Protein AF-A0AAE0FFE7-F1 (afdb_monomer_lite)

Secondary structure (DSSP, 8-state):
--HHHHHHHHHHHTTHHHHTTT-S-EEEEEET--IIIIIHHHHH-STTHHHHHH-TTS-EEEEEEETTS-TTTTT-EEEEETTEEEEEEES-HHHHHHH-HHHHT--TT--EEEEEES--TTSS-HHHHHHHHHHHHHHHHTT--EEEEES-IIIIIHHHHHHIIIII-EEEEEEEEE-TT-EEEE---TT--SS-EEEES-EEEEEEEETTHHHHHHTT-PPPPHHHHHHHHHHHHHHHTTT--HHHHHTTTT-----------------------------------------------PPPPHHHHHHHHHHHHHHHHHHHHHHHHHHHHHHHTT---------------------PPPPP--------------------------PPPBPPEEEEEE-TTSSEEEEEEE-TT--SSTTEEEEE-SSEEEEEETTTEEEEEE-SS-B-GGG-EEEEETTTTEEEEEEEBP-

pLDDT: mean 76.55, std 24.59, range [27.8, 98.5]

InterPro domains:
  IPR041442 PIH1D1/2/3, CS-like domain [PF18201] (407-472)
  IPR046824 Mitochondrial splicing suppressor 51-like, C-terminal domain [PF20179] (4-183)

Structure (mmCIF, N/CA/C/O backbone):
data_AF-A0AAE0FFE7-F1
#
_entry.id   AF-A0AAE0FFE7-F1
#
loop_
_atom_site.group_PDB
_atom_site.id
_atom_site.type_symbol
_atom_site.label_atom_id
_atom_site.label_alt_id
_atom_site.label_comp_id
_atom_site.label_asym_id
_atom_site.label_entity_id
_atom_site.label_seq_id
_atom_site.pdbx_PDB_ins_code
_atom_site.Cartn_x
_atom_site.Cartn_y
_atom_site.Cartn_z
_atom_site.occupancy
_atom_site.B_iso_or_equiv
_atom_site.auth_seq_id
_atom_site.auth_comp_id
_atom_site.auth_asym_id
_atom_site.auth_atom_id
_atom_site.pdbx_PDB_model_num
ATOM 1 N N . MET A 1 1 ? -15.584 6.701 -4.886 1.00 81.75 1 MET A N 1
ATOM 2 C CA . MET A 1 1 ? -14.835 5.742 -4.040 1.00 81.75 1 MET A CA 1
ATOM 3 C C . MET A 1 1 ? -15.795 5.118 -3.033 1.00 81.75 1 MET A C 1
ATOM 5 O O . MET A 1 1 ? -16.871 5.671 -2.853 1.00 81.75 1 MET A O 1
ATOM 9 N N . SER A 1 2 ? -15.432 3.988 -2.417 1.00 92.00 2 SER A N 1
ATOM 10 C CA . SER A 1 2 ? -16.296 3.206 -1.501 1.00 92.00 2 SER A CA 1
ATOM 11 C C . SER A 1 2 ? -15.541 2.551 -0.324 1.00 92.00 2 SER A C 1
ATOM 13 O O . SER A 1 2 ? -15.857 1.445 0.125 1.00 92.00 2 SER A O 1
ATOM 15 N N . PHE A 1 3 ? -14.481 3.200 0.151 1.00 95.81 3 PHE A N 1
ATOM 16 C CA . PHE A 1 3 ? -13.563 2.666 1.161 1.00 95.81 3 PHE A CA 1
ATOM 17 C C . PHE A 1 3 ? -14.227 2.317 2.501 1.00 95.81 3 PHE A C 1
ATOM 19 O O . PHE A 1 3 ? -13.992 1.202 2.959 1.00 95.81 3 PHE A O 1
ATOM 26 N N . PRO A 1 4 ? -15.087 3.166 3.106 1.00 97.19 4 PRO A N 1
ATOM 27 C CA . PRO A 1 4 ? -15.724 2.853 4.386 1.00 97.19 4 PRO A CA 1
ATOM 28 C C . PRO A 1 4 ? -16.625 1.616 4.302 1.00 97.19 4 PRO A C 1
ATOM 30 O O . PRO A 1 4 ? -16.545 0.731 5.150 1.00 97.19 4 PRO A O 1
ATOM 33 N N . LEU A 1 5 ? -17.415 1.504 3.228 1.00 97.38 5 LEU A N 1
ATOM 34 C CA . LEU A 1 5 ? -18.257 0.335 2.948 1.00 97.38 5 LEU A CA 1
ATOM 35 C C . LEU A 1 5 ? -17.421 -0.933 2.741 1.00 97.38 5 LEU A C 1
ATOM 37 O O . LEU A 1 5 ? -17.742 -1.993 3.273 1.00 97.38 5 LEU A O 1
ATOM 41 N N . THR A 1 6 ? -16.315 -0.818 2.002 1.00 97.56 6 THR A N 1
ATOM 42 C CA . THR A 1 6 ? -15.386 -1.933 1.772 1.00 97.56 6 THR A CA 1
ATOM 43 C C . THR A 1 6 ? -14.712 -2.373 3.078 1.00 97.56 6 THR A C 1
ATOM 45 O O . THR A 1 6 ? -14.604 -3.569 3.336 1.00 97.56 6 THR A O 1
ATOM 48 N N . LEU A 1 7 ? -14.315 -1.427 3.935 1.00 98.12 7 LEU A N 1
ATOM 49 C CA . LEU A 1 7 ? -13.769 -1.705 5.263 1.00 98.12 7 LEU A CA 1
ATOM 50 C C . LEU A 1 7 ? -14.790 -2.446 6.135 1.00 98.12 7 LEU A C 1
ATOM 52 O O . LEU A 1 7 ? -14.476 -3.494 6.698 1.00 98.12 7 LEU A O 1
ATOM 56 N N . ALA A 1 8 ? -16.027 -1.948 6.203 1.00 98.00 8 ALA A N 1
ATOM 57 C CA . ALA A 1 8 ? -17.097 -2.602 6.949 1.00 98.00 8 ALA A CA 1
ATOM 58 C C . ALA A 1 8 ? -17.354 -4.026 6.429 1.00 98.00 8 ALA A C 1
ATOM 60 O O . ALA A 1 8 ? -17.423 -4.968 7.219 1.00 98.00 8 ALA A O 1
ATOM 61 N N . LEU A 1 9 ? -17.411 -4.212 5.105 1.00 97.81 9 LEU A N 1
ATOM 62 C CA . LEU A 1 9 ? -17.571 -5.526 4.480 1.00 97.81 9 LEU A CA 1
ATOM 63 C C . LEU A 1 9 ? -16.479 -6.509 4.909 1.00 97.81 9 LEU A C 1
ATOM 65 O O . LEU A 1 9 ? -16.796 -7.643 5.265 1.00 97.81 9 LEU A O 1
ATOM 69 N N . VAL A 1 10 ? -15.213 -6.084 4.904 1.00 98.06 10 VAL A N 1
ATOM 70 C CA . VAL A 1 10 ? -14.088 -6.900 5.385 1.00 98.06 10 VAL A CA 1
ATOM 71 C C . VAL A 1 10 ? -14.302 -7.297 6.845 1.00 98.06 10 VAL A C 1
ATOM 73 O O . VAL A 1 10 ? -14.195 -8.475 7.184 1.00 98.06 10 VAL A O 1
ATOM 76 N N . PHE A 1 11 ? -14.675 -6.346 7.703 1.00 98.06 11 PHE A N 1
ATOM 77 C CA . PHE A 1 11 ? -14.940 -6.608 9.119 1.00 98.06 11 PHE A CA 1
ATOM 78 C C . PHE A 1 11 ? -16.061 -7.635 9.331 1.00 98.06 11 PHE A C 1
ATOM 80 O O . PHE A 1 11 ? -15.943 -8.498 10.205 1.00 98.06 11 PHE A O 1
ATOM 87 N N . TYR A 1 12 ? -17.122 -7.591 8.522 1.00 97.31 12 TYR A N 1
ATOM 88 C CA . TYR A 1 12 ? -18.196 -8.585 8.563 1.00 97.31 12 TYR A CA 1
ATOM 89 C C . TYR A 1 12 ? -17.755 -9.948 8.017 1.00 97.31 12 TYR A C 1
ATOM 91 O O . TYR A 1 12 ? -17.954 -10.964 8.686 1.00 97.31 12 TYR A O 1
ATOM 99 N N . LYS A 1 13 ? -17.114 -9.992 6.841 1.00 97.19 13 LYS A N 1
ATOM 100 C CA . LYS A 1 13 ? -16.665 -11.240 6.195 1.00 97.19 13 LYS A CA 1
ATOM 101 C C . LYS A 1 13 ? -15.656 -12.001 7.051 1.00 97.19 13 LYS A C 1
ATOM 103 O O . LYS A 1 13 ? -15.745 -13.221 7.155 1.00 97.19 13 LYS A O 1
ATOM 108 N N . LEU A 1 14 ? -14.760 -11.282 7.722 1.00 96.62 14 LEU A N 1
ATOM 109 C CA . LEU A 1 14 ? -13.773 -11.852 8.641 1.00 96.62 14 LEU A CA 1
ATOM 110 C C . LEU A 1 14 ? -14.308 -12.038 10.073 1.00 96.62 14 LEU A C 1
ATOM 112 O O . LEU A 1 14 ? -13.563 -12.438 10.965 1.00 96.62 14 LEU A O 1
ATOM 116 N N . ARG A 1 15 ? -15.597 -11.748 10.315 1.00 96.50 15 ARG A N 1
ATOM 117 C CA . ARG A 1 15 ? -16.263 -11.822 11.630 1.00 96.50 15 ARG A CA 1
ATOM 118 C C . ARG A 1 15 ? -15.573 -10.997 12.728 1.00 96.50 15 ARG A C 1
ATOM 120 O O . ARG A 1 15 ? -15.787 -11.244 13.914 1.00 96.50 15 ARG A O 1
ATOM 127 N N . LEU A 1 16 ? -14.796 -9.982 12.354 1.00 94.12 16 LEU A N 1
ATOM 128 C CA . LEU A 1 16 ? -14.051 -9.124 13.279 1.00 94.12 16 LEU A CA 1
ATOM 129 C C . LEU A 1 16 ? -14.983 -8.312 14.174 1.00 94.12 16 LEU A C 1
ATOM 131 O O . LEU A 1 16 ? -14.689 -8.130 15.347 1.00 94.12 16 LEU A O 1
ATOM 135 N N . VAL A 1 17 ? -16.152 -7.914 13.663 1.00 93.81 17 VAL A N 1
ATOM 136 C CA . VAL A 1 17 ? -17.204 -7.253 14.455 1.00 93.81 17 VAL A CA 1
ATOM 137 C C . VAL A 1 17 ? -17.555 -8.040 15.713 1.00 93.81 17 VAL A C 1
ATOM 139 O O . VAL A 1 17 ? -17.739 -7.478 16.788 1.00 93.81 17 VAL A O 1
ATOM 142 N N . VAL A 1 18 ? -17.685 -9.352 15.555 1.00 92.31 18 VAL A N 1
ATOM 143 C CA . VAL A 1 18 ? -18.117 -10.248 16.617 1.00 92.31 18 VAL A CA 1
ATOM 144 C C . VAL A 1 18 ? -16.950 -10.569 17.544 1.00 92.31 18 VAL A C 1
ATOM 146 O O . VAL A 1 18 ? -17.123 -10.579 18.758 1.00 92.31 18 VAL A O 1
ATOM 149 N N . THR A 1 19 ? -15.776 -10.828 16.971 1.00 92.12 19 THR A N 1
ATOM 150 C CA . THR A 1 19 ? -14.570 -11.209 17.714 1.00 92.12 19 THR A CA 1
ATOM 151 C C . THR A 1 19 ? -14.000 -10.058 18.540 1.00 92.12 19 THR A C 1
ATOM 153 O O . THR A 1 19 ? -13.484 -10.290 19.625 1.00 92.12 19 THR A O 1
ATOM 156 N N . LEU A 1 20 ? -14.103 -8.824 18.043 1.00 92.62 20 LEU A N 1
ATOM 157 C CA . LEU A 1 20 ? -13.504 -7.633 18.653 1.00 92.62 20 LEU A CA 1
ATOM 158 C C . LEU A 1 20 ? -14.536 -6.764 19.388 1.00 92.62 20 LEU A C 1
ATOM 160 O O . LEU A 1 20 ? -14.265 -5.623 19.752 1.00 92.62 20 LEU A O 1
ATOM 164 N N . ARG A 1 21 ? -15.749 -7.276 19.616 1.00 90.81 21 ARG A N 1
ATOM 165 C CA . ARG A 1 21 ? -16.765 -6.533 20.364 1.00 90.81 21 ARG A CA 1
ATOM 166 C C . ARG A 1 21 ? -16.309 -6.323 21.808 1.00 90.81 21 ARG A C 1
ATOM 168 O O . ARG A 1 21 ? -15.900 -7.269 22.473 1.00 90.81 21 ARG A O 1
ATOM 175 N N . GLY A 1 22 ? -16.434 -5.093 22.304 1.00 88.81 22 GLY A N 1
ATOM 176 C CA . GLY A 1 22 ? -16.071 -4.740 23.681 1.00 88.81 22 GLY A CA 1
ATOM 177 C C . GLY A 1 22 ? -14.580 -4.475 23.901 1.00 88.81 22 GLY A C 1
ATOM 178 O O . GLY A 1 22 ? -14.192 -4.144 25.018 1.00 88.81 22 GLY A O 1
ATOM 179 N N . THR A 1 23 ? -13.740 -4.570 22.864 1.00 88.25 23 THR A N 1
ATOM 180 C CA . THR A 1 23 ? -12.355 -4.090 22.954 1.00 88.25 23 THR A CA 1
ATOM 181 C C . THR A 1 23 ? -12.340 -2.567 23.051 1.00 88.25 23 THR A C 1
ATOM 183 O O . THR A 1 23 ? -13.104 -1.902 22.350 1.00 88.25 23 THR A O 1
ATOM 186 N N . SER A 1 24 ? -11.458 -2.014 23.886 1.00 86.56 24 SER A N 1
ATOM 187 C CA . SER A 1 24 ? -11.371 -0.570 24.151 1.00 86.56 24 SER A CA 1
ATOM 188 C C . SER A 1 24 ? -11.121 0.258 22.887 1.00 86.56 24 SER A C 1
ATOM 190 O O . SER A 1 24 ? -11.714 1.324 22.719 1.00 86.56 24 SER A O 1
ATOM 192 N N . GLN A 1 25 ? -10.268 -0.236 21.987 1.00 92.94 25 GLN A N 1
ATOM 193 C CA . GLN A 1 25 ? -9.991 0.369 20.689 1.00 92.94 25 GLN A CA 1
ATOM 194 C C . GLN A 1 25 ? -9.337 -0.653 19.751 1.00 92.94 25 GLN A C 1
ATOM 196 O O . GLN A 1 25 ? -8.495 -1.437 20.181 1.00 92.94 25 GLN A O 1
ATOM 201 N N . ILE A 1 26 ? -9.696 -0.618 18.471 1.00 95.44 26 ILE A N 1
ATOM 202 C CA . ILE A 1 26 ? -9.104 -1.410 17.391 1.00 95.44 26 ILE A CA 1
ATOM 203 C C . ILE A 1 26 ? -8.290 -0.467 16.516 1.00 95.44 26 ILE A C 1
ATOM 205 O O . ILE A 1 26 ? -8.794 0.569 16.072 1.00 95.44 26 ILE A O 1
ATOM 209 N N . LEU A 1 27 ? -7.046 -0.839 16.243 1.00 95.81 27 LEU A N 1
ATOM 210 C CA . LEU A 1 27 ? -6.183 -0.108 15.333 1.00 95.81 27 LEU A CA 1
ATOM 211 C C . LEU A 1 27 ? -6.373 -0.621 13.907 1.00 95.81 27 LEU A C 1
ATOM 213 O O . LEU A 1 27 ? -6.167 -1.804 13.636 1.00 95.81 27 LEU A O 1
ATOM 217 N N . VAL A 1 28 ? -6.733 0.268 12.988 1.00 97.81 28 VAL A N 1
ATOM 218 C CA . VAL A 1 28 ? -6.843 -0.051 11.563 1.00 97.81 28 VAL A CA 1
ATOM 219 C C . VAL A 1 28 ? -5.745 0.684 10.809 1.00 97.81 28 VAL A C 1
ATOM 221 O O . VAL A 1 28 ? -5.782 1.904 10.678 1.00 97.81 28 VAL A O 1
ATOM 224 N N . LEU A 1 29 ? -4.768 -0.062 10.309 1.00 97.81 29 LEU A N 1
ATOM 225 C CA . LEU A 1 29 ? -3.637 0.457 9.550 1.00 97.81 29 LEU A CA 1
ATOM 226 C C . LEU A 1 29 ? -4.017 0.519 8.069 1.00 97.81 29 LEU A C 1
ATOM 228 O O . LEU A 1 29 ? -4.039 -0.503 7.384 1.00 97.81 29 LEU A O 1
ATOM 232 N N . ILE A 1 30 ? -4.344 1.714 7.583 1.00 98.38 30 ILE A N 1
ATOM 233 C CA . ILE A 1 30 ? -4.666 1.981 6.181 1.00 98.38 30 ILE A CA 1
ATOM 234 C C . ILE A 1 30 ? -3.355 2.236 5.436 1.00 98.38 30 ILE A C 1
ATOM 236 O O . ILE A 1 30 ? -2.847 3.357 5.421 1.00 98.38 30 ILE A O 1
ATOM 240 N N . VAL A 1 31 ? -2.786 1.181 4.858 1.00 98.25 31 VAL A N 1
ATOM 241 C CA . VAL A 1 31 ? -1.468 1.205 4.209 1.00 98.25 31 VAL A CA 1
ATOM 242 C C . VAL A 1 31 ? -1.568 1.592 2.737 1.00 98.25 31 VAL A C 1
ATOM 244 O O . VAL A 1 31 ? -2.522 1.234 2.045 1.00 98.25 31 VAL A O 1
ATOM 247 N N . GLY A 1 32 ? -0.555 2.305 2.243 1.00 96.75 32 GLY A N 1
ATOM 248 C CA . GLY A 1 32 ? -0.531 2.815 0.872 1.00 96.75 32 GLY A CA 1
ATOM 249 C C . GLY A 1 32 ? -1.429 4.032 0.655 1.00 96.75 32 GLY A C 1
ATOM 250 O O . GLY A 1 32 ? -1.816 4.300 -0.476 1.00 96.75 32 GLY A O 1
ATOM 251 N N . ALA A 1 33 ? -1.778 4.757 1.720 1.00 97.44 33 ALA A N 1
ATOM 252 C CA . ALA A 1 33 ? -2.644 5.926 1.636 1.00 97.44 33 ALA A CA 1
ATOM 253 C C . ALA A 1 33 ? -2.000 7.042 0.790 1.00 97.44 33 ALA A C 1
ATOM 255 O O . ALA A 1 33 ? -0.860 7.455 1.031 1.00 97.44 33 ALA A O 1
ATOM 256 N N . ALA A 1 34 ? -2.744 7.555 -0.190 1.00 95.44 34 ALA A N 1
ATOM 257 C CA . ALA A 1 34 ? -2.293 8.583 -1.115 1.00 95.44 34 ALA A CA 1
ATOM 258 C C . ALA A 1 34 ? -2.843 9.967 -0.749 1.00 95.44 34 ALA A C 1
ATOM 260 O O . ALA A 1 34 ? -4.020 10.123 -0.402 1.00 95.44 34 ALA A O 1
ATOM 261 N N . ALA A 1 35 ? -2.020 11.010 -0.925 1.00 95.12 35 ALA A N 1
ATOM 262 C CA . ALA A 1 35 ? -2.432 12.386 -0.635 1.00 95.12 35 ALA A CA 1
ATOM 263 C C . ALA A 1 35 ? -3.659 12.823 -1.439 1.00 95.12 35 ALA A C 1
ATOM 265 O O . ALA A 1 35 ? -4.547 13.515 -0.950 1.00 95.12 35 ALA A O 1
ATOM 266 N N . ARG A 1 36 ? -3.719 12.406 -2.706 1.00 91.50 36 ARG A N 1
ATOM 267 C CA . ARG A 1 36 ? -4.771 12.827 -3.640 1.00 91.50 36 ARG A CA 1
ATOM 268 C C . ARG A 1 36 ? -6.102 12.112 -3.427 1.00 91.50 36 ARG A C 1
ATOM 270 O O . ARG A 1 36 ? -7.094 12.533 -4.024 1.00 91.50 36 ARG A O 1
ATOM 277 N N . THR A 1 37 ? -6.118 11.070 -2.600 1.00 92.62 37 THR A N 1
ATOM 278 C CA . THR A 1 37 ? -7.258 10.168 -2.459 1.00 92.62 37 THR A CA 1
ATOM 279 C C . THR A 1 37 ? -7.632 10.000 -0.990 1.00 92.62 37 THR A C 1
ATOM 281 O O . THR A 1 37 ? -8.534 10.692 -0.527 1.00 92.62 37 THR A O 1
ATOM 284 N N . GLU A 1 38 ? -6.976 9.110 -0.245 1.00 96.50 38 GLU A N 1
ATOM 285 C CA . GLU A 1 38 ? -7.363 8.757 1.123 1.00 96.50 38 GLU A CA 1
ATOM 286 C C . GLU A 1 38 ? -7.222 9.950 2.070 1.00 96.50 38 GLU A C 1
ATOM 288 O O . GLU A 1 38 ? -8.169 10.256 2.796 1.00 96.50 38 GLU A O 1
ATOM 293 N N . GLU A 1 39 ? -6.085 10.654 2.010 1.00 97.62 39 GLU A N 1
ATOM 294 C CA . GLU A 1 39 ? -5.853 11.867 2.802 1.00 97.62 39 GLU A CA 1
ATOM 295 C C . GLU A 1 39 ? -6.851 12.957 2.428 1.00 97.62 39 GLU A C 1
ATOM 297 O O . GLU A 1 39 ? -7.500 13.524 3.299 1.00 97.62 39 GLU A O 1
ATOM 302 N N . ARG A 1 40 ? -7.011 13.240 1.132 1.00 95.75 40 ARG A N 1
ATOM 303 C CA . ARG A 1 40 ? -7.943 14.266 0.665 1.00 95.75 40 ARG A CA 1
ATOM 304 C C . ARG A 1 40 ? -9.367 13.997 1.147 1.00 95.75 40 ARG A C 1
ATOM 306 O O . ARG A 1 40 ? -10.017 14.902 1.656 1.00 95.75 40 ARG A O 1
ATOM 313 N N . LEU A 1 41 ? -9.848 12.760 1.014 1.00 95.94 41 LEU A N 1
ATOM 314 C CA . LEU A 1 41 ? -11.181 12.372 1.482 1.00 95.94 41 LEU A CA 1
ATOM 315 C C . LEU A 1 41 ? -11.315 12.519 2.999 1.00 95.94 41 LEU A C 1
ATOM 317 O O . LEU A 1 41 ? -12.371 12.931 3.471 1.00 95.94 41 LEU A O 1
ATOM 321 N N . LEU A 1 42 ? -10.258 12.211 3.751 1.00 97.56 42 LEU A N 1
ATOM 322 C CA . LEU A 1 42 ? -10.213 12.409 5.196 1.00 97.56 42 LEU A CA 1
ATOM 323 C C . LEU A 1 42 ? -10.240 13.894 5.584 1.00 97.56 42 LEU A C 1
ATOM 325 O O . LEU A 1 42 ? -10.925 14.266 6.531 1.00 97.56 42 LEU A O 1
ATOM 329 N N . MET A 1 43 ? -9.514 14.735 4.851 1.00 97.56 43 MET A N 1
ATOM 330 C CA . MET A 1 43 ? -9.318 16.143 5.186 1.00 97.56 43 MET A CA 1
ATOM 331 C C . MET A 1 43 ? -10.443 17.061 4.699 1.00 97.56 43 MET A C 1
ATOM 333 O O . MET A 1 43 ? -10.737 18.061 5.349 1.00 97.56 43 MET A O 1
ATOM 337 N N . GLU A 1 44 ? -11.050 16.756 3.553 1.00 96.81 44 GLU A N 1
ATOM 338 C CA . GLU A 1 44 ? -11.987 17.653 2.861 1.00 96.81 44 GLU A CA 1
ATOM 339 C C . GLU A 1 44 ? -13.452 17.207 2.971 1.00 96.81 44 GLU A C 1
ATOM 341 O O . GLU A 1 44 ? -14.340 17.872 2.437 1.00 96.81 44 GLU A O 1
ATOM 346 N N . SER A 1 45 ? -13.738 16.080 3.627 1.00 96.88 45 SER A N 1
ATOM 347 C CA . SER A 1 45 ? -15.101 15.553 3.713 1.00 96.88 45 SER A CA 1
ATOM 348 C C . SER A 1 45 ? -15.350 14.754 4.991 1.00 96.88 45 SER A C 1
ATOM 350 O O . SER A 1 45 ? -14.430 14.386 5.711 1.00 96.88 45 SER A O 1
ATOM 352 N N . ASN A 1 46 ? -16.615 14.429 5.251 1.00 96.50 46 ASN A N 1
ATOM 353 C CA . ASN A 1 46 ? -17.026 13.509 6.313 1.00 96.50 46 ASN A CA 1
ATOM 354 C C . ASN A 1 46 ? -17.055 12.039 5.856 1.00 96.50 46 ASN A C 1
ATOM 356 O O . ASN A 1 46 ? -17.572 11.185 6.569 1.00 96.50 46 ASN A O 1
ATOM 360 N N . TYR A 1 47 ? -16.510 11.731 4.679 1.00 96.44 47 TYR A N 1
ATOM 361 C CA . TYR A 1 47 ? -16.627 10.429 4.028 1.00 96.44 47 TYR A CA 1
ATOM 362 C C . TYR A 1 47 ? -16.203 9.257 4.925 1.00 96.44 47 TYR A C 1
ATOM 364 O O . TYR A 1 47 ? -16.905 8.254 5.011 1.00 96.44 47 TYR A O 1
ATOM 372 N N . TRP A 1 48 ? -15.105 9.392 5.673 1.00 97.81 48 TRP A N 1
ATOM 373 C CA . TRP A 1 48 ? -14.648 8.326 6.568 1.00 97.81 48 TRP A CA 1
ATOM 374 C C . TRP A 1 48 ? -15.532 8.119 7.803 1.00 97.81 48 TRP A C 1
ATOM 376 O O . TRP A 1 48 ? -15.499 7.022 8.351 1.00 97.81 48 TRP A O 1
ATOM 386 N N . GLN A 1 49 ? -16.365 9.092 8.205 1.00 97.50 49 GLN A N 1
ATOM 387 C CA . GLN A 1 49 ? -17.304 8.948 9.335 1.00 97.50 49 GLN A CA 1
ATOM 388 C C . GLN A 1 49 ? -18.312 7.815 9.110 1.00 97.50 49 GLN A C 1
ATOM 390 O O . GLN A 1 49 ? -18.774 7.199 10.070 1.00 97.50 49 GLN A O 1
ATOM 395 N N . GLU A 1 50 ? -18.594 7.483 7.847 1.00 97.56 50 GLU A N 1
ATOM 396 C CA . GLU A 1 50 ? -19.461 6.369 7.472 1.00 97.56 50 GLU A CA 1
ATOM 397 C C . GLU A 1 50 ? -18.987 5.038 8.082 1.00 97.56 50 GLU A C 1
ATOM 399 O O . GLU A 1 50 ? -19.811 4.251 8.541 1.00 97.56 50 GLU A O 1
ATOM 404 N N . ALA A 1 51 ? -17.673 4.808 8.209 1.00 97.38 51 ALA A N 1
ATOM 405 C CA . ALA A 1 51 ? -17.150 3.597 8.847 1.00 97.38 51 ALA A CA 1
ATOM 406 C C . ALA A 1 51 ? -17.581 3.488 10.321 1.00 97.38 51 ALA A C 1
ATOM 408 O O . ALA A 1 51 ? -17.963 2.409 10.772 1.00 97.38 51 ALA A O 1
ATOM 409 N N . GLY A 1 52 ? -17.583 4.606 11.054 1.00 96.88 52 GLY A N 1
ATOM 410 C CA . GLY A 1 52 ? -18.029 4.664 12.447 1.00 96.88 52 GLY A CA 1
ATOM 411 C C . GLY A 1 52 ? -19.528 4.389 12.590 1.00 96.88 52 GLY A C 1
ATOM 412 O O . GLY A 1 52 ? -19.936 3.730 13.545 1.00 96.88 52 GLY A O 1
ATOM 413 N N . HIS A 1 53 ? -20.332 4.821 11.613 1.00 97.38 53 HIS A N 1
ATOM 414 C CA . HIS A 1 53 ? -21.769 4.535 11.551 1.00 97.38 53 HIS A CA 1
ATOM 415 C C . HIS A 1 53 ? -22.092 3.089 11.159 1.00 97.38 53 HIS A C 1
ATOM 417 O O . HIS A 1 53 ? -23.079 2.543 11.644 1.00 97.38 53 HIS A O 1
ATOM 423 N N . LEU A 1 54 ? -21.281 2.466 10.299 1.00 97.38 54 LEU A N 1
ATOM 424 C CA . LEU A 1 54 ? -21.445 1.070 9.869 1.00 97.38 54 LEU A CA 1
ATOM 425 C C . LEU A 1 54 ? -20.932 0.059 10.907 1.00 97.38 54 LEU A C 1
ATOM 427 O O . LEU A 1 54 ? -21.340 -1.107 10.898 1.00 97.38 54 LEU A O 1
ATOM 431 N N . LEU A 1 55 ? -20.031 0.499 11.790 1.00 97.38 55 LEU A N 1
ATOM 432 C CA . LEU A 1 55 ? -19.404 -0.300 12.844 1.00 97.38 55 LEU A CA 1
ATOM 433 C C . LEU A 1 55 ? -19.596 0.339 14.241 1.00 97.38 55 LEU A C 1
ATOM 435 O O . LEU A 1 55 ? -18.618 0.501 14.974 1.00 97.38 55 LEU A O 1
ATOM 439 N N . PRO A 1 56 ? -20.830 0.688 14.658 1.00 97.00 56 PRO A N 1
ATOM 440 C CA . PRO A 1 56 ? -21.074 1.477 15.872 1.00 97.00 56 PRO A CA 1
ATOM 441 C C . PRO A 1 56 ? -20.684 0.747 17.165 1.00 97.00 56 PRO A C 1
ATOM 443 O O . PRO A 1 56 ? -20.399 1.371 18.181 1.00 97.00 56 PRO A O 1
ATOM 446 N N . GLN A 1 57 ? -20.648 -0.585 17.133 1.00 95.81 57 GLN A N 1
ATOM 447 C CA . GLN A 1 57 ? -20.229 -1.448 18.240 1.00 95.81 57 GLN A CA 1
ATOM 448 C C . GLN A 1 57 ? -18.710 -1.497 18.460 1.00 95.81 57 GLN A C 1
ATOM 450 O O . GLN A 1 57 ? -18.268 -2.135 19.418 1.00 95.81 57 GLN A O 1
ATOM 455 N N . LEU A 1 58 ? -17.920 -0.898 17.566 1.00 97.19 58 LEU A N 1
ATOM 456 C CA . LEU A 1 58 ? -16.464 -0.901 17.623 1.00 97.19 58 LEU A CA 1
ATOM 457 C C . LEU A 1 58 ? -15.941 0.511 17.886 1.00 97.19 58 LEU A C 1
ATOM 459 O O . LEU A 1 58 ? -16.480 1.489 17.375 1.00 97.19 58 LEU A O 1
ATOM 463 N N . SER A 1 59 ? -14.856 0.588 18.652 1.00 97.00 59 SER A N 1
ATOM 464 C CA . SER A 1 59 ? -14.043 1.792 18.819 1.00 97.00 59 SER A CA 1
ATOM 465 C C . SER A 1 59 ? -12.845 1.680 17.880 1.00 97.00 59 SER A C 1
ATOM 467 O O . SER A 1 59 ? -12.062 0.740 18.009 1.00 97.00 59 SER A O 1
ATOM 469 N N . LEU A 1 60 ? -12.724 2.574 16.899 1.00 97.62 60 LEU A N 1
ATOM 470 C CA . LEU A 1 60 ? -11.740 2.485 15.818 1.00 97.62 60 LEU A CA 1
ATOM 471 C C . LEU A 1 60 ? -10.726 3.633 15.891 1.00 97.62 60 LEU A C 1
ATOM 473 O O . LEU A 1 60 ? -11.090 4.790 16.080 1.00 97.62 60 LEU A O 1
ATOM 477 N N . LYS A 1 61 ? -9.449 3.331 15.660 1.00 97.12 61 LYS A N 1
ATOM 478 C CA . LYS A 1 61 ? -8.428 4.331 15.327 1.00 97.12 61 LYS A CA 1
ATOM 479 C C . LYS A 1 61 ? -7.854 4.007 13.956 1.00 97.12 61 LYS A C 1
ATOM 481 O O . LYS A 1 61 ? -7.242 2.957 13.778 1.00 97.12 61 LYS A O 1
ATOM 486 N N . LEU A 1 62 ? -8.090 4.886 12.988 1.00 98.19 62 LEU A N 1
ATOM 487 C CA . LEU A 1 62 ? -7.621 4.730 11.613 1.00 98.19 62 LEU A CA 1
ATOM 488 C C . LEU A 1 62 ? -6.244 5.389 11.451 1.00 98.19 62 LEU A C 1
ATOM 490 O O . LEU A 1 62 ? -6.115 6.598 11.617 1.00 98.19 62 LEU A O 1
ATOM 494 N N . CYS A 1 63 ? -5.218 4.632 11.086 1.00 97.69 63 CYS A N 1
ATOM 495 C CA . CYS A 1 63 ? -3.893 5.173 10.785 1.00 97.69 63 CYS A CA 1
ATOM 496 C C . CYS A 1 63 ? -3.667 5.149 9.279 1.00 97.69 63 CYS A C 1
ATOM 498 O O . CYS A 1 63 ? -3.478 4.086 8.697 1.00 97.69 63 CYS A O 1
ATOM 500 N N . PHE A 1 64 ? -3.682 6.315 8.648 1.00 98.31 64 PHE A N 1
ATOM 501 C CA . PHE A 1 64 ? -3.449 6.478 7.219 1.00 98.31 64 PHE A CA 1
ATOM 502 C C . PHE A 1 64 ? -1.955 6.601 6.957 1.00 98.31 64 PHE A C 1
ATOM 504 O O . PHE A 1 64 ? -1.350 7.618 7.285 1.00 98.31 64 PHE A O 1
ATOM 511 N N . ILE A 1 65 ? -1.367 5.561 6.378 1.00 98.19 65 ILE A N 1
ATOM 512 C CA . ILE A 1 65 ? 0.077 5.407 6.233 1.00 98.19 65 ILE A CA 1
ATOM 513 C C . ILE A 1 65 ? 0.426 5.362 4.752 1.00 98.19 65 ILE A C 1
ATOM 515 O O . ILE A 1 65 ? -0.003 4.459 4.031 1.00 98.19 65 ILE A O 1
ATOM 519 N N . GLY A 1 66 ? 1.237 6.309 4.295 1.00 97.56 66 GLY A N 1
ATOM 520 C CA . GLY A 1 66 ? 1.783 6.250 2.945 1.00 97.56 66 GLY A CA 1
ATOM 521 C C . GLY A 1 66 ? 2.831 7.322 2.652 1.00 97.56 66 GLY A C 1
ATOM 522 O O . GLY A 1 66 ? 2.814 8.400 3.250 1.00 97.56 66 GLY A O 1
ATOM 523 N N . PRO A 1 67 ? 3.753 7.075 1.707 1.00 95.88 67 PRO A N 1
ATOM 524 C CA . PRO A 1 67 ? 4.829 8.015 1.379 1.00 95.88 67 PRO A CA 1
ATOM 525 C C . PRO A 1 67 ? 4.316 9.296 0.704 1.00 95.88 67 PRO A C 1
ATOM 527 O O . PRO A 1 67 ? 5.007 10.322 0.680 1.00 95.88 67 PRO A O 1
ATOM 530 N N . GLU A 1 68 ? 3.112 9.221 0.136 1.00 96.06 68 GLU A N 1
ATOM 531 C CA . GLU A 1 68 ? 2.460 10.310 -0.576 1.00 96.06 68 GLU A CA 1
ATOM 532 C C . GLU A 1 68 ? 1.722 11.281 0.334 1.00 96.06 68 GLU A C 1
ATOM 534 O O . GLU A 1 68 ? 1.470 12.389 -0.129 1.00 96.06 68 GLU A O 1
ATOM 539 N N . ILE A 1 69 ? 1.417 10.904 1.584 1.00 97.94 69 ILE A N 1
ATOM 540 C CA . ILE A 1 69 ? 0.770 11.792 2.556 1.00 97.94 69 ILE A CA 1
ATOM 541 C C . ILE A 1 69 ? 1.516 13.128 2.609 1.00 97.94 69 ILE A C 1
ATOM 543 O O . ILE A 1 69 ? 2.753 13.175 2.564 1.00 97.94 69 ILE A O 1
ATOM 547 N N . SER A 1 70 ? 0.767 14.225 2.659 1.00 97.56 70 SER A N 1
ATOM 548 C CA . SER A 1 70 ? 1.339 15.565 2.672 1.00 97.56 70 SER A CA 1
ATOM 549 C C . SER A 1 70 ? 2.252 15.768 3.885 1.00 97.56 70 SER A C 1
ATOM 551 O O . SER A 1 70 ? 2.093 15.152 4.944 1.00 97.56 70 SER A O 1
ATOM 553 N N . LYS A 1 71 ? 3.260 16.631 3.737 1.00 97.06 71 LYS A N 1
ATOM 554 C CA . LYS A 1 71 ? 4.166 16.935 4.855 1.00 97.06 71 LYS A CA 1
ATOM 555 C C . LYS A 1 71 ? 3.432 17.708 5.945 1.00 97.06 71 LYS A C 1
ATOM 557 O O . LYS A 1 71 ? 3.732 17.541 7.118 1.00 97.06 71 LYS A O 1
ATOM 562 N N . GLU A 1 72 ? 2.479 18.535 5.538 1.00 97.44 72 GLU A N 1
ATOM 563 C CA . GLU A 1 72 ? 1.711 19.446 6.374 1.00 97.44 72 GLU A CA 1
ATOM 564 C C . GLU A 1 72 ? 0.741 18.701 7.297 1.00 97.44 72 GLU A C 1
ATOM 566 O O . GLU A 1 72 ? 0.469 19.172 8.399 1.00 97.44 72 GLU A O 1
ATOM 571 N N . ASN A 1 73 ? 0.237 17.539 6.869 1.00 97.19 73 ASN A N 1
ATOM 572 C CA . ASN A 1 73 ? -0.667 16.723 7.675 1.00 97.19 73 ASN A CA 1
ATOM 573 C C . ASN A 1 73 ? 0.004 15.492 8.313 1.00 97.19 73 ASN A C 1
ATOM 575 O O . ASN A 1 73 ? -0.676 14.743 9.010 1.00 97.19 73 ASN A O 1
ATOM 579 N N . HIS A 1 74 ? 1.309 15.262 8.127 1.00 96.12 74 HIS A N 1
ATOM 580 C CA . HIS A 1 74 ? 2.013 14.197 8.853 1.00 96.12 74 HIS A CA 1
ATOM 581 C C . HIS A 1 74 ? 1.873 14.402 10.374 1.00 96.12 74 HIS A C 1
ATOM 583 O O . HIS A 1 74 ? 2.122 15.489 10.890 1.00 96.12 74 HIS A O 1
ATOM 589 N N . GLY A 1 75 ? 1.480 13.350 11.093 1.00 94.31 75 GLY A N 1
ATOM 590 C CA . GLY A 1 75 ? 1.250 13.353 12.540 1.00 94.31 75 GLY A CA 1
ATOM 591 C C . GLY A 1 75 ? -0.071 13.994 12.972 1.00 94.31 75 GLY A C 1
ATOM 592 O O . GLY A 1 75 ? -0.352 14.067 14.166 1.00 94.31 75 GLY A O 1
ATOM 593 N N . LYS A 1 76 ? -0.899 14.467 12.033 1.00 95.88 76 LYS A N 1
ATOM 594 C CA . LYS A 1 76 ? -2.173 15.109 12.358 1.00 95.88 76 LYS A CA 1
ATOM 595 C C . LYS A 1 76 ? -3.188 14.075 12.826 1.00 95.88 76 LYS A C 1
ATOM 597 O O . LYS A 1 76 ? -3.568 13.193 12.057 1.00 95.88 76 LYS A O 1
ATOM 602 N N . GLU A 1 77 ? -3.650 14.228 14.062 1.00 95.88 77 GLU A N 1
ATOM 603 C CA . GLU A 1 77 ? -4.732 13.437 14.646 1.00 95.88 77 GLU A CA 1
ATOM 604 C C . GLU A 1 77 ? -6.068 14.187 14.568 1.00 95.88 77 GLU A C 1
ATOM 606 O O . GLU A 1 77 ? -6.126 15.418 14.643 1.00 95.88 77 GLU A O 1
ATOM 611 N N . MET A 1 78 ? -7.155 13.442 14.397 1.00 96.88 78 MET A N 1
ATOM 612 C CA . MET A 1 78 ? -8.509 13.976 14.318 1.00 96.88 78 MET A CA 1
ATOM 613 C C . MET A 1 78 ? -9.529 13.007 14.908 1.00 96.88 78 MET A C 1
ATOM 615 O O . MET A 1 78 ? -9.449 11.795 14.716 1.00 96.88 78 MET A O 1
ATOM 619 N N . THR A 1 79 ? -10.538 13.551 15.580 1.00 97.94 79 THR A N 1
ATOM 620 C CA . THR A 1 79 ? -11.718 12.790 16.002 1.00 97.94 79 THR A CA 1
ATOM 621 C C . THR A 1 79 ? -12.764 12.868 14.898 1.00 97.94 79 THR A C 1
ATOM 623 O O . THR A 1 79 ? -13.206 13.958 14.542 1.00 97.94 79 THR A O 1
ATOM 626 N N . LEU A 1 80 ? -13.148 11.718 14.342 1.00 97.38 80 LEU A N 1
ATOM 627 C CA . LEU A 1 80 ? -14.113 11.632 13.244 1.00 97.38 80 LEU A CA 1
ATOM 628 C C . LEU A 1 80 ? -15.544 11.473 13.765 1.00 97.38 80 LEU A C 1
ATOM 630 O O . LEU A 1 80 ? -16.463 12.102 13.247 1.00 97.38 80 LEU A O 1
ATOM 634 N N . SER A 1 81 ? -15.729 10.646 14.793 1.00 96.56 81 SER A N 1
ATOM 635 C CA . SER A 1 81 ? -17.005 10.401 15.473 1.00 96.56 81 SER A CA 1
ATOM 636 C C . SER A 1 81 ? -16.754 9.994 16.931 1.00 96.56 81 SER A C 1
ATOM 638 O O . SER A 1 81 ? -15.610 9.858 17.362 1.00 96.56 81 SER A O 1
ATOM 640 N N . ALA A 1 82 ? -17.818 9.763 17.706 1.00 96.31 82 ALA A N 1
ATOM 641 C CA . ALA A 1 82 ? -17.706 9.343 19.108 1.00 96.31 82 ALA A CA 1
ATOM 642 C C . ALA A 1 82 ? -16.936 8.020 19.305 1.00 96.31 82 ALA A C 1
ATOM 644 O O . ALA A 1 82 ? -16.344 7.804 20.357 1.00 96.31 82 ALA A O 1
ATOM 645 N N . ASN A 1 83 ? -16.945 7.142 18.300 1.00 97.25 83 ASN A N 1
ATOM 646 C CA . ASN A 1 83 ? -16.295 5.834 18.320 1.00 97.25 83 ASN A CA 1
ATOM 647 C C . ASN A 1 83 ? -15.120 5.729 17.338 1.00 97.25 83 ASN A C 1
ATOM 649 O O . ASN A 1 83 ? -14.665 4.620 17.066 1.00 97.25 83 ASN A O 1
ATOM 653 N N . MET A 1 84 ? -14.657 6.843 16.762 1.00 98.06 84 MET A N 1
ATOM 654 C CA . MET A 1 84 ? -13.625 6.793 15.734 1.00 98.06 84 MET A CA 1
ATOM 655 C C . MET A 1 84 ? -12.715 8.016 15.724 1.00 98.06 84 MET A C 1
ATOM 657 O O . MET A 1 84 ? -13.175 9.157 15.642 1.00 98.06 84 MET A O 1
ATOM 661 N N . SER A 1 85 ? -11.410 7.766 15.703 1.00 97.88 85 SER A N 1
ATOM 662 C CA . SER A 1 85 ? -10.383 8.769 15.421 1.00 97.88 85 SER A CA 1
ATOM 663 C C . SER A 1 85 ? -9.507 8.344 14.245 1.00 97.88 85 SER A C 1
ATOM 665 O O . SER A 1 85 ? -9.550 7.194 13.800 1.00 97.88 85 SER A O 1
ATOM 667 N N . ALA A 1 86 ? -8.729 9.281 13.715 1.00 97.94 86 ALA A N 1
ATOM 668 C CA . ALA A 1 86 ? -7.773 9.025 12.654 1.00 97.94 86 ALA A CA 1
ATOM 669 C C . ALA A 1 86 ? -6.466 9.789 12.865 1.00 97.94 86 ALA A C 1
ATOM 671 O O . ALA A 1 86 ? -6.462 10.872 13.444 1.00 97.94 86 ALA A O 1
ATOM 672 N N . VAL A 1 87 ? -5.370 9.238 12.350 1.00 96.88 87 VAL A N 1
ATOM 673 C CA . VAL A 1 87 ? -4.058 9.886 12.291 1.00 96.88 87 VAL A CA 1
ATOM 674 C C . VAL A 1 87 ? -3.429 9.666 10.920 1.00 96.88 87 VAL A C 1
ATOM 676 O O . VAL A 1 87 ? -3.593 8.610 10.308 1.00 96.88 87 VAL A O 1
ATOM 679 N N . LEU A 1 88 ? -2.723 10.678 10.428 1.00 97.69 88 LEU A N 1
ATOM 680 C CA . LEU A 1 88 ? -1.997 10.642 9.162 1.00 97.69 88 LEU A CA 1
ATOM 681 C C . LEU A 1 88 ? -0.504 10.435 9.417 1.00 97.69 88 LEU A C 1
ATOM 683 O O . LEU A 1 88 ? 0.096 11.148 10.215 1.00 97.69 88 LEU A O 1
ATOM 687 N N . HIS A 1 89 ? 0.119 9.501 8.708 1.00 97.19 89 HIS A N 1
ATOM 688 C CA . HIS A 1 89 ? 1.553 9.260 8.762 1.00 97.19 89 HIS A CA 1
ATOM 689 C C . HIS A 1 89 ? 2.146 9.190 7.356 1.00 97.19 89 HIS A C 1
ATOM 691 O O . HIS A 1 89 ? 1.843 8.317 6.543 1.00 97.19 89 HIS A O 1
ATOM 697 N N . ARG A 1 90 ? 3.060 10.122 7.099 1.00 97.06 90 ARG A N 1
ATOM 698 C CA . ARG A 1 90 ? 3.892 10.135 5.898 1.00 97.06 90 ARG A CA 1
ATOM 699 C C . ARG A 1 90 ? 5.103 9.217 6.053 1.00 97.06 90 ARG A C 1
ATOM 701 O O . ARG A 1 90 ? 6.082 9.634 6.662 1.00 97.06 90 ARG A O 1
ATOM 708 N N . GLY A 1 91 ? 5.050 8.036 5.446 1.00 96.12 91 GLY A N 1
ATOM 709 C CA . GLY A 1 91 ? 6.106 7.026 5.533 1.00 96.12 91 GLY A CA 1
ATOM 710 C C . GLY A 1 91 ? 5.650 5.653 5.038 1.00 96.12 91 GLY A C 1
ATOM 711 O O . GLY A 1 91 ? 4.605 5.537 4.395 1.00 96.12 91 GLY A O 1
ATOM 712 N N . THR A 1 92 ? 6.454 4.631 5.318 1.00 96.31 92 THR A N 1
ATOM 713 C CA . THR A 1 92 ? 6.096 3.213 5.139 1.00 96.31 92 THR A CA 1
ATOM 714 C C . THR A 1 92 ? 5.393 2.681 6.389 1.00 96.31 92 THR A C 1
ATOM 716 O O . THR A 1 92 ? 5.381 3.349 7.426 1.00 96.31 92 THR A O 1
ATOM 719 N N . LEU A 1 93 ? 4.814 1.478 6.319 1.00 95.81 93 LEU A N 1
ATOM 720 C CA . LEU A 1 93 ? 4.269 0.824 7.512 1.00 95.81 93 LEU A CA 1
ATOM 721 C C . LEU A 1 93 ? 5.364 0.601 8.556 1.00 95.81 93 LEU A C 1
ATOM 723 O O . LEU A 1 93 ? 5.159 0.944 9.715 1.00 95.81 93 LEU A O 1
ATOM 727 N N . LEU A 1 94 ? 6.526 0.082 8.159 1.00 92.69 94 LEU A N 1
ATOM 728 C CA . LEU A 1 94 ? 7.642 -0.103 9.088 1.00 92.69 94 LEU A CA 1
ATOM 729 C C . LEU A 1 94 ? 8.074 1.210 9.746 1.00 92.69 94 LEU A C 1
ATOM 731 O O . LEU A 1 94 ? 8.177 1.254 10.968 1.00 92.69 94 LEU A O 1
ATOM 735 N N . GLY A 1 95 ? 8.222 2.288 8.968 1.00 92.50 95 GLY A N 1
ATOM 736 C CA . GLY A 1 95 ? 8.559 3.604 9.516 1.00 92.50 95 GLY A CA 1
ATOM 737 C C . GLY A 1 95 ? 7.515 4.094 10.522 1.00 92.50 95 GLY A C 1
ATOM 738 O O . GLY A 1 95 ? 7.867 4.561 11.597 1.00 92.50 95 GLY A O 1
ATOM 739 N N . PHE A 1 96 ? 6.224 3.887 10.245 1.00 93.56 96 PHE A N 1
ATOM 740 C CA . PHE A 1 96 ? 5.162 4.199 11.205 1.00 93.56 96 PHE A CA 1
ATOM 741 C C . PHE A 1 96 ? 5.280 3.390 12.505 1.00 93.56 96 PHE A C 1
ATOM 743 O O . PHE A 1 96 ? 5.087 3.934 13.593 1.00 93.56 96 PHE A O 1
ATOM 750 N N . LEU A 1 97 ? 5.569 2.092 12.411 1.00 90.06 97 LEU A N 1
ATOM 751 C CA . LEU A 1 97 ? 5.697 1.221 13.581 1.00 90.06 97 LEU A CA 1
ATOM 752 C C . LEU A 1 97 ? 6.946 1.550 14.415 1.00 90.06 97 LEU A C 1
ATOM 754 O O . LEU A 1 97 ? 6.912 1.408 15.636 1.00 90.06 97 LEU A O 1
ATOM 758 N N . GLU A 1 98 ? 8.023 2.002 13.771 1.00 87.31 98 GLU A N 1
ATOM 759 C CA . GLU A 1 98 ? 9.254 2.460 14.422 1.00 87.31 98 GLU A CA 1
ATOM 760 C C . GLU A 1 98 ? 9.076 3.833 15.080 1.00 87.31 98 GLU A C 1
ATOM 762 O O . GLU A 1 98 ? 9.432 4.003 16.245 1.00 87.31 98 GLU A O 1
ATOM 767 N N . ASP A 1 99 ? 8.484 4.792 14.366 1.00 81.88 99 ASP A N 1
ATOM 768 C CA . ASP A 1 99 ? 8.345 6.181 14.812 1.00 81.88 99 ASP A CA 1
ATOM 769 C C . ASP A 1 99 ? 7.226 6.368 15.837 1.00 81.88 99 ASP A C 1
ATOM 771 O O . ASP A 1 99 ? 7.289 7.249 16.703 1.00 81.88 99 ASP A O 1
ATOM 775 N N . SER A 1 100 ? 6.147 5.590 15.727 1.00 71.12 100 SER A N 1
ATOM 776 C CA . SER A 1 100 ? 4.980 5.835 16.558 1.00 71.12 100 SER A CA 1
ATOM 777 C C . SER A 1 100 ? 5.221 5.322 17.974 1.00 71.12 100 SER A C 1
ATOM 779 O O . SER A 1 100 ? 5.167 4.132 18.289 1.00 71.12 100 SER A O 1
ATOM 781 N N . ALA A 1 101 ? 5.376 6.280 18.889 1.00 66.19 101 ALA A N 1
ATOM 782 C CA . ALA A 1 101 ? 5.234 6.024 20.314 1.00 66.19 101 ALA A CA 1
ATOM 783 C C . ALA A 1 101 ? 3.888 5.346 20.625 1.00 66.19 101 ALA A C 1
ATOM 785 O O . ALA A 1 101 ? 3.759 4.689 21.647 1.00 66.19 101 ALA A O 1
ATOM 786 N N . GLU A 1 102 ? 2.892 5.485 19.748 1.00 62.00 102 GLU A N 1
ATOM 787 C CA . GLU A 1 102 ? 1.629 4.769 19.847 1.00 62.00 102 GLU A CA 1
ATOM 788 C C . GLU A 1 102 ? 1.788 3.271 19.647 1.00 62.00 102 GLU A C 1
ATOM 790 O O . GLU A 1 102 ? 1.289 2.578 20.518 1.00 62.00 102 GLU A O 1
ATOM 795 N N . CYS A 1 103 ? 2.527 2.783 18.637 1.00 61.84 103 CYS A N 1
ATOM 796 C CA . CYS A 1 103 ? 2.818 1.351 18.484 1.00 61.84 103 CYS A CA 1
ATOM 797 C C . CYS A 1 103 ? 3.793 0.813 19.538 1.00 61.84 103 CYS A C 1
ATOM 799 O O . CYS A 1 103 ? 3.679 -0.339 19.956 1.00 61.84 103 CYS A O 1
ATOM 801 N N . GLN A 1 104 ? 4.720 1.644 20.020 1.00 57.72 104 GLN A N 1
ATOM 802 C CA . GLN A 1 104 ? 5.662 1.247 21.073 1.00 57.72 104 GLN A CA 1
ATOM 803 C C . GLN A 1 104 ? 5.046 1.232 22.483 1.00 57.72 104 GLN A C 1
ATOM 805 O O . GLN A 1 104 ? 5.511 0.488 23.344 1.00 57.72 104 GLN A O 1
ATOM 810 N N . ARG A 1 105 ? 4.010 2.044 22.742 1.00 55.12 105 ARG A N 1
ATOM 811 C CA . ARG A 1 105 ? 3.279 2.078 24.024 1.00 55.12 105 ARG A CA 1
ATOM 812 C C . ARG A 1 105 ? 2.074 1.135 24.054 1.00 55.12 105 ARG A C 1
ATOM 814 O O . ARG A 1 105 ? 1.365 1.137 25.060 1.00 55.12 105 ARG A O 1
ATOM 821 N N . GLU A 1 106 ? 1.791 0.388 22.983 1.00 54.06 106 GLU A N 1
ATOM 822 C CA . GLU A 1 106 ? 0.561 -0.406 22.927 1.00 54.06 106 GLU A CA 1
ATOM 823 C C . GLU A 1 106 ? 0.524 -1.454 24.025 1.00 54.06 106 GLU A C 1
ATOM 825 O O . GLU A 1 106 ? 1.462 -2.224 24.232 1.00 54.06 106 GLU A O 1
ATOM 830 N N . ASP A 1 107 ? -0.639 -1.514 24.670 1.00 66.31 107 ASP A N 1
ATOM 831 C CA . ASP A 1 107 ? -1.145 -2.754 25.222 1.00 66.31 107 ASP A CA 1
ATOM 832 C C . ASP A 1 107 ? -0.959 -3.851 24.156 1.00 66.31 107 ASP A C 1
ATOM 834 O O . ASP A 1 107 ? -1.593 -3.769 23.099 1.00 66.31 107 ASP A O 1
ATOM 838 N N . PRO A 1 108 ? -0.131 -4.884 24.402 1.00 69.94 108 PRO A N 1
ATOM 839 C CA . PRO A 1 108 ? 0.091 -5.983 23.461 1.00 69.94 108 PRO A CA 1
ATOM 840 C C . PRO A 1 108 ? -1.199 -6.705 23.048 1.00 69.94 108 PRO A C 1
ATOM 842 O O . PRO A 1 108 ? -1.188 -7.543 22.149 1.00 69.94 108 PRO A O 1
ATOM 845 N N . ARG A 1 109 ? -2.309 -6.431 23.743 1.00 77.25 109 ARG A N 1
ATOM 846 C CA . ARG A 1 109 ? -3.637 -6.980 23.486 1.00 77.25 109 ARG A CA 1
ATOM 847 C C . ARG A 1 109 ? -4.475 -6.124 22.541 1.00 77.25 109 ARG A C 1
ATOM 849 O O . ARG A 1 109 ? -5.566 -6.569 22.181 1.00 77.25 109 ARG A O 1
ATOM 856 N N . ARG A 1 110 ? -4.019 -4.928 22.141 1.00 88.69 110 ARG A N 1
ATOM 857 C CA . ARG A 1 110 ? -4.770 -4.077 21.214 1.00 88.69 110 ARG A CA 1
ATOM 858 C C . ARG A 1 110 ? -4.894 -4.784 19.858 1.00 88.69 110 ARG A C 1
ATOM 860 O O . ARG A 1 110 ? -3.879 -5.111 19.245 1.00 88.69 110 ARG A O 1
ATOM 867 N N . PRO A 1 111 ? -6.116 -5.038 19.362 1.00 93.12 111 PRO A N 1
ATOM 868 C CA . PRO A 1 111 ? -6.286 -5.661 18.058 1.00 93.12 111 PRO A CA 1
ATOM 869 C C . PRO A 1 111 ? -5.836 -4.721 16.938 1.00 93.12 111 PRO A C 1
ATOM 871 O O . PRO A 1 111 ? -6.235 -3.555 16.905 1.00 93.12 111 PRO A O 1
ATOM 874 N N . VAL A 1 112 ? -5.065 -5.260 15.993 1.00 94.38 112 VAL A N 1
ATOM 875 C CA . VAL A 1 112 ? -4.575 -4.546 14.809 1.00 94.38 112 VAL A CA 1
ATOM 876 C C . VAL A 1 112 ? -5.105 -5.224 13.550 1.00 94.38 112 VAL A C 1
ATOM 878 O O . VAL A 1 112 ? -5.035 -6.447 13.422 1.00 94.38 112 VAL A O 1
ATOM 881 N N . VAL A 1 113 ? -5.624 -4.432 12.613 1.00 97.19 113 VAL A N 1
ATOM 882 C CA . VAL A 1 113 ? -6.097 -4.879 11.296 1.00 97.19 113 VAL A CA 1
ATOM 883 C C . VAL A 1 113 ? -5.449 -4.012 10.226 1.00 97.19 113 VAL A C 1
ATOM 885 O O . VAL A 1 113 ? -5.437 -2.791 10.347 1.00 97.19 113 VAL A O 1
ATOM 888 N N . VAL A 1 114 ? -4.925 -4.623 9.168 1.00 98.31 114 VAL A N 1
ATOM 889 C CA . VAL A 1 114 ? -4.327 -3.904 8.037 1.00 98.31 114 VAL A CA 1
ATOM 890 C C . VAL A 1 114 ? -5.325 -3.840 6.885 1.00 98.31 114 VAL A C 1
ATOM 892 O O . VAL A 1 114 ? -5.984 -4.832 6.569 1.00 98.31 114 VAL A O 1
ATOM 895 N N . MET A 1 115 ? -5.430 -2.679 6.246 1.00 98.44 115 MET A N 1
ATOM 896 C CA . MET A 1 115 ? -6.256 -2.467 5.063 1.00 98.44 115 MET A CA 1
ATOM 897 C C . MET A 1 115 ? -5.465 -1.712 3.992 1.00 98.44 115 MET A C 1
ATOM 899 O O . MET A 1 115 ? -4.979 -0.617 4.250 1.00 98.44 115 MET A O 1
ATOM 903 N N . GLY A 1 116 ? -5.359 -2.260 2.783 1.00 97.94 116 GLY A N 1
ATOM 904 C CA . GLY A 1 116 ? -4.810 -1.548 1.623 1.00 97.94 116 GLY A CA 1
ATOM 905 C C . GLY A 1 116 ? -5.880 -1.305 0.561 1.00 97.94 116 GLY A C 1
ATOM 906 O O . GLY A 1 116 ? -6.591 -2.231 0.172 1.00 97.94 116 GLY A O 1
ATOM 907 N N . PHE A 1 117 ? -6.001 -0.073 0.067 1.00 96.44 117 PHE A N 1
ATOM 908 C CA . PHE A 1 117 ? -6.957 0.276 -0.989 1.00 96.44 117 PHE A CA 1
ATOM 909 C C . PHE A 1 117 ? -6.233 0.546 -2.303 1.00 96.44 117 PHE A C 1
ATOM 911 O O . PHE A 1 117 ? -5.659 1.609 -2.492 1.00 96.44 117 PHE A O 1
ATOM 918 N N . ASN A 1 118 ? -6.298 -0.407 -3.232 1.00 94.06 118 ASN A N 1
ATOM 919 C CA . ASN A 1 118 ? -5.577 -0.384 -4.507 1.00 94.06 118 ASN A CA 1
ATOM 920 C C . ASN A 1 118 ? -4.079 -0.064 -4.305 1.00 94.06 118 ASN A C 1
ATOM 922 O O . ASN A 1 118 ? -3.562 0.868 -4.921 1.00 94.06 118 ASN A O 1
ATOM 926 N N . PRO A 1 119 ? -3.379 -0.808 -3.423 1.00 93.38 119 PRO A N 1
ATOM 927 C CA . PRO A 1 119 ? -2.018 -0.471 -2.995 1.00 93.38 119 PRO A CA 1
ATOM 928 C C . PRO A 1 119 ? -0.997 -0.569 -4.139 1.00 93.38 119 PRO A C 1
ATOM 930 O O . PRO A 1 119 ? 0.082 0.019 -4.075 1.00 93.38 119 PRO A O 1
ATOM 933 N N . GLY A 1 120 ? -1.332 -1.320 -5.193 1.00 90.94 120 GLY A N 1
ATOM 934 C CA . GLY A 1 120 ? -0.590 -1.344 -6.445 1.00 90.94 120 GLY A CA 1
ATOM 935 C C . GLY A 1 120 ? 0.708 -2.143 -6.395 1.00 90.94 120 GLY A C 1
ATOM 936 O O . GLY A 1 120 ? 1.414 -2.176 -7.393 1.00 90.94 120 GLY A O 1
ATOM 937 N N . PHE A 1 121 ? 1.044 -2.827 -5.298 1.00 93.56 121 PHE A N 1
ATOM 938 C CA . PHE A 1 121 ? 2.283 -3.615 -5.235 1.00 93.56 121 PHE A CA 1
ATOM 939 C C . PHE A 1 121 ? 2.284 -4.823 -6.180 1.00 93.56 121 PHE A C 1
ATOM 941 O O . PHE A 1 121 ? 3.352 -5.334 -6.504 1.00 93.56 121 PHE A O 1
ATOM 948 N N . GLY A 1 122 ? 1.112 -5.275 -6.632 1.00 89.38 122 GLY A N 1
ATOM 949 C CA . GLY A 1 122 ? 0.976 -6.324 -7.642 1.00 89.38 122 GLY A CA 1
ATOM 950 C C . GLY A 1 122 ? 0.992 -5.830 -9.082 1.00 89.38 122 GLY A C 1
ATOM 951 O O . GLY A 1 122 ? 0.988 -6.653 -9.995 1.00 89.38 122 GLY A O 1
ATOM 952 N N . ASN A 1 123 ? 1.019 -4.515 -9.317 1.00 82.38 123 ASN A N 1
ATOM 953 C CA . ASN A 1 123 ? 1.156 -4.022 -10.678 1.00 82.38 123 ASN A CA 1
ATOM 954 C C . ASN A 1 123 ? 2.572 -4.340 -11.197 1.00 82.38 123 ASN A C 1
ATOM 956 O O . ASN A 1 123 ? 3.521 -4.521 -10.438 1.00 82.38 123 ASN A O 1
ATOM 960 N N . THR A 1 124 ? 2.753 -4.417 -12.512 1.00 75.69 124 THR A N 1
ATOM 961 C CA . THR A 1 124 ? 4.048 -4.770 -13.122 1.00 75.69 124 THR A CA 1
ATOM 962 C C . THR A 1 124 ? 5.149 -3.713 -12.896 1.00 75.69 124 THR A C 1
ATOM 964 O O . THR A 1 124 ? 6.227 -3.808 -13.488 1.00 75.69 124 THR A O 1
ATOM 967 N N . ASN A 1 125 ? 4.910 -2.684 -12.069 1.00 85.12 125 ASN A N 1
ATOM 968 C CA . ASN A 1 125 ? 5.907 -1.696 -11.680 1.00 85.12 125 ASN A CA 1
ATOM 969 C C . ASN A 1 125 ? 6.789 -2.248 -10.557 1.00 85.12 125 ASN A C 1
ATOM 971 O O . ASN A 1 125 ? 6.546 -2.034 -9.370 1.00 85.12 125 ASN A O 1
ATOM 975 N N . ARG A 1 126 ? 7.886 -2.882 -10.969 1.00 85.19 126 ARG A N 1
ATOM 976 C CA . ARG A 1 126 ? 8.894 -3.476 -10.082 1.00 85.19 126 ARG A CA 1
ATOM 977 C C . ARG A 1 126 ? 9.325 -2.541 -8.954 1.00 85.19 126 ARG A C 1
ATOM 979 O O . ARG A 1 126 ? 9.375 -2.955 -7.804 1.00 85.19 126 ARG A O 1
ATOM 986 N N . ASN A 1 127 ? 9.591 -1.269 -9.261 1.00 86.69 127 ASN A N 1
ATOM 987 C CA . ASN A 1 127 ? 10.049 -0.301 -8.260 1.00 86.69 127 ASN A CA 1
ATOM 988 C C . ASN A 1 127 ? 9.024 -0.100 -7.144 1.00 86.69 127 ASN A C 1
ATOM 990 O O . ASN A 1 127 ? 9.411 0.030 -5.986 1.00 86.69 127 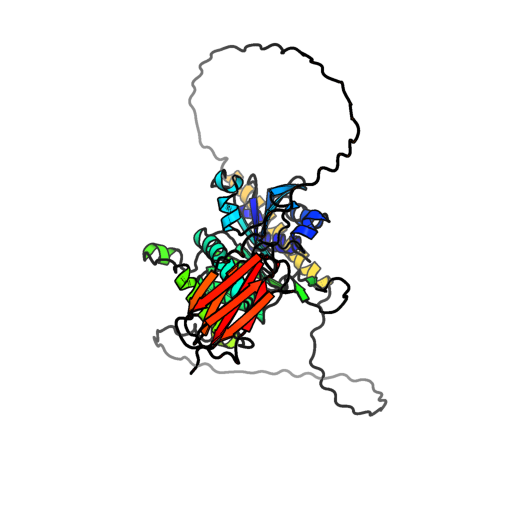ASN A O 1
ATOM 994 N N . LEU A 1 128 ? 7.736 -0.069 -7.494 1.00 87.69 128 LEU A N 1
ATOM 995 C CA . LEU A 1 128 ? 6.674 0.040 -6.506 1.00 87.69 128 LEU A CA 1
ATOM 996 C C . LEU A 1 128 ? 6.604 -1.242 -5.676 1.00 87.69 128 LEU A C 1
ATOM 998 O O . LEU A 1 128 ? 6.663 -1.163 -4.454 1.00 87.69 128 LEU A O 1
ATOM 1002 N N . THR A 1 129 ? 6.571 -2.414 -6.315 1.00 90.19 129 THR A N 1
ATOM 1003 C CA . THR A 1 129 ? 6.558 -3.704 -5.609 1.00 90.19 129 THR A CA 1
ATOM 1004 C C . THR A 1 129 ? 7.705 -3.824 -4.604 1.00 90.19 129 THR A C 1
ATOM 1006 O O . THR A 1 129 ? 7.479 -4.192 -3.455 1.00 90.19 129 THR A O 1
ATOM 1009 N N . TYR A 1 130 ? 8.927 -3.457 -4.996 1.00 89.88 130 TYR A N 1
ATOM 1010 C CA . TYR A 1 130 ? 10.096 -3.514 -4.115 1.00 89.88 130 TYR A CA 1
ATOM 1011 C C . TYR A 1 130 ? 9.992 -2.609 -2.894 1.00 89.88 130 TYR A C 1
ATOM 1013 O O . TYR A 1 130 ? 10.423 -3.000 -1.814 1.00 89.88 130 TYR A O 1
ATOM 1021 N N . GLN A 1 131 ? 9.411 -1.419 -3.049 1.00 91.12 131 GLN A N 1
ATOM 1022 C CA . GLN A 1 131 ? 9.191 -0.508 -1.925 1.00 91.12 131 GLN A CA 1
ATOM 1023 C C . GLN A 1 131 ? 8.196 -1.080 -0.911 1.00 91.12 131 GLN A C 1
ATOM 1025 O O . GLN A 1 131 ? 8.298 -0.772 0.272 1.00 91.12 131 GLN A O 1
ATOM 1030 N N . TRP A 1 132 ? 7.275 -1.934 -1.361 1.00 95.25 132 TRP A N 1
ATOM 1031 C CA . TRP A 1 132 ? 6.302 -2.605 -0.505 1.00 95.25 132 TRP A CA 1
ATOM 1032 C C . TRP A 1 132 ? 6.849 -3.847 0.202 1.00 95.25 132 TRP A C 1
ATOM 1034 O O . TRP A 1 132 ? 6.353 -4.178 1.274 1.00 95.25 132 TRP A O 1
ATOM 1044 N N . LEU A 1 133 ? 7.851 -4.542 -0.354 1.00 94.06 133 LEU A N 1
ATOM 1045 C CA . LEU A 1 133 ? 8.310 -5.834 0.184 1.00 94.06 133 LEU A CA 1
ATOM 1046 C C . LEU A 1 133 ? 8.603 -5.834 1.695 1.00 94.06 133 LEU A C 1
ATOM 1048 O O . LEU A 1 133 ? 8.150 -6.775 2.348 1.00 94.06 133 LEU A O 1
ATOM 1052 N N . PRO A 1 134 ? 9.292 -4.830 2.278 1.00 93.44 134 PRO A N 1
ATOM 1053 C CA . PRO A 1 134 ? 9.531 -4.802 3.721 1.00 93.44 134 PRO A CA 1
ATOM 1054 C C . PRO A 1 134 ? 8.233 -4.763 4.541 1.00 93.44 134 PRO A C 1
ATOM 1056 O O . PRO A 1 134 ? 8.088 -5.503 5.512 1.00 93.44 134 PRO A O 1
ATOM 1059 N N . ASP A 1 135 ? 7.260 -3.956 4.114 1.00 96.00 135 ASP A N 1
ATOM 1060 C CA . ASP A 1 135 ? 5.965 -3.830 4.784 1.00 96.00 135 ASP A CA 1
ATOM 1061 C C . ASP A 1 135 ? 5.135 -5.118 4.634 1.00 96.00 135 ASP A C 1
ATOM 1063 O O . ASP A 1 135 ? 4.539 -5.590 5.602 1.00 96.00 135 ASP A O 1
ATOM 1067 N N . LEU A 1 136 ? 5.131 -5.730 3.442 1.00 96.19 136 LEU A N 1
ATOM 1068 C CA . LEU A 1 136 ? 4.430 -6.996 3.181 1.00 96.19 136 LEU A CA 1
ATOM 1069 C C . LEU A 1 136 ? 5.015 -8.154 4.000 1.00 96.19 136 LEU A C 1
ATOM 1071 O O . LEU A 1 136 ? 4.259 -8.949 4.565 1.00 96.19 136 LEU A O 1
ATOM 1075 N N . LEU A 1 137 ? 6.348 -8.222 4.103 1.00 93.56 137 LEU A N 1
ATOM 1076 C CA . LEU A 1 137 ? 7.042 -9.187 4.953 1.00 93.56 137 LEU A CA 1
ATOM 1077 C C . LEU A 1 137 ? 6.627 -9.004 6.412 1.00 93.56 137 LEU A C 1
ATOM 1079 O O . LEU A 1 137 ? 6.214 -9.968 7.053 1.00 93.56 137 LEU A O 1
ATOM 1083 N N . HIS A 1 138 ? 6.634 -7.765 6.905 1.00 92.88 138 HIS A N 1
ATOM 1084 C CA . HIS A 1 138 ? 6.242 -7.475 8.279 1.00 92.88 138 HIS A CA 1
ATOM 1085 C C . HIS A 1 138 ? 4.794 -7.884 8.578 1.00 92.88 138 HIS A C 1
ATOM 1087 O O . HIS A 1 138 ? 4.519 -8.490 9.614 1.00 92.88 138 HIS A O 1
ATOM 1093 N N . ILE A 1 139 ? 3.861 -7.595 7.664 1.00 95.44 139 ILE A N 1
ATOM 1094 C CA . ILE A 1 139 ? 2.451 -7.997 7.784 1.00 95.44 139 ILE A CA 1
ATOM 1095 C C . ILE A 1 139 ? 2.332 -9.520 7.941 1.00 95.44 139 ILE A C 1
ATOM 1097 O O . ILE A 1 139 ? 1.614 -9.996 8.830 1.00 95.44 139 ILE A O 1
ATOM 1101 N N . ALA A 1 140 ? 3.047 -10.281 7.107 1.00 94.12 140 ALA A N 1
ATOM 1102 C CA . ALA A 1 140 ? 3.038 -11.738 7.142 1.00 94.12 140 ALA A CA 1
ATOM 1103 C C . ALA A 1 140 ? 3.686 -12.288 8.427 1.00 94.12 140 ALA A C 1
ATOM 1105 O O . ALA A 1 140 ? 3.067 -13.088 9.130 1.00 94.12 140 ALA A O 1
ATOM 1106 N N . GLU A 1 141 ? 4.878 -11.808 8.793 1.00 90.31 141 GLU A N 1
ATOM 1107 C CA . GLU A 1 141 ? 5.622 -12.231 9.989 1.00 90.31 141 GLU A CA 1
ATOM 1108 C C . GLU A 1 141 ? 4.855 -11.990 11.287 1.00 90.31 141 GLU A C 1
ATOM 1110 O O . GLU A 1 141 ? 4.814 -12.844 12.177 1.00 90.31 141 GLU A O 1
ATOM 1115 N N . ARG A 1 142 ? 4.204 -10.831 11.391 1.00 90.56 142 ARG A N 1
ATOM 1116 C CA . ARG A 1 142 ? 3.398 -10.461 12.556 1.00 90.56 142 ARG A CA 1
ATOM 1117 C C . ARG A 1 142 ? 2.026 -11.126 12.580 1.00 90.56 142 ARG A C 1
ATOM 1119 O O . ARG A 1 142 ? 1.304 -10.964 13.562 1.00 90.56 142 ARG A O 1
ATOM 1126 N N . ARG A 1 143 ? 1.659 -11.873 11.532 1.00 93.31 143 ARG A N 1
ATOM 1127 C CA . ARG A 1 143 ? 0.344 -12.518 11.380 1.00 93.31 143 ARG A CA 1
ATOM 1128 C C . ARG A 1 143 ? -0.807 -11.528 11.554 1.00 93.31 143 ARG A C 1
ATOM 1130 O O . ARG A 1 143 ? -1.854 -11.868 12.120 1.00 93.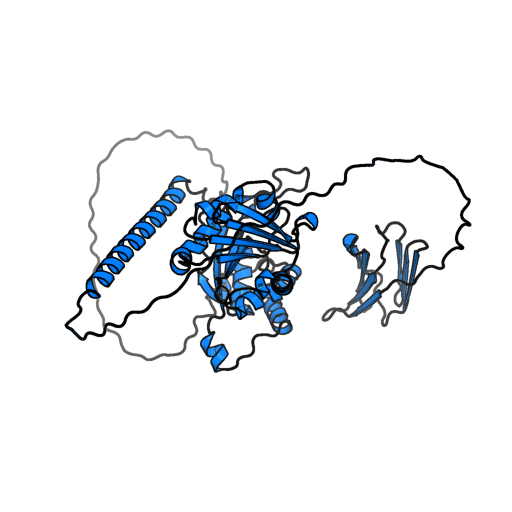31 143 ARG A O 1
ATOM 1137 N N . LEU A 1 144 ? -0.607 -10.303 11.075 1.00 93.81 144 LEU A N 1
ATOM 1138 C CA . LEU A 1 144 ? -1.650 -9.291 11.114 1.00 93.81 144 LEU A CA 1
ATOM 1139 C C . LEU A 1 144 ? -2.753 -9.706 10.134 1.00 93.81 144 LEU A C 1
ATOM 1141 O O . LEU A 1 144 ? -2.439 -10.072 8.998 1.00 93.81 144 LEU A O 1
ATOM 1145 N N . PRO A 1 145 ? -4.036 -9.690 10.536 1.00 96.88 145 PRO A N 1
ATOM 1146 C CA . PRO A 1 145 ? -5.118 -9.837 9.579 1.00 96.88 145 PRO A CA 1
ATOM 1147 C C . PRO A 1 145 ? -5.069 -8.641 8.624 1.00 96.88 145 PRO A C 1
ATOM 1149 O O . PRO A 1 145 ? -5.234 -7.495 9.047 1.00 96.88 145 PRO A O 1
ATOM 1152 N N . ALA A 1 146 ? -4.811 -8.916 7.349 1.00 98.31 146 ALA A N 1
ATOM 1153 C CA . ALA A 1 146 ? -4.627 -7.901 6.325 1.00 98.31 146 ALA A CA 1
ATOM 1154 C C . ALA A 1 146 ? -5.589 -8.136 5.168 1.00 98.31 146 ALA A C 1
ATOM 1156 O O . ALA A 1 146 ? -5.634 -9.230 4.606 1.00 98.31 146 ALA A O 1
ATOM 1157 N N . ALA A 1 147 ? -6.351 -7.110 4.811 1.00 98.50 147 ALA A N 1
ATOM 1158 C CA . ALA A 1 147 ? -7.244 -7.130 3.667 1.00 98.50 147 ALA A CA 1
ATOM 1159 C C . ALA A 1 147 ? -6.820 -6.089 2.636 1.00 98.50 147 ALA A C 1
ATOM 1161 O O . ALA A 1 147 ? -6.326 -5.013 2.971 1.00 98.50 147 ALA A O 1
ATOM 1162 N N . PHE A 1 148 ? -7.036 -6.413 1.370 1.00 98.12 148 PHE A N 1
ATOM 1163 C CA . PHE A 1 148 ? -6.648 -5.558 0.261 1.00 98.12 148 PHE A CA 1
ATOM 1164 C C . PHE A 1 148 ? -7.785 -5.475 -0.744 1.00 98.12 148 PHE A C 1
ATOM 1166 O O . PHE A 1 148 ? -8.445 -6.476 -1.036 1.00 98.12 148 PHE A O 1
ATOM 1173 N N . ALA A 1 149 ? -8.021 -4.269 -1.251 1.00 97.12 149 ALA A N 1
ATOM 1174 C CA . ALA A 1 149 ? -8.923 -4.017 -2.360 1.00 97.12 149 ALA A CA 1
ATOM 1175 C C . ALA A 1 149 ? -8.118 -3.753 -3.637 1.00 97.12 149 ALA A C 1
ATOM 1177 O O . ALA A 1 149 ? -7.141 -3.012 -3.599 1.00 97.12 149 ALA A O 1
ATOM 1178 N N . CYS A 1 150 ? -8.552 -4.315 -4.763 1.00 95.50 150 CYS A N 1
ATOM 1179 C CA . CYS A 1 150 ? -7.876 -4.209 -6.057 1.00 95.50 150 CYS A CA 1
ATOM 1180 C C . CYS A 1 150 ? -8.769 -3.509 -7.083 1.00 95.50 150 CYS A C 1
ATOM 1182 O O . CYS A 1 150 ? -9.989 -3.706 -7.084 1.00 95.50 150 CYS A O 1
ATOM 1184 N N . ALA A 1 151 ? -8.178 -2.745 -8.001 1.00 92.31 151 ALA A N 1
ATOM 1185 C CA . ALA A 1 151 ? -8.924 -2.010 -9.019 1.00 92.31 151 ALA A CA 1
ATOM 1186 C C . ALA A 1 151 ? -9.446 -2.936 -10.132 1.00 92.31 151 ALA A C 1
ATOM 1188 O O . ALA A 1 151 ? -10.548 -2.720 -10.644 1.00 92.31 151 ALA A O 1
ATOM 1189 N N . ASN A 1 152 ? -8.724 -4.010 -10.453 1.00 90.06 152 ASN A N 1
ATOM 1190 C CA . ASN A 1 152 ? -9.126 -5.030 -11.426 1.00 90.06 152 ASN A CA 1
ATOM 1191 C C . ASN A 1 152 ? -8.665 -6.452 -11.028 1.00 90.06 152 ASN A C 1
ATOM 1193 O O . ASN A 1 152 ? -7.928 -6.630 -10.059 1.00 90.06 152 ASN A O 1
ATOM 1197 N N . ASP A 1 153 ? -9.146 -7.470 -11.749 1.00 88.00 153 ASP A N 1
ATOM 1198 C CA . ASP A 1 153 ? -8.769 -8.878 -11.551 1.00 88.00 153 ASP A CA 1
ATOM 1199 C C . ASP A 1 153 ? -7.510 -9.298 -12.317 1.00 88.00 153 ASP A C 1
ATOM 1201 O O . ASP A 1 153 ? -6.742 -10.120 -11.824 1.00 88.00 153 ASP A O 1
ATOM 1205 N N . TYR A 1 154 ? -7.305 -8.759 -13.517 1.00 83.75 154 TYR A N 1
ATOM 1206 C CA . TYR A 1 154 ? -6.288 -9.244 -14.452 1.00 83.75 154 TYR A CA 1
ATOM 1207 C C . TYR A 1 154 ? -4.860 -8.769 -14.141 1.00 83.75 154 TYR A C 1
ATOM 1209 O O . TYR A 1 154 ? -3.912 -9.493 -14.429 1.00 83.75 154 TYR A O 1
ATOM 1217 N N . GLN A 1 155 ? -4.685 -7.580 -13.563 1.00 86.44 155 GLN A N 1
ATOM 1218 C CA . GLN A 1 155 ? -3.377 -7.033 -13.187 1.00 86.44 155 GLN A CA 1
ATOM 1219 C C . GLN A 1 155 ? -3.221 -6.970 -11.674 1.00 86.44 155 GLN A C 1
ATOM 1221 O O . GLN A 1 155 ? -2.299 -7.577 -11.136 1.00 86.44 155 GLN A O 1
ATOM 1226 N N . ASP A 1 156 ? -4.127 -6.276 -10.986 1.00 91.19 156 ASP A N 1
ATOM 1227 C CA . ASP A 1 156 ? -3.952 -6.000 -9.561 1.00 91.19 156 ASP A CA 1
ATOM 1228 C C . ASP A 1 156 ? -4.181 -7.263 -8.731 1.00 91.19 156 ASP A C 1
ATOM 1230 O O . ASP A 1 156 ? -3.252 -7.752 -8.095 1.00 91.19 156 ASP A O 1
ATOM 1234 N N . LEU A 1 157 ? -5.380 -7.858 -8.783 1.00 94.56 157 LEU A N 1
ATOM 1235 C CA . LEU A 1 157 ? -5.664 -9.057 -7.987 1.00 94.56 157 LEU A CA 1
ATOM 1236 C C . LEU A 1 157 ? -4.724 -10.207 -8.353 1.00 94.56 157 LEU A C 1
ATOM 1238 O O . LEU A 1 157 ? -4.200 -10.868 -7.458 1.00 94.56 157 LEU A O 1
ATOM 1242 N N . ALA A 1 158 ? -4.515 -10.453 -9.649 1.00 93.88 158 ALA A N 1
ATOM 1243 C CA . ALA A 1 158 ? -3.642 -11.519 -10.119 1.00 93.88 158 ALA A CA 1
ATOM 1244 C C . ALA A 1 158 ? -2.187 -11.311 -9.679 1.00 93.88 158 ALA A C 1
ATOM 1246 O O . ALA A 1 158 ? -1.579 -12.237 -9.140 1.00 93.88 158 ALA A O 1
ATOM 1247 N N . GLY A 1 159 ? -1.640 -10.108 -9.863 1.00 93.88 159 GLY A N 1
ATOM 1248 C CA . GLY A 1 159 ? -0.264 -9.792 -9.495 1.00 93.88 159 GLY A CA 1
ATOM 1249 C C . GLY A 1 159 ? -0.042 -9.793 -7.986 1.00 93.88 159 GLY A C 1
ATOM 1250 O O . GLY A 1 159 ? 0.894 -10.430 -7.502 1.00 93.88 159 GLY A O 1
ATOM 1251 N N . GLU A 1 160 ? -0.943 -9.171 -7.222 1.00 95.75 160 GLU A N 1
ATOM 1252 C CA . GLU A 1 160 ? -0.880 -9.171 -5.758 1.00 95.75 160 GLU A CA 1
ATOM 1253 C C . GLU A 1 160 ? -1.008 -10.600 -5.208 1.00 95.75 160 GLU A C 1
ATOM 1255 O O . GLU A 1 160 ? -0.239 -11.013 -4.338 1.00 95.75 160 GLU A O 1
ATOM 1260 N N . THR A 1 161 ? -1.918 -11.401 -5.772 1.00 94.81 161 THR A N 1
ATOM 1261 C CA . THR A 1 161 ? -2.088 -12.810 -5.392 1.00 94.81 161 THR A CA 1
ATOM 1262 C C . THR A 1 161 ? -0.862 -13.645 -5.729 1.00 94.81 161 THR A C 1
ATOM 1264 O O . THR A 1 161 ? -0.454 -14.493 -4.936 1.00 94.81 161 THR A O 1
ATOM 1267 N N . ALA A 1 162 ? -0.245 -13.410 -6.886 1.00 93.56 162 ALA A N 1
ATOM 1268 C CA . ALA A 1 162 ? 0.967 -14.110 -7.272 1.00 93.56 162 ALA A CA 1
ATOM 1269 C C . ALA A 1 162 ? 2.118 -13.803 -6.307 1.00 93.56 162 ALA A C 1
ATOM 1271 O O . ALA A 1 162 ? 2.845 -14.723 -5.938 1.00 93.56 162 ALA A O 1
ATOM 1272 N N . ILE A 1 163 ? 2.257 -12.557 -5.849 1.00 93.62 163 ILE A N 1
ATOM 1273 C CA . ILE A 1 163 ? 3.246 -12.179 -4.833 1.00 93.62 163 ILE A CA 1
ATOM 1274 C C . ILE A 1 163 ? 2.957 -12.906 -3.514 1.00 93.62 163 ILE A C 1
ATOM 1276 O O . ILE A 1 163 ? 3.827 -13.600 -2.986 1.00 93.62 163 ILE A O 1
ATOM 1280 N N . TRP A 1 164 ? 1.725 -12.840 -3.007 1.00 95.81 164 TRP A N 1
ATOM 1281 C CA . TRP A 1 164 ? 1.361 -13.496 -1.748 1.00 95.81 164 TRP A CA 1
ATOM 1282 C C . TRP A 1 164 ? 1.537 -15.017 -1.782 1.00 95.81 164 TRP A C 1
ATOM 1284 O O . TRP A 1 164 ? 2.126 -15.587 -0.863 1.00 95.81 164 TRP A O 1
ATOM 1294 N N . LYS A 1 165 ? 1.081 -15.690 -2.844 1.00 93.62 165 LYS A N 1
ATOM 1295 C CA . LYS A 1 165 ? 1.158 -17.156 -2.967 1.00 93.62 165 LYS A CA 1
ATOM 1296 C C . LYS A 1 165 ? 2.568 -17.655 -3.292 1.00 93.62 165 LYS A C 1
ATOM 1298 O O . LYS A 1 165 ? 2.967 -18.722 -2.823 1.00 93.62 165 LYS A O 1
ATOM 1303 N N . ASN A 1 166 ? 3.344 -16.925 -4.095 1.00 91.44 166 ASN A N 1
ATOM 1304 C CA . ASN A 1 166 ? 4.634 -17.426 -4.581 1.00 91.44 166 ASN A CA 1
ATOM 1305 C C . ASN A 1 166 ? 5.835 -16.904 -3.797 1.00 91.44 166 ASN A C 1
ATOM 1307 O O . ASN A 1 166 ? 6.769 -17.677 -3.595 1.00 91.44 166 ASN A O 1
ATOM 1311 N N . CYS A 1 167 ? 5.804 -15.650 -3.345 1.00 89.88 167 CYS A N 1
ATOM 1312 C CA . CYS A 1 167 ? 6.899 -15.053 -2.583 1.00 89.88 167 CYS A CA 1
ATOM 1313 C C . CYS A 1 167 ? 6.733 -15.308 -1.084 1.00 89.88 167 CYS A C 1
ATOM 1315 O O . CYS A 1 167 ? 7.673 -15.752 -0.434 1.00 89.88 167 CYS A O 1
ATOM 1317 N N . PHE A 1 168 ? 5.531 -15.074 -0.553 1.00 90.69 168 PHE A N 1
ATOM 1318 C CA . PHE A 1 168 ? 5.291 -15.146 0.889 1.00 90.69 168 PHE A CA 1
ATOM 1319 C C . PHE A 1 168 ? 4.693 -16.466 1.356 1.00 90.69 168 PHE A C 1
ATOM 1321 O O . PHE A 1 168 ? 4.789 -16.756 2.536 1.00 90.69 168 PHE A O 1
ATOM 1328 N N . LYS A 1 169 ? 4.066 -17.266 0.482 1.00 92.94 169 LYS A N 1
ATOM 1329 C CA . LYS A 1 169 ? 3.271 -18.441 0.901 1.00 92.94 169 LYS A CA 1
ATOM 1330 C C . LYS A 1 169 ? 2.216 -18.053 1.946 1.00 92.94 169 LYS A C 1
ATOM 1332 O O . LYS A 1 169 ? 2.048 -18.718 2.967 1.00 92.94 169 LYS A O 1
ATOM 1337 N N . ALA A 1 170 ? 1.551 -16.922 1.715 1.00 95.44 170 ALA A N 1
ATOM 1338 C CA . ALA A 1 170 ? 0.605 -16.355 2.663 1.00 95.44 170 ALA A CA 1
ATOM 1339 C C . ALA A 1 170 ? -0.657 -17.218 2.792 1.00 95.44 170 ALA A C 1
ATOM 1341 O O . ALA A 1 170 ? -1.180 -17.738 1.805 1.00 95.44 170 ALA A O 1
ATOM 1342 N N . ARG A 1 171 ? -1.186 -17.314 4.014 1.00 96.50 171 ARG A N 1
ATOM 1343 C CA . ARG A 1 171 ? -2.462 -17.979 4.283 1.00 96.50 171 ARG A CA 1
ATOM 1344 C C . ARG A 1 171 ? -3.614 -17.046 3.952 1.00 96.50 171 ARG A C 1
ATOM 1346 O O . ARG A 1 171 ? -3.802 -16.032 4.627 1.00 96.50 171 ARG A O 1
ATOM 1353 N N . TYR A 1 172 ? -4.425 -17.425 2.975 1.00 97.44 172 TYR A N 1
ATOM 1354 C CA . TYR A 1 172 ? -5.657 -16.715 2.657 1.00 97.44 172 TYR A CA 1
ATOM 1355 C C . TYR A 1 172 ? -6.730 -17.033 3.697 1.00 97.44 172 TYR A C 1
ATOM 1357 O O . TYR A 1 172 ? -7.110 -18.184 3.893 1.00 97.44 172 TYR A O 1
ATOM 1365 N N . ILE A 1 173 ? -7.223 -15.994 4.367 1.00 97.56 173 ILE A N 1
ATOM 1366 C CA . ILE A 1 173 ? -8.411 -16.070 5.233 1.00 97.56 173 ILE A CA 1
ATOM 1367 C C . ILE A 1 173 ? -9.675 -15.620 4.489 1.00 97.56 173 ILE A C 1
ATOM 1369 O O . ILE A 1 173 ? -10.789 -15.807 4.973 1.00 97.56 173 ILE A O 1
ATOM 1373 N N . MET A 1 174 ? -9.498 -15.042 3.299 1.00 97.81 174 MET A N 1
ATOM 1374 C CA . MET A 1 174 ? -10.543 -14.729 2.335 1.00 97.81 174 MET A CA 1
ATOM 1375 C C . MET A 1 174 ? -9.916 -14.693 0.937 1.00 97.81 174 MET A C 1
ATOM 1377 O O . MET A 1 174 ? -9.089 -13.827 0.656 1.00 97.81 174 MET A O 1
ATOM 1381 N N . GLU A 1 175 ? -10.298 -15.625 0.065 1.00 97.38 175 GLU A N 1
ATOM 1382 C CA . GLU A 1 175 ? -9.860 -15.621 -1.338 1.00 97.38 175 GLU A CA 1
ATOM 1383 C C . GLU A 1 175 ? -10.389 -14.392 -2.095 1.00 97.38 175 GLU A C 1
ATOM 1385 O O . GLU A 1 175 ? -11.343 -13.731 -1.669 1.00 97.38 175 GLU A O 1
ATOM 1390 N N . GLY A 1 176 ? -9.765 -14.105 -3.240 1.00 96.81 176 GLY A N 1
ATOM 1391 C CA . GLY A 1 176 ? -10.172 -13.024 -4.133 1.00 96.81 176 GLY A CA 1
ATOM 1392 C C . GLY A 1 176 ? -11.629 -13.152 -4.568 1.00 96.81 176 GLY A C 1
ATOM 1393 O O . GLY A 1 176 ? -12.001 -14.089 -5.270 1.00 96.81 176 GLY A O 1
ATOM 1394 N N . GLN A 1 177 ? -12.451 -12.181 -4.183 1.00 97.06 177 GLN A N 1
ATOM 1395 C CA . GLN A 1 177 ? -13.862 -12.107 -4.555 1.00 97.06 177 GLN A CA 1
ATOM 1396 C C . GLN A 1 177 ? -14.227 -10.705 -5.028 1.00 97.06 177 GLN A C 1
ATOM 1398 O O . GLN A 1 177 ? -13.557 -9.722 -4.709 1.00 97.06 177 GLN A O 1
ATOM 1403 N N . ARG A 1 178 ? -15.312 -10.601 -5.799 1.00 96.38 178 ARG A N 1
ATOM 1404 C CA . ARG A 1 178 ? -15.828 -9.302 -6.239 1.00 96.38 178 ARG A CA 1
ATOM 1405 C C . ARG A 1 178 ? -16.295 -8.488 -5.043 1.00 96.38 178 ARG A C 1
ATOM 1407 O O . ARG A 1 178 ? -17.018 -8.988 -4.185 1.00 96.38 178 ARG A O 1
ATOM 1414 N N . ASN A 1 179 ? -15.927 -7.217 -5.035 1.00 96.38 179 ASN A N 1
ATOM 1415 C CA . ASN A 1 179 ? -16.448 -6.257 -4.086 1.00 96.38 179 ASN A CA 1
ATOM 1416 C C . ASN A 1 179 ? -17.801 -5.725 -4.596 1.00 96.38 179 ASN A C 1
ATOM 1418 O O . ASN A 1 179 ? -17.850 -5.127 -5.680 1.00 96.38 179 ASN A O 1
ATOM 1422 N N . PRO A 1 180 ? -18.905 -5.900 -3.846 1.00 95.81 180 PRO A N 1
ATOM 1423 C CA . PRO A 1 180 ? -20.202 -5.348 -4.228 1.00 95.81 180 PRO A CA 1
ATOM 1424 C C . PRO A 1 180 ? -20.182 -3.816 -4.273 1.00 95.81 180 PRO A C 1
ATOM 1426 O O . PRO A 1 180 ? -20.942 -3.221 -5.034 1.00 95.81 180 PRO A O 1
ATOM 1429 N N . PHE A 1 181 ? -19.266 -3.180 -3.539 1.00 94.31 181 PHE A N 1
ATOM 1430 C CA . PHE A 1 181 ? -19.115 -1.732 -3.473 1.00 94.31 181 PHE A CA 1
ATOM 1431 C C . PHE A 1 181 ? -18.072 -1.201 -4.458 1.00 94.31 181 PHE A C 1
ATOM 1433 O O . PHE A 1 181 ? -17.390 -0.229 -4.161 1.00 94.31 181 PHE A O 1
ATOM 1440 N N . ARG A 1 182 ? -17.891 -1.808 -5.632 1.00 89.69 182 ARG A N 1
ATOM 1441 C CA . ARG A 1 182 ? -16.979 -1.261 -6.653 1.00 89.69 182 ARG A CA 1
ATOM 1442 C C . ARG A 1 182 ? -17.351 0.181 -7.020 1.00 89.69 182 ARG A C 1
ATOM 1444 O O . ARG A 1 182 ? -18.528 0.508 -7.173 1.00 89.69 182 ARG A O 1
ATOM 1451 N N . ALA A 1 183 ? -16.348 1.032 -7.194 1.00 85.44 183 ALA A N 1
ATOM 1452 C CA . ALA A 1 183 ? -16.544 2.417 -7.597 1.00 85.44 183 ALA A CA 1
ATOM 1453 C C . ALA A 1 183 ? -15.924 2.656 -8.969 1.00 85.44 183 ALA A C 1
ATOM 1455 O O . ALA A 1 183 ? -14.858 2.135 -9.277 1.00 85.44 183 ALA A O 1
ATOM 1456 N N . ILE A 1 184 ? -16.573 3.487 -9.774 1.00 82.69 184 ILE A N 1
ATOM 1457 C CA . ILE A 1 184 ? -15.953 4.036 -10.974 1.00 82.69 184 ILE A CA 1
ATOM 1458 C C . ILE A 1 184 ? -15.227 5.316 -10.561 1.00 82.69 184 ILE A C 1
ATOM 1460 O O . ILE A 1 184 ? -15.774 6.149 -9.834 1.00 82.69 184 ILE A O 1
ATOM 1464 N N . THR A 1 185 ? -13.983 5.450 -10.992 1.00 74.94 185 THR A N 1
ATOM 1465 C CA . THR A 1 185 ? -13.155 6.630 -10.786 1.00 74.94 185 THR A CA 1
ATOM 1466 C C . THR A 1 185 ? -12.698 7.165 -12.125 1.00 74.94 185 THR A C 1
ATOM 1468 O O . THR A 1 185 ? -12.573 6.439 -13.108 1.00 74.94 185 THR A O 1
ATOM 1471 N N . THR A 1 186 ? -12.439 8.459 -12.170 1.00 72.12 186 THR A N 1
ATOM 1472 C CA . THR A 1 186 ? -11.782 9.068 -13.312 1.00 72.12 186 THR A CA 1
ATOM 1473 C C . THR A 1 186 ? -10.539 9.784 -12.806 1.00 72.12 186 THR A C 1
ATOM 1475 O O . THR A 1 186 ? -10.570 10.471 -11.782 1.00 72.12 186 THR A O 1
ATOM 1478 N N . ALA A 1 187 ? -9.409 9.540 -13.463 1.00 64.69 187 ALA A N 1
ATOM 1479 C CA . ALA A 1 187 ? -8.137 10.166 -13.137 1.00 64.69 187 ALA A CA 1
ATOM 1480 C C . ALA A 1 187 ? -7.762 11.068 -14.308 1.00 64.69 187 ALA A C 1
ATOM 1482 O O . ALA A 1 187 ? -7.647 10.597 -15.437 1.00 64.69 187 ALA A O 1
ATOM 1483 N N . HIS A 1 188 ? -7.608 12.362 -14.039 1.00 68.88 188 HIS A N 1
ATOM 1484 C CA . HIS A 1 188 ? -7.300 13.361 -15.059 1.00 68.88 188 HIS A CA 1
ATOM 1485 C C . HIS A 1 188 ? -6.120 14.213 -14.611 1.00 68.88 188 HIS A C 1
ATOM 1487 O O . HIS A 1 188 ? -5.967 14.492 -13.414 1.00 68.88 188 HIS A O 1
ATOM 1493 N N . ALA A 1 189 ? -5.288 14.641 -15.561 1.00 69.19 189 ALA A N 1
ATOM 1494 C CA . ALA A 1 189 ? -4.306 15.673 -15.272 1.00 69.19 189 ALA A CA 1
ATOM 1495 C C . ALA A 1 189 ? -5.025 16.985 -14.891 1.00 69.19 189 ALA A C 1
ATOM 1497 O O . ALA A 1 189 ? -6.177 17.199 -15.279 1.00 69.19 189 ALA A O 1
ATOM 1498 N N . PRO A 1 190 ? -4.385 17.886 -14.123 1.00 70.81 190 PRO A N 1
ATOM 1499 C CA . PRO A 1 190 ? -4.967 19.191 -13.830 1.00 70.81 190 PRO A CA 1
ATOM 1500 C C . PRO A 1 190 ? -5.363 19.922 -15.122 1.00 70.81 190 PRO A C 1
ATOM 1502 O O . PRO A 1 190 ? -4.523 20.144 -15.987 1.00 70.81 190 PRO A O 1
ATOM 1505 N N . GLY A 1 191 ? -6.641 20.291 -15.245 1.00 77.81 191 GLY A N 1
ATOM 1506 C CA . GLY A 1 191 ? -7.192 20.943 -16.441 1.00 77.81 191 GLY A CA 1
ATOM 1507 C C . GLY A 1 191 ? -7.808 19.991 -17.472 1.00 77.81 191 GLY A C 1
ATOM 1508 O O . GLY A 1 191 ? -8.521 20.453 -18.358 1.00 77.81 191 GLY A O 1
ATOM 1509 N N . GLU A 1 192 ? -7.618 18.681 -17.328 1.00 76.31 192 GLU A N 1
ATOM 1510 C CA . GLU A 1 192 ? -8.259 17.668 -18.164 1.00 76.31 192 GLU A CA 1
ATOM 1511 C C . GLU A 1 192 ? -9.540 17.128 -17.508 1.00 76.31 192 GLU A C 1
ATOM 1513 O O . GLU A 1 192 ? -9.688 17.109 -16.282 1.00 76.31 192 GLU A O 1
ATOM 1518 N N . ARG A 1 193 ? -10.488 16.676 -18.333 1.00 72.62 193 ARG A N 1
ATOM 1519 C CA . ARG A 1 193 ? -11.701 15.967 -17.907 1.00 72.62 193 ARG A CA 1
ATOM 1520 C C . ARG A 1 193 ? -11.952 14.793 -18.846 1.00 72.62 193 ARG A C 1
ATOM 1522 O O . ARG A 1 193 ? -11.634 14.875 -20.025 1.00 72.62 193 ARG A O 1
ATOM 1529 N N . GLU A 1 194 ? -12.522 13.720 -18.307 1.00 69.88 194 GLU A N 1
ATOM 1530 C CA . GLU A 1 194 ? -13.011 12.540 -19.041 1.00 69.88 194 GLU A CA 1
ATOM 1531 C C . GLU A 1 194 ? -11.956 11.769 -19.866 1.00 69.88 194 GLU A C 1
ATOM 1533 O O . GLU A 1 194 ? -12.299 10.980 -20.738 1.00 69.88 194 GLU A O 1
ATOM 1538 N N . THR A 1 195 ? -10.663 11.915 -19.557 1.00 71.69 195 THR A N 1
ATOM 1539 C CA . THR A 1 195 ? -9.561 11.248 -20.284 1.00 71.69 195 THR A CA 1
ATOM 1540 C C . THR A 1 195 ? -9.434 9.740 -20.042 1.00 71.69 195 THR A C 1
ATOM 1542 O O . THR A 1 195 ? -8.703 9.062 -20.760 1.00 71.69 195 THR A O 1
ATOM 1545 N N . GLY A 1 196 ? -10.159 9.189 -19.067 1.00 69.81 196 GLY A N 1
ATOM 1546 C CA . GLY A 1 196 ? -10.158 7.761 -18.777 1.00 69.81 196 GLY A CA 1
ATOM 1547 C C . GLY A 1 196 ? -11.092 7.397 -17.629 1.00 69.81 196 GLY A C 1
ATOM 1548 O O . GLY A 1 196 ? -11.270 8.166 -16.680 1.00 69.81 196 GLY A O 1
ATOM 1549 N N . TRP A 1 197 ? -11.673 6.205 -17.731 1.00 75.00 197 TRP A N 1
ATOM 1550 C CA . TRP A 1 197 ? -12.479 5.586 -16.687 1.00 75.00 197 TRP A CA 1
ATOM 1551 C C . TRP A 1 197 ? -11.688 4.433 -16.092 1.00 75.00 197 TRP A C 1
ATOM 1553 O O . TRP A 1 197 ? -11.246 3.532 -16.803 1.00 75.00 197 TRP A O 1
ATOM 1563 N N . TYR A 1 198 ? -11.531 4.462 -14.781 1.00 79.69 198 TYR A N 1
ATOM 1564 C CA . TYR A 1 198 ? -10.886 3.421 -14.006 1.00 79.69 198 TYR A CA 1
ATOM 1565 C C . TYR A 1 198 ? -11.912 2.845 -13.038 1.00 79.69 198 TYR A C 1
ATOM 1567 O O . TYR A 1 198 ? -12.899 3.489 -12.681 1.00 79.69 198 TYR A O 1
ATOM 1575 N N . THR A 1 199 ? -11.708 1.600 -12.630 1.00 81.69 199 THR A N 1
ATOM 1576 C CA . THR A 1 199 ? -12.502 1.026 -11.544 1.00 81.69 199 THR A CA 1
ATOM 1577 C C . THR A 1 199 ? -11.631 0.994 -10.302 1.00 81.69 199 THR A C 1
ATOM 1579 O O . THR A 1 199 ? -10.451 0.686 -10.392 1.00 81.69 199 THR A O 1
ATOM 1582 N N . ALA A 1 200 ? -12.194 1.337 -9.152 1.00 84.94 200 ALA A N 1
ATOM 1583 C CA . ALA A 1 200 ? -11.539 1.255 -7.859 1.00 84.94 200 ALA A CA 1
ATOM 1584 C C . ALA A 1 200 ? -12.265 0.234 -6.983 1.00 84.94 200 ALA A C 1
ATOM 1586 O O . ALA A 1 200 ? -13.501 0.171 -6.981 1.00 84.94 200 ALA A O 1
ATOM 1587 N N . ASN A 1 201 ? -11.493 -0.527 -6.205 1.00 90.19 201 ASN A N 1
ATOM 1588 C CA . ASN A 1 201 ? -12.001 -1.528 -5.267 1.00 90.19 201 ASN A CA 1
ATOM 1589 C C . ASN A 1 201 ? -12.947 -2.549 -5.927 1.00 90.19 201 ASN A C 1
ATOM 1591 O O . ASN A 1 201 ? -13.994 -2.843 -5.363 1.00 90.19 201 ASN A O 1
ATOM 1595 N N . SER A 1 202 ? -12.639 -3.060 -7.118 1.00 94.50 202 SER A N 1
ATOM 1596 C CA . SER A 1 202 ? -13.446 -4.080 -7.811 1.00 94.50 202 SER A CA 1
ATOM 1597 C C . SER A 1 202 ? -13.419 -5.443 -7.132 1.00 94.50 202 SER A C 1
ATOM 1599 O O . SER A 1 202 ? -14.404 -6.181 -7.192 1.00 94.50 202 SER A O 1
ATOM 1601 N N . TYR A 1 203 ? -12.292 -5.783 -6.515 1.00 96.56 203 TYR A N 1
ATOM 1602 C CA . TYR A 1 203 ? -12.058 -7.065 -5.862 1.00 96.56 203 TYR A CA 1
ATOM 1603 C C . TYR A 1 203 ? -11.507 -6.847 -4.461 1.00 96.56 203 TYR A C 1
ATOM 1605 O O . TYR A 1 203 ? -10.904 -5.811 -4.193 1.00 96.56 203 TYR A O 1
ATOM 1613 N N . ILE A 1 204 ? -11.728 -7.816 -3.579 1.00 97.81 204 ILE A N 1
ATOM 1614 C CA . ILE A 1 204 ? -11.154 -7.859 -2.236 1.00 97.81 204 ILE A CA 1
ATOM 1615 C C . ILE A 1 204 ? -10.646 -9.260 -1.917 1.00 97.81 204 ILE A C 1
ATOM 1617 O O . ILE A 1 204 ? -11.239 -10.252 -2.341 1.00 97.81 204 ILE A O 1
ATOM 1621 N N . TYR A 1 205 ? -9.586 -9.336 -1.126 1.00 98.31 205 TYR A N 1
ATOM 1622 C CA . TYR A 1 205 ? -9.089 -10.568 -0.516 1.00 98.31 205 TYR A CA 1
ATOM 1623 C C . TYR A 1 205 ? -8.494 -10.250 0.859 1.00 98.31 205 TYR A C 1
ATOM 1625 O O . TYR A 1 205 ? -8.317 -9.081 1.211 1.00 98.31 205 TYR A O 1
ATOM 1633 N N . ALA A 1 206 ? -8.214 -11.280 1.655 1.00 98.50 206 ALA A N 1
ATOM 1634 C CA . ALA A 1 206 ? -7.516 -11.116 2.922 1.00 98.50 206 ALA A CA 1
ATOM 1635 C C . ALA A 1 206 ? -6.594 -12.293 3.237 1.00 98.50 206 ALA A C 1
ATOM 1637 O O . ALA A 1 206 ? -6.903 -13.456 2.959 1.00 98.50 206 ALA A O 1
ATOM 1638 N N . ILE A 1 207 ? -5.475 -11.966 3.872 1.00 98.06 207 ILE A N 1
ATOM 1639 C CA . ILE A 1 207 ? -4.420 -12.884 4.288 1.00 98.06 207 ILE A CA 1
ATOM 1640 C C . ILE A 1 207 ? -4.133 -12.721 5.781 1.00 98.06 207 ILE A C 1
ATOM 1642 O O . ILE A 1 207 ? -4.424 -11.683 6.379 1.00 98.06 207 ILE A O 1
ATOM 1646 N N . GLN A 1 208 ? -3.575 -13.761 6.397 1.00 96.62 208 GLN A N 1
ATOM 1647 C CA . GLN A 1 208 ? -3.071 -13.687 7.764 1.00 96.62 208 GLN A CA 1
ATOM 1648 C C . GLN A 1 208 ? -2.010 -14.755 8.022 1.00 96.62 208 GLN A C 1
ATOM 1650 O O . GLN A 1 208 ? -2.347 -15.924 8.244 1.00 96.62 208 GLN A O 1
ATOM 1655 N N . GLY A 1 209 ? -0.749 -14.326 8.086 1.00 94.19 209 GLY A N 1
ATOM 1656 C CA . GLY A 1 209 ? 0.387 -15.216 8.317 1.00 94.19 209 GLY A CA 1
ATOM 1657 C C . GLY A 1 209 ? 0.684 -16.122 7.123 1.00 94.19 209 GLY A C 1
ATOM 1658 O O . GLY A 1 209 ? 0.324 -15.812 5.984 1.00 94.19 209 GLY A O 1
ATOM 1659 N N . TYR A 1 210 ? 1.322 -17.255 7.401 1.00 93.00 210 TYR A N 1
ATOM 1660 C CA . TYR A 1 210 ? 1.807 -18.207 6.398 1.00 93.00 210 TYR A CA 1
ATOM 1661 C C . TYR A 1 210 ? 0.909 -19.450 6.307 1.00 93.00 210 TYR A C 1
ATOM 1663 O O . TYR A 1 210 ? 0.344 -19.882 7.311 1.00 93.00 210 TYR A O 1
ATOM 1671 N N . GLU A 1 211 ? 0.766 -20.039 5.114 1.00 88.38 211 GLU A N 1
ATOM 1672 C CA . GLU A 1 211 ? -0.105 -21.202 4.850 1.00 88.38 211 GLU A CA 1
ATOM 1673 C C . GLU A 1 211 ? 0.255 -22.403 5.740 1.00 88.38 211 GLU A C 1
ATOM 1675 O O . GLU A 1 211 ? -0.622 -22.997 6.363 1.00 88.38 211 GLU A O 1
ATOM 1680 N N . ASN A 1 212 ? 1.555 -22.669 5.903 1.00 83.69 212 ASN A N 1
ATOM 1681 C CA . ASN A 1 212 ? 2.095 -23.769 6.709 1.00 83.69 212 ASN A CA 1
ATOM 1682 C C . ASN A 1 212 ? 2.820 -23.262 7.962 1.00 83.69 212 ASN A C 1
ATOM 1684 O O . ASN A 1 212 ? 3.912 -23.714 8.296 1.00 83.69 212 ASN A O 1
ATOM 1688 N N . ASP A 1 213 ? 2.222 -22.297 8.658 1.00 77.19 213 ASP A N 1
ATOM 1689 C CA . ASP A 1 213 ? 2.828 -21.600 9.801 1.00 77.19 213 ASP A CA 1
ATOM 1690 C C . ASP A 1 213 ? 3.313 -22.534 10.936 1.00 77.19 213 ASP A C 1
ATOM 1692 O O . ASP A 1 213 ? 4.263 -22.209 11.648 1.00 77.19 213 ASP A O 1
ATOM 1696 N N . LEU A 1 214 ? 2.660 -23.689 11.122 1.00 70.69 214 LEU A N 1
ATOM 1697 C CA . LEU A 1 214 ? 3.077 -24.713 12.090 1.00 70.69 214 LEU A CA 1
ATOM 1698 C C . LEU A 1 214 ? 4.306 -25.482 11.596 1.00 70.69 214 LEU A C 1
ATOM 1700 O O . LEU A 1 214 ? 5.288 -25.591 12.321 1.00 70.69 214 LEU A O 1
ATOM 1704 N N . GLU A 1 215 ? 4.302 -25.931 10.340 1.00 71.75 215 GLU A N 1
ATOM 1705 C CA . GLU A 1 215 ? 5.441 -26.664 9.784 1.00 71.75 215 GLU A CA 1
ATOM 1706 C C . GLU A 1 215 ? 6.682 -25.790 9.610 1.00 71.75 215 GLU A C 1
ATOM 1708 O O . GLU A 1 215 ? 7.793 -26.276 9.801 1.00 71.75 215 GLU A O 1
ATOM 1713 N N . LEU A 1 216 ? 6.516 -24.512 9.250 1.00 68.2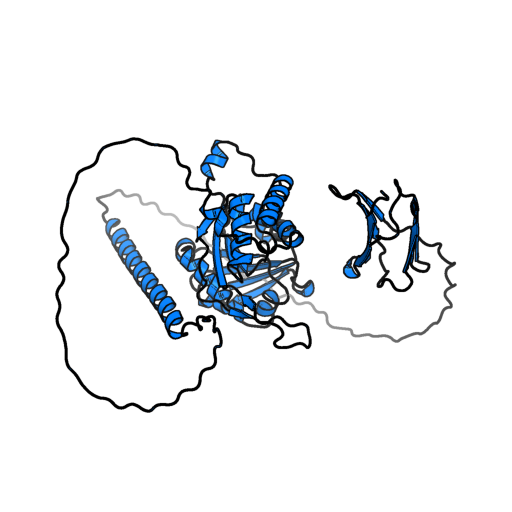5 216 LEU A N 1
ATOM 1714 C CA . LEU A 1 216 ? 7.630 -23.567 9.136 1.00 68.25 216 LEU A CA 1
ATOM 1715 C C . LEU A 1 216 ? 8.347 -23.401 10.481 1.00 68.25 216 LEU A C 1
ATOM 1717 O O . LEU A 1 216 ? 9.576 -23.377 10.524 1.00 68.25 216 LEU A O 1
ATOM 1721 N N . ARG A 1 217 ? 7.583 -23.361 11.582 1.00 66.81 217 ARG A N 1
ATOM 1722 C CA . ARG A 1 217 ? 8.130 -23.328 12.944 1.00 66.81 217 ARG A CA 1
ATOM 1723 C C . ARG A 1 217 ? 8.793 -24.643 13.326 1.00 66.81 217 ARG A C 1
ATOM 1725 O O . ARG A 1 217 ? 9.923 -24.621 13.802 1.00 66.81 217 ARG A O 1
ATOM 1732 N N . ASP A 1 218 ? 8.118 -25.763 13.088 1.00 72.81 218 ASP A N 1
ATOM 1733 C CA . ASP A 1 218 ? 8.609 -27.085 13.488 1.00 72.81 218 ASP A CA 1
ATOM 1734 C C . ASP A 1 218 ? 9.873 -27.494 12.718 1.00 72.81 218 ASP A C 1
ATOM 1736 O O . ASP A 1 218 ? 10.747 -28.166 13.263 1.00 72.81 218 ASP A O 1
ATOM 1740 N N . LYS A 1 219 ? 10.001 -27.065 11.458 1.00 74.69 219 LYS A N 1
ATOM 1741 C CA . LYS A 1 219 ? 11.160 -27.358 10.600 1.00 74.69 219 LYS A CA 1
ATOM 1742 C C . LYS A 1 219 ? 12.279 -26.321 10.713 1.00 74.69 219 LYS A C 1
ATOM 1744 O O . LYS A 1 219 ? 13.299 -26.490 10.051 1.00 74.69 219 LYS A O 1
ATOM 1749 N N . GLY A 1 220 ? 12.094 -25.252 11.497 1.00 71.62 220 GLY A N 1
ATOM 1750 C CA . GLY A 1 220 ? 13.044 -24.137 11.565 1.00 71.62 220 GLY A CA 1
ATOM 1751 C C . GLY A 1 220 ? 13.345 -23.532 10.191 1.00 71.62 220 GLY A C 1
ATOM 1752 O O . GLY A 1 220 ? 14.466 -23.096 9.947 1.00 71.62 220 GLY A O 1
ATOM 1753 N N . LEU A 1 221 ? 12.375 -23.574 9.271 1.00 64.50 221 LEU A N 1
ATOM 1754 C CA . LEU A 1 221 ? 12.544 -23.055 7.919 1.00 64.50 221 LEU A CA 1
ATOM 1755 C C . LEU A 1 221 ? 12.699 -21.539 8.010 1.00 64.50 221 LEU A C 1
ATOM 1757 O O . LEU A 1 221 ? 11.763 -20.833 8.387 1.00 64.50 221 LEU A O 1
ATOM 1761 N N . GLU A 1 222 ? 13.897 -21.058 7.684 1.00 72.00 222 GLU A N 1
ATOM 1762 C CA . GLU A 1 222 ? 14.178 -19.631 7.621 1.00 72.00 222 GLU A CA 1
ATOM 1763 C C . GLU A 1 222 ? 13.285 -18.986 6.559 1.00 72.00 222 GLU A C 1
ATOM 1765 O O . GLU A 1 222 ? 13.135 -19.489 5.440 1.00 72.00 222 GLU A O 1
ATOM 1770 N N . LEU A 1 223 ? 12.658 -17.872 6.934 1.00 71.19 223 LEU A N 1
ATOM 1771 C CA . LEU A 1 223 ? 11.922 -17.050 5.987 1.00 71.19 223 LEU A CA 1
ATOM 1772 C C . LEU A 1 223 ? 12.882 -16.538 4.904 1.00 71.19 223 LEU A C 1
ATOM 1774 O O . LEU A 1 223 ? 14.062 -16.318 5.195 1.00 71.19 223 LEU A O 1
ATOM 1778 N N . PRO A 1 224 ? 12.399 -16.322 3.666 1.00 77.38 224 PRO A N 1
ATOM 1779 C CA . PRO A 1 224 ? 13.232 -15.758 2.619 1.00 77.38 224 PRO A CA 1
ATOM 1780 C C . PRO A 1 224 ? 13.846 -14.441 3.096 1.00 77.38 224 PRO A C 1
ATOM 1782 O O . PRO A 1 224 ? 13.129 -13.546 3.547 1.00 77.38 224 PRO A O 1
ATOM 1785 N N . SER A 1 225 ? 15.164 -14.300 2.966 1.00 79.12 225 SER A N 1
ATOM 1786 C CA . SER A 1 225 ? 15.818 -13.018 3.215 1.00 79.12 225 SER A CA 1
ATOM 1787 C C . SER A 1 225 ? 15.242 -11.947 2.277 1.00 79.12 225 SER A C 1
ATOM 1789 O O . SER A 1 225 ? 14.759 -12.282 1.190 1.00 79.12 225 SER A O 1
ATOM 1791 N N . PRO A 1 226 ? 15.326 -10.648 2.612 1.00 76.06 226 PRO A N 1
ATOM 1792 C CA . PRO A 1 226 ? 14.851 -9.587 1.721 1.00 76.06 226 PRO A CA 1
ATOM 1793 C C . PRO A 1 226 ? 15.423 -9.678 0.295 1.00 76.06 226 PRO A C 1
ATOM 1795 O O . PRO A 1 226 ? 14.724 -9.388 -0.674 1.00 76.06 226 PRO A O 1
ATOM 1798 N N . VAL A 1 227 ? 16.669 -10.148 0.157 1.00 78.25 227 VAL A N 1
ATOM 1799 C CA . VAL A 1 227 ? 17.316 -10.397 -1.142 1.00 78.25 227 VAL A CA 1
ATOM 1800 C C . VAL A 1 227 ? 16.629 -11.546 -1.885 1.00 78.25 227 VAL A C 1
ATOM 1802 O O . VAL A 1 227 ? 16.219 -11.376 -3.031 1.00 78.25 227 VAL A O 1
ATOM 1805 N N . GLN A 1 228 ? 16.425 -12.689 -1.222 1.00 81.56 228 GLN A N 1
ATOM 1806 C CA . GLN A 1 228 ? 15.734 -13.846 -1.806 1.00 81.56 228 GLN A CA 1
ATOM 1807 C C . GLN A 1 228 ? 14.288 -13.515 -2.185 1.00 81.56 228 GLN A C 1
ATOM 1809 O O . GLN A 1 228 ? 13.793 -13.952 -3.224 1.00 81.56 228 GLN A O 1
ATOM 1814 N N . LEU A 1 229 ? 13.610 -12.723 -1.355 1.00 83.00 229 LEU A N 1
ATOM 1815 C CA . LEU A 1 229 ? 12.260 -12.246 -1.610 1.00 83.00 229 LEU A CA 1
ATOM 1816 C C . LEU A 1 229 ? 12.221 -11.335 -2.841 1.00 83.00 229 LEU A C 1
ATOM 1818 O O . LEU A 1 229 ? 11.310 -11.459 -3.660 1.00 83.00 229 LEU A O 1
ATOM 1822 N N . GLY A 1 230 ? 13.227 -10.476 -3.015 1.00 79.75 230 GLY A N 1
ATOM 1823 C CA . GLY A 1 230 ? 13.398 -9.673 -4.222 1.00 79.75 230 GLY A CA 1
ATOM 1824 C C . GLY A 1 230 ? 13.575 -10.531 -5.479 1.00 79.75 230 GLY A C 1
ATOM 1825 O O . GLY A 1 230 ? 12.856 -10.345 -6.458 1.00 79.75 230 GLY A O 1
ATOM 1826 N N . GLU A 1 231 ? 14.443 -11.543 -5.432 1.00 84.31 231 GLU A N 1
ATOM 1827 C CA . GLU A 1 231 ? 14.662 -12.478 -6.547 1.00 84.31 231 GLU A CA 1
ATOM 1828 C C . GLU A 1 231 ? 13.427 -13.334 -6.876 1.00 84.31 231 GLU A C 1
ATOM 1830 O O . GLU A 1 231 ? 13.145 -13.635 -8.040 1.00 84.31 231 GLU A O 1
ATOM 1835 N N . LEU A 1 232 ? 12.684 -13.777 -5.858 1.00 83.69 232 LEU A N 1
ATOM 1836 C CA . LEU A 1 232 ? 11.409 -14.478 -6.037 1.00 83.69 232 LEU A CA 1
ATOM 1837 C C . LEU A 1 232 ? 10.381 -13.558 -6.691 1.00 83.69 232 LEU A C 1
ATOM 1839 O O . LEU A 1 232 ? 9.716 -13.962 -7.644 1.00 83.69 232 LEU A O 1
ATOM 1843 N N . THR A 1 233 ? 10.307 -12.315 -6.225 1.00 82.81 233 THR A N 1
ATOM 1844 C CA . THR A 1 233 ? 9.409 -11.297 -6.768 1.00 82.81 233 THR A CA 1
ATOM 1845 C C . THR A 1 233 ? 9.729 -11.005 -8.229 1.00 82.81 233 THR A C 1
ATOM 1847 O O . THR A 1 233 ? 8.817 -11.007 -9.048 1.00 82.81 233 THR A O 1
ATOM 1850 N N . GLU A 1 234 ? 11.003 -10.875 -8.607 1.00 83.50 234 GLU A N 1
ATOM 1851 C CA . GLU A 1 234 ? 11.400 -10.750 -10.019 1.00 83.50 234 GLU A CA 1
ATOM 1852 C C . GLU A 1 234 ? 10.932 -11.927 -10.854 1.00 83.50 234 GLU A C 1
ATOM 1854 O O . GLU A 1 234 ? 10.327 -11.733 -11.905 1.00 83.50 234 GLU A O 1
ATOM 1859 N N . ARG A 1 235 ? 11.159 -13.155 -10.380 1.00 86.00 235 ARG A N 1
ATOM 1860 C CA . ARG A 1 235 ? 10.725 -14.357 -11.101 1.00 86.00 235 ARG A CA 1
ATOM 1861 C C . ARG A 1 235 ? 9.210 -14.396 -11.279 1.00 86.00 235 ARG A C 1
ATOM 1863 O O . ARG A 1 235 ? 8.734 -14.809 -12.334 1.00 86.00 235 ARG A O 1
ATOM 1870 N N . VAL A 1 236 ? 8.452 -13.959 -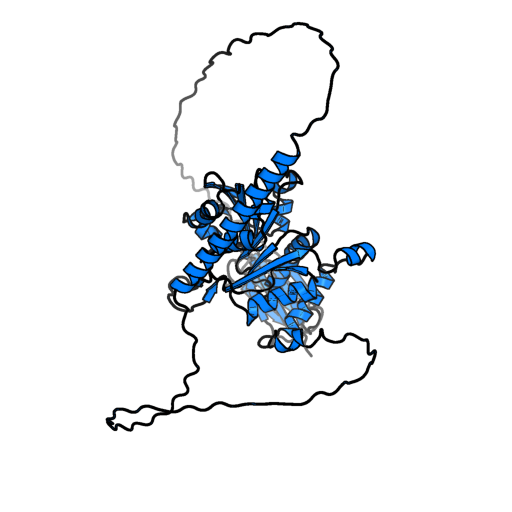10.276 1.00 85.12 236 VAL A N 1
ATOM 1871 C CA . VAL A 1 236 ? 6.989 -13.862 -10.351 1.00 85.12 236 VAL A CA 1
ATOM 1872 C C . VAL A 1 236 ? 6.570 -12.790 -11.355 1.00 85.12 236 VAL A C 1
ATOM 1874 O O . VAL A 1 236 ? 5.808 -13.088 -12.272 1.00 85.12 236 VAL A O 1
ATOM 1877 N N . LEU A 1 237 ? 7.111 -11.576 -11.251 1.00 82.75 237 LEU A N 1
ATOM 1878 C CA . LEU A 1 237 ? 6.777 -10.464 -12.146 1.00 82.75 237 LEU A CA 1
ATOM 1879 C C . LEU A 1 237 ? 7.173 -10.749 -13.605 1.00 82.75 237 LEU A C 1
ATOM 1881 O O . LEU A 1 237 ? 6.435 -10.398 -14.524 1.00 82.75 237 LEU A O 1
ATOM 1885 N N . GLN A 1 238 ? 8.297 -11.432 -13.838 1.00 84.81 238 GLN A N 1
ATOM 1886 C CA . GLN A 1 238 ? 8.726 -11.865 -15.172 1.00 84.81 238 GLN A CA 1
ATOM 1887 C C . GLN A 1 238 ? 7.754 -12.870 -15.797 1.00 84.81 238 GLN A C 1
ATOM 1889 O O . GLN A 1 238 ? 7.477 -12.779 -16.991 1.00 84.81 238 GLN A O 1
ATOM 1894 N N . ARG A 1 239 ? 7.205 -13.799 -15.001 1.00 84.75 239 ARG A N 1
ATOM 1895 C CA . ARG A 1 239 ? 6.207 -14.776 -15.471 1.00 84.75 239 ARG A CA 1
ATOM 1896 C C . ARG A 1 239 ? 4.857 -14.143 -15.781 1.00 84.75 239 ARG A C 1
ATOM 1898 O O . ARG A 1 239 ? 4.168 -14.629 -16.671 1.00 84.75 239 ARG A O 1
ATOM 1905 N N . LEU A 1 240 ? 4.484 -13.087 -15.059 1.00 77.56 240 LEU A N 1
ATOM 1906 C CA . LEU A 1 240 ? 3.238 -12.364 -15.313 1.00 77.56 240 LEU A CA 1
ATOM 1907 C C . LEU A 1 240 ? 3.296 -11.606 -16.649 1.00 77.56 240 LEU A C 1
ATOM 1909 O O . LEU A 1 240 ? 2.310 -11.587 -17.378 1.00 77.56 240 LEU A O 1
ATOM 1913 N N . GLY A 1 241 ? 4.467 -11.072 -17.019 1.00 66.88 241 GLY A N 1
ATOM 1914 C CA . GLY A 1 241 ? 4.705 -10.414 -18.307 1.00 66.88 241 GLY A CA 1
ATOM 1915 C C . GLY A 1 241 ? 3.777 -9.213 -18.590 1.00 66.88 241 GLY A C 1
ATOM 1916 O O . GLY A 1 241 ? 2.824 -8.946 -17.866 1.00 66.88 241 GLY A O 1
ATOM 1917 N N . PRO A 1 242 ? 4.014 -8.453 -19.671 1.00 59.31 242 PRO A N 1
ATOM 1918 C CA . PRO A 1 242 ? 3.105 -7.383 -20.103 1.00 59.31 242 PRO A CA 1
ATOM 1919 C C . PRO A 1 242 ? 1.814 -7.895 -20.784 1.00 59.31 242 PRO A C 1
ATOM 1921 O O . PRO A 1 242 ? 1.029 -7.095 -21.284 1.00 59.31 242 PRO A O 1
ATOM 1924 N N . GLY A 1 243 ? 1.581 -9.213 -20.810 1.00 55.34 243 GLY A N 1
ATOM 1925 C CA . GLY A 1 243 ? 0.409 -9.839 -21.433 1.00 55.34 243 GLY A CA 1
ATOM 1926 C C . GLY A 1 243 ? 0.282 -11.343 -21.170 1.00 55.34 243 GLY A C 1
ATOM 1927 O O . GLY A 1 243 ? -0.365 -12.035 -21.953 1.00 55.34 243 GLY A O 1
ATOM 1928 N N . GLY A 1 244 ? 0.933 -11.870 -20.126 1.00 47.09 244 GLY A N 1
ATOM 1929 C CA . GLY A 1 244 ? 0.758 -13.265 -19.735 1.00 47.09 244 GLY A CA 1
ATOM 1930 C C . GLY A 1 244 ? -0.598 -13.432 -19.063 1.00 47.09 244 GLY A C 1
ATOM 1931 O O . GLY A 1 244 ? -0.911 -12.684 -18.146 1.00 47.09 244 GLY A O 1
ATOM 1932 N N . ASP A 1 245 ? -1.403 -14.385 -19.532 1.00 45.03 245 ASP A N 1
ATOM 1933 C CA . ASP A 1 245 ? -2.675 -14.750 -18.907 1.00 45.03 245 ASP A CA 1
ATOM 1934 C C . ASP A 1 245 ? -2.388 -15.394 -17.534 1.00 45.03 245 ASP A C 1
ATOM 1936 O O . ASP A 1 245 ? -1.920 -16.540 -17.468 1.00 45.03 245 ASP A O 1
ATOM 1940 N N . PRO A 1 246 ? -2.582 -14.671 -16.416 1.00 49.47 246 PRO A N 1
ATOM 1941 C CA . PRO A 1 246 ? -2.030 -15.075 -15.129 1.00 49.47 246 PRO A CA 1
ATOM 1942 C C . PRO A 1 246 ? -2.805 -16.239 -14.496 1.00 49.47 246 PRO A C 1
ATOM 1944 O O . PRO A 1 246 ? -2.291 -16.899 -13.591 1.00 49.47 246 PRO A O 1
ATOM 1947 N N . MET A 1 247 ? -4.019 -16.537 -14.977 1.00 47.41 247 MET A N 1
ATOM 1948 C CA . MET A 1 247 ? -4.851 -17.620 -14.441 1.00 47.41 247 MET A CA 1
ATOM 1949 C C . MET A 1 247 ? -4.753 -18.939 -15.215 1.00 47.41 247 MET A C 1
ATOM 1951 O O . MET A 1 247 ? -5.014 -19.989 -14.628 1.00 47.41 247 MET A O 1
ATOM 1955 N N . GLY A 1 248 ? -4.329 -18.927 -16.484 1.00 41.72 248 GLY A N 1
ATOM 1956 C CA . GLY A 1 248 ? -4.268 -20.144 -17.306 1.00 41.72 248 GLY A CA 1
ATOM 1957 C C . GLY A 1 248 ? -3.178 -21.145 -16.893 1.00 41.72 248 GLY A C 1
ATOM 1958 O O . GLY A 1 248 ? -3.319 -22.341 -17.126 1.00 41.72 248 GLY A O 1
ATOM 1959 N N . SER A 1 249 ? -2.104 -20.673 -16.249 1.00 40.75 249 SER A N 1
ATOM 1960 C CA . SER A 1 249 ? -0.928 -21.493 -15.903 1.00 40.75 249 SER A CA 1
ATOM 1961 C C . SER A 1 249 ? -0.860 -21.881 -14.416 1.00 40.75 249 SER A C 1
ATOM 1963 O O . SER A 1 249 ? -0.436 -22.986 -14.078 1.00 40.75 249 SER A O 1
ATOM 1965 N N . ALA A 1 250 ? -1.348 -21.031 -13.505 1.00 38.62 250 ALA A N 1
ATOM 1966 C CA . ALA A 1 250 ? -1.249 -21.276 -12.061 1.00 38.62 250 ALA A CA 1
ATOM 1967 C C . ALA A 1 250 ? -2.218 -22.356 -11.535 1.00 38.62 250 ALA A C 1
ATOM 1969 O O . ALA A 1 250 ? -1.918 -22.999 -10.533 1.00 38.62 250 ALA A O 1
ATOM 1970 N N . LEU A 1 251 ? -3.348 -22.598 -12.213 1.00 36.53 251 LEU A N 1
ATOM 1971 C CA . LEU A 1 251 ? -4.305 -23.658 -11.850 1.00 36.53 251 LEU A CA 1
ATOM 1972 C C . LEU A 1 251 ? -3.936 -25.044 -12.410 1.00 36.53 251 LEU A C 1
ATOM 1974 O O . LEU A 1 251 ? -4.485 -26.044 -11.958 1.00 36.53 251 LEU A O 1
ATOM 1978 N N . ALA A 1 252 ? -3.007 -25.126 -13.368 1.00 33.16 252 ALA A N 1
ATOM 1979 C CA . ALA A 1 252 ? -2.584 -26.399 -13.956 1.00 33.16 252 ALA A CA 1
ATOM 1980 C C . ALA A 1 252 ? -1.467 -27.099 -13.154 1.00 33.16 252 ALA A C 1
ATOM 1982 O O . ALA A 1 252 ? -1.264 -28.299 -13.311 1.00 33.16 252 ALA A O 1
ATOM 1983 N N . ALA A 1 253 ? -0.758 -26.379 -12.278 1.00 33.06 253 ALA A N 1
ATOM 1984 C CA . ALA A 1 253 ? 0.459 -26.867 -11.621 1.00 33.06 253 ALA A CA 1
ATOM 1985 C C . ALA A 1 253 ? 0.258 -27.469 -10.211 1.00 33.06 253 ALA A C 1
ATOM 1987 O O . ALA A 1 253 ? 1.242 -27.804 -9.558 1.00 33.06 253 ALA A O 1
ATOM 1988 N N . THR A 1 254 ? -0.979 -27.618 -9.722 1.00 36.31 254 THR A N 1
ATOM 1989 C CA . THR A 1 254 ? -1.261 -28.144 -8.366 1.00 36.31 254 THR A CA 1
ATOM 1990 C C . THR A 1 254 ? -1.977 -29.500 -8.330 1.00 36.31 254 THR A C 1
ATOM 1992 O O . THR A 1 254 ? -2.334 -29.959 -7.250 1.00 36.31 254 THR A O 1
ATOM 1995 N N . ASN A 1 255 ? -2.131 -30.190 -9.466 1.00 31.78 255 ASN A N 1
ATOM 1996 C CA . ASN A 1 255 ? -2.771 -31.514 -9.544 1.00 31.78 255 ASN A CA 1
ATOM 1997 C C . ASN A 1 255 ? -1.799 -32.657 -9.892 1.00 31.78 255 ASN A C 1
ATOM 1999 O O . ASN A 1 255 ? -2.102 -33.500 -10.732 1.00 31.78 255 ASN A O 1
ATOM 2003 N N . GLU A 1 256 ? -0.661 -32.744 -9.205 1.00 30.80 256 GLU A N 1
ATOM 2004 C CA . GLU A 1 256 ? 0.065 -34.016 -9.093 1.00 30.80 256 GLU A CA 1
ATOM 2005 C C . GLU A 1 256 ? 0.128 -34.453 -7.626 1.00 30.80 256 GLU A C 1
ATOM 2007 O O . GLU A 1 256 ? 1.006 -34.059 -6.864 1.00 30.80 256 GLU A O 1
ATOM 2012 N N . ALA A 1 257 ? -0.843 -35.280 -7.231 1.00 30.78 257 ALA A N 1
ATOM 2013 C CA . ALA A 1 257 ? -0.756 -36.121 -6.045 1.00 30.78 257 ALA A CA 1
ATOM 2014 C C . ALA A 1 257 ? -0.459 -37.568 -6.484 1.00 30.78 257 ALA A C 1
ATOM 2016 O O . ALA A 1 257 ? -1.122 -38.066 -7.400 1.00 30.78 257 ALA A O 1
ATOM 2017 N N . PRO A 1 258 ? 0.479 -38.283 -5.838 1.00 34.06 258 PRO A N 1
ATOM 2018 C CA . PRO A 1 258 ? 0.690 -39.700 -6.077 1.00 34.06 258 PRO A CA 1
ATOM 2019 C C . PRO A 1 258 ? -0.156 -40.514 -5.092 1.00 34.06 258 PRO A C 1
ATOM 2021 O O . PRO A 1 258 ? 0.015 -40.381 -3.885 1.00 34.06 258 PRO A O 1
ATOM 2024 N N . CYS A 1 259 ? -1.056 -41.361 -5.596 1.00 28.09 259 CYS A N 1
ATOM 2025 C CA . CYS A 1 259 ? -1.363 -42.676 -5.014 1.00 28.09 259 CYS A CA 1
ATOM 2026 C C . CYS A 1 259 ? -2.464 -43.371 -5.819 1.00 28.09 259 CYS A C 1
ATOM 2028 O O . CYS A 1 259 ? -3.653 -43.094 -5.672 1.00 28.09 259 CYS A O 1
ATOM 2030 N N . ALA A 1 260 ? -2.048 -44.318 -6.655 1.00 31.62 260 ALA A N 1
ATOM 2031 C CA . ALA A 1 260 ? -2.920 -45.341 -7.197 1.00 31.62 260 ALA A CA 1
ATOM 2032 C C . ALA A 1 260 ? -3.071 -46.465 -6.160 1.00 31.62 260 ALA A C 1
ATOM 2034 O O . ALA A 1 260 ? -2.095 -47.126 -5.811 1.00 31.62 260 ALA A O 1
ATOM 2035 N N . ALA A 1 261 ? -4.298 -46.711 -5.710 1.00 29.84 261 ALA A N 1
ATOM 2036 C CA . ALA A 1 261 ? -4.704 -47.999 -5.164 1.00 29.84 261 ALA A CA 1
ATOM 2037 C C . ALA A 1 261 ? -6.101 -48.327 -5.708 1.00 29.84 261 ALA A C 1
ATOM 2039 O O . ALA A 1 261 ? -7.093 -47.662 -5.428 1.00 29.84 261 ALA A O 1
ATOM 2040 N N . SER A 1 262 ? -6.102 -49.337 -6.568 1.00 31.09 262 SER A N 1
ATOM 2041 C CA . SER A 1 262 ? -7.211 -50.012 -7.240 1.00 31.09 262 SER A CA 1
ATOM 2042 C C . SER A 1 262 ? -8.305 -50.526 -6.301 1.00 31.09 262 SER A C 1
ATOM 2044 O O . SER A 1 262 ? -7.954 -51.006 -5.231 1.00 31.09 262 SER A O 1
ATOM 2046 N N . LEU A 1 263 ? -9.561 -50.578 -6.774 1.00 28.19 263 LEU A N 1
ATOM 2047 C CA . LEU A 1 263 ? -10.511 -51.714 -6.678 1.00 28.19 263 LEU A CA 1
ATOM 2048 C C . LEU A 1 263 ? -11.706 -51.482 -7.671 1.00 28.19 263 LEU A C 1
ATOM 2050 O O . LEU A 1 263 ? -11.843 -50.370 -8.178 1.00 28.19 263 LEU A O 1
ATOM 2054 N N . PRO A 1 264 ? -12.495 -52.521 -8.046 1.00 32.19 264 PRO A N 1
ATOM 2055 C CA . PRO A 1 264 ? -12.975 -52.788 -9.419 1.00 32.19 264 PRO A CA 1
ATOM 2056 C C . PRO A 1 264 ? -14.449 -52.384 -9.693 1.00 32.19 264 PRO A C 1
ATOM 2058 O O . PRO A 1 264 ? -15.129 -51.913 -8.781 1.00 32.19 264 PRO A O 1
ATOM 2061 N N . PRO A 1 265 ? -14.968 -52.548 -10.937 1.00 34.19 265 PRO A N 1
ATOM 2062 C CA . PRO A 1 265 ? -16.219 -51.932 -11.362 1.00 34.19 265 PRO A CA 1
ATOM 2063 C C . PRO A 1 265 ? -17.433 -52.820 -11.075 1.00 34.19 265 PRO A C 1
ATOM 2065 O O . PRO A 1 265 ? -17.363 -54.047 -11.159 1.00 34.19 265 PRO A O 1
ATOM 2068 N N . ALA A 1 266 ? -18.573 -52.183 -10.815 1.00 30.70 266 ALA A N 1
ATOM 2069 C CA . ALA A 1 266 ? -19.874 -52.825 -10.887 1.00 30.70 266 ALA A CA 1
ATOM 2070 C C . ALA A 1 266 ? -20.789 -52.029 -11.820 1.00 30.70 266 ALA A C 1
ATOM 2072 O O . ALA A 1 266 ? -21.053 -50.843 -11.620 1.00 30.70 266 ALA A O 1
ATOM 2073 N N . ASP A 1 267 ? -21.246 -52.735 -12.848 1.00 31.55 267 ASP A N 1
ATOM 2074 C CA . ASP A 1 267 ? -22.294 -52.369 -13.785 1.00 31.55 267 ASP A CA 1
ATOM 2075 C C . ASP A 1 267 ? -23.558 -51.836 -13.098 1.00 31.55 267 ASP A C 1
ATOM 2077 O O . ASP A 1 267 ? -24.046 -52.440 -12.139 1.00 31.55 267 ASP A O 1
ATOM 2081 N N . ARG A 1 268 ? -24.204 -50.829 -13.703 1.00 30.66 268 ARG A N 1
ATOM 2082 C CA . ARG A 1 268 ? -25.637 -50.930 -14.025 1.00 30.66 268 ARG A CA 1
ATOM 2083 C C . ARG A 1 268 ? -26.124 -49.871 -15.014 1.00 30.66 268 ARG A C 1
ATOM 2085 O O . ARG A 1 268 ? -25.664 -48.740 -15.079 1.00 30.66 268 ARG A O 1
ATOM 2092 N N . LYS A 1 269 ? -27.068 -50.358 -15.806 1.00 29.64 269 LYS A N 1
ATOM 2093 C CA . LYS A 1 269 ? -27.677 -49.880 -17.046 1.00 29.64 269 LYS A CA 1
ATOM 2094 C C . LYS A 1 269 ? -29.044 -49.226 -16.760 1.00 29.64 269 LYS A C 1
ATOM 2096 O O . LYS A 1 269 ? -29.673 -49.607 -15.778 1.00 29.64 269 LYS A O 1
ATOM 2101 N N . LEU A 1 270 ? -29.534 -48.461 -17.753 1.00 27.80 270 LEU A N 1
ATOM 2102 C CA . LEU A 1 270 ? -30.947 -48.094 -18.043 1.00 27.80 270 LEU A CA 1
ATOM 2103 C C . LEU A 1 270 ? -31.530 -46.974 -17.143 1.00 27.80 270 LEU A C 1
ATOM 2105 O O . LEU A 1 270 ? -31.218 -46.913 -15.966 1.00 27.80 270 LEU A O 1
ATOM 2109 N N . THR A 1 271 ? -32.367 -46.031 -17.591 1.00 28.42 271 THR A N 1
ATOM 2110 C CA . THR A 1 271 ? -33.116 -45.843 -18.850 1.00 28.42 271 THR A CA 1
ATOM 2111 C C . THR A 1 271 ? -33.578 -44.388 -18.945 1.00 28.42 271 THR A C 1
ATOM 2113 O O . THR A 1 271 ? -33.856 -43.756 -17.930 1.00 28.42 271 THR A O 1
ATOM 2116 N N . ALA A 1 272 ? -33.711 -43.894 -20.173 1.00 30.22 272 ALA A N 1
ATOM 2117 C CA . ALA A 1 272 ? -34.426 -42.672 -20.508 1.00 30.22 272 ALA A CA 1
ATOM 2118 C C . ALA A 1 272 ? -35.939 -42.934 -20.586 1.00 30.22 272 ALA A C 1
ATOM 2120 O O . ALA A 1 272 ? -36.340 -43.956 -21.138 1.00 30.22 272 ALA A O 1
ATOM 2121 N N . GLU A 1 273 ? -36.759 -41.973 -20.159 1.00 28.30 273 GLU A N 1
ATOM 2122 C CA . GLU A 1 273 ? -38.114 -41.798 -20.686 1.00 28.30 273 GLU A CA 1
ATOM 2123 C C . GLU A 1 273 ? -38.413 -40.317 -20.920 1.00 28.30 273 GLU A C 1
ATOM 2125 O O . GLU A 1 273 ? -38.197 -39.449 -20.076 1.00 28.30 273 GLU A O 1
ATOM 2130 N N . ALA A 1 274 ? -38.894 -40.061 -22.132 1.00 31.45 274 ALA A N 1
ATOM 2131 C CA . ALA A 1 274 ? -39.406 -38.797 -22.611 1.00 31.45 274 ALA A CA 1
ATOM 2132 C C . ALA A 1 274 ? -40.924 -38.752 -22.402 1.00 31.45 274 ALA A C 1
ATOM 2134 O O . ALA A 1 274 ? -41.605 -39.756 -22.601 1.00 31.45 274 ALA A O 1
ATOM 2135 N N . SER A 1 275 ? -41.476 -37.569 -22.136 1.00 31.20 275 SER A N 1
ATOM 2136 C CA . SER A 1 275 ? -42.901 -37.316 -22.350 1.00 31.20 275 SER A CA 1
ATOM 2137 C C . SER A 1 275 ? -43.113 -36.027 -23.132 1.00 31.20 275 SER A C 1
ATOM 2139 O O . SER A 1 275 ? -42.643 -34.950 -22.773 1.00 31.20 275 SER A O 1
ATOM 2141 N N . LYS A 1 276 ? -43.803 -36.201 -24.259 1.00 33.16 276 LYS A N 1
ATOM 2142 C CA . LYS A 1 276 ? -44.321 -35.181 -25.168 1.00 33.16 276 LYS A CA 1
ATOM 2143 C C . LYS A 1 276 ? -45.650 -34.663 -24.624 1.00 33.16 276 LYS A C 1
ATOM 2145 O O . LYS A 1 276 ? -46.479 -35.480 -24.247 1.00 33.16 276 LYS A O 1
ATOM 2150 N N . GLN A 1 277 ? -45.925 -33.371 -24.783 1.00 28.92 277 GLN A N 1
ATOM 2151 C CA . GLN A 1 277 ? -47.258 -32.882 -25.157 1.00 28.92 277 GLN A CA 1
ATOM 2152 C C . GLN A 1 277 ? -47.156 -31.493 -25.816 1.00 28.92 277 GLN A C 1
ATOM 2154 O O . GLN A 1 277 ? -46.251 -30.711 -25.544 1.00 28.92 277 GLN A O 1
ATOM 2159 N N . LYS A 1 278 ? -48.054 -31.259 -26.773 1.00 31.84 278 LYS A N 1
ATOM 2160 C CA . LYS A 1 278 ? -48.145 -30.190 -27.789 1.00 31.84 278 LYS A CA 1
ATOM 2161 C C . LYS A 1 278 ? -49.634 -29.736 -27.794 1.00 31.84 278 LYS A C 1
ATOM 2163 O O . LYS A 1 278 ? -50.447 -30.493 -27.268 1.00 31.84 278 LYS A O 1
ATOM 2168 N N . PRO A 1 279 ? -50.078 -28.765 -28.617 1.00 52.28 279 PRO A N 1
ATOM 2169 C CA . PRO A 1 279 ? -49.881 -27.305 -28.637 1.00 52.28 279 PRO A CA 1
ATOM 2170 C C . PRO A 1 279 ? -51.200 -26.515 -28.419 1.00 52.28 279 PRO A C 1
ATOM 2172 O O . PRO A 1 279 ? -52.281 -27.097 -28.410 1.00 52.28 279 PRO A O 1
ATOM 2175 N N . LEU A 1 280 ? -51.139 -25.175 -28.435 1.00 31.17 280 LEU A N 1
ATOM 2176 C CA . LEU A 1 280 ? -52.229 -24.363 -28.995 1.00 31.17 280 LEU A CA 1
ATOM 2177 C C . LEU A 1 280 ? -51.719 -23.092 -29.703 1.00 31.17 280 LEU A C 1
ATOM 2179 O O . LEU A 1 280 ? -50.783 -22.437 -29.256 1.00 31.17 280 LEU A O 1
ATOM 2183 N N . ASN A 1 281 ? -52.341 -22.831 -30.856 1.00 34.06 281 ASN A N 1
ATOM 2184 C CA . ASN A 1 281 ? -52.135 -21.751 -31.828 1.00 34.06 281 ASN A CA 1
ATOM 2185 C C . ASN A 1 281 ? -52.567 -20.369 -31.311 1.00 34.06 281 ASN A C 1
ATOM 2187 O O . ASN A 1 281 ? -53.580 -20.299 -30.626 1.00 34.06 281 ASN A O 1
ATOM 2191 N N . SER A 1 282 ? -51.958 -19.292 -31.836 1.00 31.67 282 SER A N 1
ATOM 2192 C CA . SER A 1 282 ? -52.651 -18.308 -32.705 1.00 31.67 282 SER A CA 1
ATOM 2193 C C . SER A 1 282 ? -51.778 -17.089 -33.050 1.00 31.67 282 SER A C 1
ATOM 2195 O O . SER A 1 282 ? -51.205 -16.484 -32.152 1.00 31.67 282 SER A O 1
ATOM 2197 N N . GLY A 1 283 ? -51.804 -16.660 -34.321 1.00 29.72 283 GLY A N 1
ATOM 2198 C CA . GLY A 1 283 ? -51.846 -15.226 -34.660 1.00 29.72 283 GLY A CA 1
ATOM 2199 C C . GLY A 1 283 ? -50.594 -14.561 -35.249 1.00 29.72 283 GLY A C 1
ATOM 2200 O O . GLY A 1 283 ? -49.800 -13.974 -34.530 1.00 29.72 283 GLY A O 1
ATOM 2201 N N . LEU A 1 284 ? -50.501 -14.580 -36.581 1.00 35.47 284 LEU A N 1
ATOM 2202 C CA . LEU A 1 284 ? -49.770 -13.647 -37.466 1.00 35.47 284 LEU A CA 1
ATOM 2203 C C . LEU A 1 284 ? -50.368 -12.205 -37.381 1.00 35.47 284 LEU A C 1
ATOM 2205 O O . LEU A 1 284 ? -51.493 -12.101 -36.889 1.00 35.47 284 LEU A O 1
ATOM 2209 N N . PRO A 1 285 ? -49.716 -11.109 -37.864 1.00 49.06 285 PRO A N 1
ATOM 2210 C CA . PRO A 1 285 ? -49.051 -11.044 -39.168 1.00 49.06 285 PRO A CA 1
ATOM 2211 C C . PRO A 1 285 ? -47.673 -10.369 -39.264 1.00 49.06 285 PRO A C 1
ATOM 2213 O O . PRO A 1 285 ? -47.214 -9.612 -38.416 1.00 49.06 285 PRO A O 1
ATOM 2216 N N . GLN A 1 286 ? -47.049 -10.704 -40.393 1.00 35.47 286 GLN A N 1
ATOM 2217 C CA . GLN A 1 286 ? -45.821 -10.179 -40.971 1.00 35.47 286 GLN A CA 1
ATOM 2218 C C . GLN A 1 286 ? -45.927 -8.695 -41.343 1.00 35.47 286 GLN A C 1
ATOM 2220 O O . GLN A 1 286 ? -46.920 -8.280 -41.935 1.00 35.47 286 GLN A O 1
ATOM 2225 N N . THR A 1 287 ? -44.811 -7.979 -41.207 1.00 34.44 287 THR A N 1
ATOM 2226 C CA . THR A 1 287 ? -44.378 -6.993 -42.208 1.00 34.44 287 THR A CA 1
ATOM 2227 C C . THR A 1 287 ? -42.881 -7.131 -42.458 1.00 34.44 287 THR A C 1
ATOM 2229 O O . THR A 1 287 ? -42.077 -7.246 -41.536 1.00 34.44 287 THR A O 1
ATOM 2232 N N . VAL A 1 288 ? -42.558 -7.168 -43.747 1.00 32.69 288 VAL A N 1
ATOM 2233 C CA . VAL A 1 288 ? -41.246 -7.341 -44.372 1.00 32.69 288 VAL A CA 1
ATOM 2234 C C . VAL A 1 288 ? -40.489 -6.011 -44.386 1.00 32.69 288 VAL A C 1
ATOM 2236 O O . VAL A 1 288 ? -41.076 -4.972 -44.672 1.00 32.69 288 VAL A O 1
ATOM 2239 N N . GLY A 1 289 ? -39.176 -6.060 -44.158 1.00 31.25 289 GLY A N 1
ATOM 2240 C CA . GLY A 1 289 ? -38.256 -4.946 -44.390 1.00 31.25 289 GLY A CA 1
ATOM 2241 C C . GLY A 1 289 ? -36.805 -5.396 -44.245 1.00 31.25 289 GLY A C 1
ATOM 2242 O O . GLY A 1 289 ? -36.232 -5.317 -43.165 1.00 31.25 289 GLY A O 1
ATOM 2243 N N . GLN A 1 290 ? -36.240 -5.933 -45.328 1.00 31.67 290 GLN A N 1
ATOM 2244 C CA . GLN A 1 290 ? -34.833 -6.320 -45.442 1.00 31.67 290 GLN A CA 1
ATOM 2245 C C . GLN A 1 290 ? -33.913 -5.091 -45.425 1.00 31.67 290 GLN A C 1
ATOM 2247 O O . GLN A 1 290 ? -34.187 -4.095 -46.088 1.00 31.67 290 GLN A O 1
ATOM 2252 N N . GLY A 1 291 ? -32.776 -5.213 -44.741 1.00 28.19 291 GLY A N 1
ATOM 2253 C CA . GLY A 1 291 ? -31.664 -4.269 -44.806 1.00 28.19 291 GLY A CA 1
ATOM 2254 C C . GLY A 1 291 ? -30.451 -4.839 -44.081 1.00 28.19 291 GLY A C 1
ATOM 2255 O O . GLY A 1 291 ? -30.306 -4.678 -42.876 1.00 28.19 291 GLY A O 1
ATOM 2256 N N . ALA A 1 292 ? -29.618 -5.579 -44.811 1.00 33.44 292 ALA A N 1
ATOM 2257 C CA . ALA A 1 292 ? -28.407 -6.203 -44.302 1.00 33.44 292 ALA A CA 1
ATOM 2258 C C . ALA A 1 292 ? -27.296 -5.167 -44.060 1.00 33.44 292 ALA A C 1
ATOM 2260 O O . ALA A 1 292 ? -26.891 -4.471 -44.985 1.00 33.44 292 ALA A O 1
ATOM 2261 N N . ALA A 1 293 ? -26.733 -5.150 -42.851 1.00 33.28 293 ALA A N 1
ATOM 2262 C CA . ALA A 1 293 ? -25.373 -4.684 -42.599 1.00 33.28 293 ALA A CA 1
ATOM 2263 C C . ALA A 1 293 ? -24.779 -5.500 -41.441 1.00 33.28 293 ALA A C 1
ATOM 2265 O O . ALA A 1 293 ? -25.312 -5.530 -40.334 1.00 33.28 293 ALA A O 1
ATOM 2266 N N . LYS A 1 294 ? -23.693 -6.221 -41.730 1.00 38.56 294 LYS A N 1
ATOM 2267 C CA . LYS A 1 294 ? -22.883 -6.949 -40.750 1.00 38.56 294 LYS A CA 1
ATOM 2268 C C . LYS A 1 294 ? -22.123 -5.938 -39.889 1.00 38.56 294 LYS A C 1
ATOM 2270 O O . LYS A 1 294 ? -21.279 -5.221 -40.416 1.00 38.56 294 LYS A O 1
ATOM 2275 N N . SER A 1 295 ? -22.335 -5.953 -38.577 1.00 33.94 295 SER A N 1
ATOM 2276 C CA . SER A 1 295 ? -21.395 -5.389 -37.604 1.00 33.94 295 SER A CA 1
ATOM 2277 C C . SER A 1 295 ? -21.273 -6.338 -36.418 1.00 33.94 295 SER A C 1
ATOM 2279 O O . SER A 1 295 ? -22.267 -6.672 -35.776 1.00 33.94 295 SER A O 1
ATOM 2281 N N . ALA A 1 296 ? -20.051 -6.797 -36.155 1.00 37.44 296 ALA A N 1
ATOM 2282 C CA . ALA A 1 296 ? -19.714 -7.606 -34.997 1.00 37.44 296 ALA A CA 1
ATOM 2283 C C . ALA A 1 296 ? -19.849 -6.759 -33.722 1.00 37.44 296 ALA A C 1
ATOM 2285 O O . ALA A 1 296 ? -19.085 -5.822 -33.514 1.00 37.44 296 ALA A O 1
ATOM 2286 N N . SER A 1 297 ? -20.821 -7.090 -32.875 1.00 30.94 297 SER A N 1
ATOM 2287 C CA . SER A 1 297 ? -20.957 -6.540 -31.527 1.00 30.94 297 SER A CA 1
ATOM 2288 C C . SER A 1 297 ? -20.533 -7.599 -30.511 1.00 30.94 297 SER A C 1
ATOM 2290 O O . SER A 1 297 ? -21.257 -8.569 -30.277 1.00 30.94 297 SER A O 1
ATOM 2292 N N . GLY A 1 298 ? -19.356 -7.413 -29.911 1.00 31.41 298 GLY A N 1
ATOM 2293 C CA . GLY A 1 298 ? -18.988 -8.079 -28.664 1.00 31.41 298 GLY A CA 1
ATOM 2294 C C . GLY A 1 298 ? -19.897 -7.571 -27.545 1.00 31.41 298 GLY A C 1
ATOM 2295 O O . GLY A 1 298 ? -19.986 -6.367 -27.311 1.00 31.41 298 GLY A O 1
ATOM 2296 N N . GLY A 1 299 ? -20.624 -8.484 -26.905 1.00 28.28 299 GLY A N 1
ATOM 2297 C CA . GLY A 1 299 ? -21.571 -8.167 -25.842 1.00 28.28 299 GLY A CA 1
ATOM 2298 C C . GLY A 1 299 ? -20.859 -7.678 -24.584 1.00 28.28 299 GLY A C 1
ATOM 2299 O O . GLY A 1 299 ? -20.289 -8.471 -23.840 1.00 28.28 299 GLY A O 1
ATOM 2300 N N . ALA A 1 300 ? -20.929 -6.374 -24.325 1.00 34.56 300 ALA A N 1
ATOM 2301 C CA . ALA A 1 300 ? -20.648 -5.818 -23.012 1.00 34.56 300 ALA A CA 1
ATOM 2302 C C . ALA A 1 300 ? -21.815 -6.169 -22.074 1.00 34.56 300 ALA A C 1
ATOM 2304 O O . ALA A 1 300 ? -22.955 -5.761 -22.301 1.00 34.56 300 ALA A O 1
ATOM 2305 N N . ALA A 1 301 ? -21.540 -6.945 -21.024 1.00 38.28 301 ALA A N 1
ATOM 2306 C CA . ALA A 1 301 ? -22.497 -7.172 -19.949 1.00 38.28 301 ALA A CA 1
ATOM 2307 C C . ALA A 1 301 ? -22.753 -5.839 -19.228 1.00 38.28 301 ALA A C 1
ATOM 2309 O O . ALA A 1 301 ? -21.862 -5.298 -18.571 1.00 38.28 301 ALA A O 1
ATOM 2310 N N . GLY A 1 302 ? -23.959 -5.294 -19.389 1.00 38.62 302 GLY A N 1
ATOM 2311 C CA . GLY A 1 302 ? -24.368 -4.048 -18.747 1.00 38.62 302 GLY A CA 1
ATOM 2312 C C . GLY A 1 302 ? -24.303 -4.115 -17.210 1.00 38.62 302 GLY A C 1
ATOM 2313 O O . GLY A 1 302 ? -24.314 -5.204 -16.625 1.00 38.62 302 GLY A O 1
ATOM 2314 N N . PRO A 1 303 ? -24.222 -2.957 -16.530 1.00 42.97 303 PRO A N 1
ATOM 2315 C CA . PRO A 1 303 ? -24.195 -2.895 -15.073 1.00 42.97 303 PRO A CA 1
ATOM 2316 C C . PRO A 1 303 ? -25.463 -3.527 -14.478 1.00 42.97 303 PRO A C 1
ATOM 2318 O O . PRO A 1 303 ? -26.576 -3.258 -14.928 1.00 42.97 303 PRO A O 1
ATOM 2321 N N . ARG A 1 304 ? -25.291 -4.380 -13.456 1.00 55.47 304 ARG A N 1
ATOM 2322 C CA . ARG A 1 304 ? -26.413 -4.948 -12.693 1.00 55.47 304 ARG A CA 1
ATOM 2323 C C . ARG A 1 304 ? -27.229 -3.813 -12.052 1.00 55.47 304 ARG A C 1
ATOM 2325 O O . ARG A 1 304 ? -26.628 -2.848 -11.580 1.00 55.47 304 ARG A O 1
ATOM 2332 N N . PRO A 1 305 ? -28.567 -3.917 -12.005 1.00 64.12 305 PRO A N 1
ATOM 2333 C CA . PRO A 1 305 ? -29.405 -2.882 -11.416 1.00 64.12 305 PRO A CA 1
ATOM 2334 C C . PRO A 1 305 ? -29.124 -2.737 -9.913 1.00 64.12 305 PRO A C 1
ATOM 2336 O O . PRO A 1 305 ? -29.032 -3.735 -9.200 1.00 64.12 305 PRO A O 1
ATOM 2339 N N . ALA A 1 306 ? -29.037 -1.492 -9.430 1.00 49.00 306 ALA A N 1
ATOM 2340 C CA . ALA A 1 306 ? -28.754 -1.129 -8.032 1.00 49.00 306 ALA A CA 1
ATOM 2341 C C . ALA A 1 306 ? -29.663 -1.838 -7.002 1.00 49.00 306 ALA A C 1
ATOM 2343 O O . ALA A 1 306 ? -29.258 -2.096 -5.872 1.00 49.00 306 ALA A O 1
ATOM 2344 N N . VAL A 1 307 ? -30.868 -2.233 -7.420 1.00 54.09 307 VAL A N 1
ATOM 2345 C CA . VAL A 1 307 ? -31.828 -3.011 -6.621 1.00 54.09 307 VAL A CA 1
ATOM 2346 C C . VAL A 1 307 ? -31.265 -4.374 -6.195 1.00 54.09 307 VAL A C 1
ATOM 2348 O O . VAL A 1 307 ? -31.563 -4.846 -5.103 1.00 54.09 307 VAL A O 1
ATOM 2351 N N . GLN A 1 308 ? -30.430 -5.008 -7.021 1.00 52.81 308 GLN A N 1
ATOM 2352 C CA . GLN A 1 308 ? -29.854 -6.315 -6.701 1.00 52.81 308 GLN A CA 1
ATOM 2353 C C . GLN A 1 308 ? -28.723 -6.208 -5.668 1.00 52.81 308 GLN A C 1
ATOM 2355 O O . GLN A 1 308 ? -28.601 -7.077 -4.815 1.00 52.81 308 GLN A O 1
ATOM 2360 N N . GLN A 1 309 ? -27.952 -5.116 -5.691 1.00 49.44 309 GLN A N 1
ATOM 2361 C CA . GLN A 1 309 ? -26.911 -4.855 -4.689 1.00 49.44 309 GLN A CA 1
ATOM 2362 C C . GLN A 1 309 ? -27.509 -4.528 -3.315 1.00 49.44 309 GLN A C 1
ATOM 2364 O O . GLN A 1 309 ? -26.984 -4.970 -2.300 1.00 49.44 309 GLN A O 1
ATOM 2369 N N . LEU A 1 310 ? -28.628 -3.795 -3.277 1.00 55.56 310 LEU A N 1
ATOM 2370 C CA . LEU A 1 310 ? -29.349 -3.515 -2.031 1.00 55.56 310 LEU A CA 1
ATOM 2371 C C . LEU A 1 310 ? -29.934 -4.786 -1.400 1.00 55.56 310 LEU A C 1
ATOM 2373 O O . LEU A 1 310 ? -29.819 -4.957 -0.191 1.00 55.56 310 LEU A O 1
ATOM 2377 N N . ARG A 1 311 ? -30.468 -5.713 -2.210 1.00 61.62 311 ARG A N 1
ATOM 2378 C CA . ARG A 1 311 ? -30.957 -7.011 -1.713 1.00 61.62 311 ARG A CA 1
ATOM 2379 C C . ARG A 1 311 ? -29.859 -7.866 -1.087 1.00 61.62 311 ARG A C 1
ATOM 2381 O O . ARG A 1 311 ? -30.086 -8.437 -0.033 1.00 61.62 311 ARG A O 1
ATOM 2388 N N . GLU A 1 312 ? -28.670 -7.915 -1.686 1.00 61.91 312 GLU A N 1
ATOM 2389 C CA . GLU A 1 312 ? -27.536 -8.660 -1.113 1.00 61.91 312 GLU A CA 1
ATOM 2390 C C . GLU A 1 312 ? -27.083 -8.066 0.239 1.00 61.91 312 GLU A C 1
ATOM 2392 O O . GLU A 1 312 ? -26.676 -8.800 1.138 1.00 61.91 312 GLU A O 1
ATOM 2397 N N . VAL A 1 313 ? -27.179 -6.741 0.418 1.00 57.16 313 VAL A N 1
ATOM 2398 C CA . VAL A 1 313 ? -26.889 -6.076 1.703 1.00 57.16 313 VAL A CA 1
ATOM 2399 C C . VAL A 1 313 ? -27.984 -6.349 2.740 1.00 57.16 313 VAL A C 1
ATOM 2401 O O . VAL A 1 313 ? -27.665 -6.588 3.904 1.00 57.16 313 VAL A O 1
ATOM 2404 N N . GLU A 1 314 ? -29.256 -6.351 2.335 1.00 64.69 314 GLU A N 1
ATOM 2405 C CA . GLU A 1 314 ? -30.379 -6.711 3.210 1.00 64.69 314 GLU A CA 1
ATOM 2406 C C . GLU A 1 314 ? -30.321 -8.180 3.646 1.00 64.69 314 GLU A C 1
ATOM 2408 O O . GLU A 1 314 ? -30.488 -8.453 4.832 1.00 64.69 314 GLU A O 1
ATOM 2413 N N . GLU A 1 315 ? -30.009 -9.110 2.736 1.00 71.94 315 GLU A N 1
ATOM 2414 C CA . GLU A 1 315 ? -29.814 -10.534 3.049 1.00 71.94 315 GLU A CA 1
ATOM 2415 C C . GLU A 1 315 ? -28.659 -10.726 4.041 1.00 71.94 315 GLU A C 1
ATOM 2417 O O . GLU A 1 315 ? -28.826 -11.379 5.069 1.00 71.94 315 GLU A O 1
ATOM 2422 N N . LEU A 1 316 ? -27.516 -10.062 3.823 1.00 61.75 316 LEU A N 1
ATOM 2423 C CA . LEU A 1 316 ? -26.405 -10.092 4.781 1.00 61.75 316 LEU A CA 1
ATOM 2424 C C . LEU A 1 316 ? -26.790 -9.490 6.141 1.00 61.75 316 LEU A C 1
ATOM 2426 O O . LEU A 1 316 ? -26.347 -9.983 7.177 1.00 61.75 316 LEU A O 1
ATOM 2430 N N . SER A 1 317 ? -27.603 -8.432 6.164 1.00 61.22 317 SER A N 1
ATOM 2431 C CA . SER A 1 317 ? -28.085 -7.824 7.407 1.00 61.22 317 SER A CA 1
ATOM 2432 C C . SER A 1 317 ? -29.057 -8.742 8.160 1.00 61.22 317 SER A C 1
ATOM 2434 O O . SER A 1 317 ? -28.966 -8.833 9.387 1.00 61.22 317 SER A O 1
ATOM 2436 N N . GLN A 1 318 ? -29.932 -9.457 7.446 1.00 69.31 318 GLN A N 1
ATOM 2437 C CA . GLN A 1 318 ? -30.863 -10.437 8.014 1.00 69.31 318 GLN A CA 1
ATOM 2438 C C . GLN A 1 318 ? -30.128 -11.655 8.581 1.00 69.31 318 GLN A C 1
ATOM 2440 O O . GLN A 1 318 ? -30.327 -11.980 9.754 1.00 69.31 318 GLN A O 1
ATOM 2445 N N . ASP A 1 319 ? -29.205 -12.245 7.818 1.00 62.94 319 ASP A N 1
ATOM 2446 C CA . ASP A 1 319 ? -28.376 -13.372 8.267 1.00 62.94 319 ASP A CA 1
ATOM 2447 C C . ASP A 1 319 ? -27.604 -13.026 9.553 1.00 62.94 319 ASP A C 1
ATOM 2449 O O . ASP A 1 319 ? -27.463 -13.843 10.469 1.00 62.94 319 ASP A O 1
ATOM 2453 N N . LEU A 1 320 ? -27.123 -11.782 9.657 1.00 58.59 320 LEU A N 1
ATOM 2454 C CA . LEU A 1 320 ? -26.436 -11.277 10.846 1.00 58.59 320 LEU A CA 1
ATOM 2455 C C . LEU A 1 320 ? -27.383 -11.076 12.038 1.00 58.59 320 LEU A C 1
ATOM 2457 O O . LEU A 1 320 ? -26.997 -11.382 13.172 1.00 58.59 320 LEU A O 1
ATOM 2461 N N . GLY A 1 321 ? -28.609 -10.604 11.801 1.00 72.50 321 GLY A N 1
ATOM 2462 C CA . GLY A 1 321 ? -29.650 -10.498 12.824 1.00 72.50 321 GLY A CA 1
ATOM 2463 C C . GLY A 1 321 ? -30.024 -11.861 13.414 1.00 72.50 321 GLY A C 1
ATOM 2464 O O . GLY A 1 321 ? -30.089 -12.017 14.636 1.00 72.50 321 GLY A O 1
ATOM 2465 N N . GLU A 1 322 ? -30.172 -12.882 12.568 1.00 73.00 322 GLU A N 1
ATOM 2466 C CA . GLU A 1 322 ? -30.475 -14.251 13.002 1.00 73.00 322 GLU A CA 1
ATOM 2467 C C . GLU A 1 322 ? -29.324 -14.889 13.793 1.00 73.00 322 GLU A C 1
ATOM 2469 O O . GLU A 1 322 ? -29.549 -15.561 14.810 1.00 73.00 322 GLU A O 1
ATOM 2474 N N . LEU A 1 323 ? -28.076 -14.645 13.382 1.00 57.34 323 LEU A N 1
ATOM 2475 C CA . LEU A 1 323 ? -26.878 -15.096 14.097 1.00 57.34 323 LEU A CA 1
ATOM 2476 C C . LEU A 1 323 ? -26.748 -14.451 15.483 1.00 57.34 323 LEU A C 1
ATOM 2478 O O . LEU A 1 323 ? -26.383 -15.137 16.445 1.00 57.34 323 LEU A O 1
ATOM 2482 N N . ALA A 1 324 ? -27.068 -13.159 15.603 1.00 57.19 324 ALA A N 1
ATOM 2483 C CA . ALA A 1 324 ? -27.089 -12.450 16.880 1.00 57.19 324 ALA A CA 1
ATOM 2484 C C . ALA A 1 324 ? -28.179 -13.007 17.812 1.00 57.19 324 ALA A C 1
ATOM 2486 O O . ALA A 1 324 ? -27.866 -13.420 18.931 1.00 57.19 324 ALA A O 1
ATOM 2487 N N . ALA A 1 325 ? -29.414 -13.145 17.320 1.00 74.56 325 ALA A N 1
ATOM 2488 C CA . ALA A 1 325 ? -30.538 -13.690 18.086 1.00 74.56 325 ALA A CA 1
ATOM 2489 C C . ALA A 1 325 ? -30.321 -15.156 18.512 1.00 74.56 325 ALA A C 1
ATOM 2491 O O . ALA A 1 325 ? -30.759 -15.601 19.574 1.00 74.56 325 ALA A O 1
ATOM 2492 N N . THR A 1 326 ? -29.627 -15.952 17.697 1.00 73.00 326 THR A N 1
ATOM 2493 C CA . THR A 1 326 ? -29.280 -17.343 18.039 1.00 73.00 326 THR A CA 1
ATOM 2494 C C . THR A 1 326 ? -28.216 -17.418 19.136 1.00 73.00 326 THR A C 1
ATOM 2496 O O . THR A 1 326 ? -28.223 -18.344 19.949 1.00 73.00 326 THR A O 1
ATOM 2499 N N . ARG A 1 327 ? -27.311 -16.436 19.204 1.00 58.81 327 ARG A N 1
ATOM 2500 C CA . ARG A 1 327 ? -26.302 -16.350 20.266 1.00 58.81 327 ARG A CA 1
ATOM 2501 C C . ARG A 1 327 ? -26.857 -15.821 21.576 1.00 58.81 327 ARG A C 1
ATOM 2503 O O . ARG A 1 327 ? -26.478 -16.355 22.611 1.00 58.81 327 ARG A O 1
ATOM 2510 N N . GLU A 1 328 ? -27.758 -14.849 21.533 1.00 76.81 328 GLU A N 1
ATOM 2511 C CA . GLU A 1 328 ? -28.447 -14.346 22.724 1.00 76.81 328 GLU A CA 1
ATOM 2512 C C . GLU A 1 328 ? -29.251 -15.471 23.391 1.00 76.81 328 GLU A C 1
ATOM 2514 O O . GLU A 1 328 ? -29.026 -15.775 24.559 1.00 76.81 328 GLU A O 1
ATOM 2519 N N . ARG A 1 329 ? -30.002 -16.254 22.600 1.00 82.38 329 ARG A N 1
ATOM 2520 C CA . ARG A 1 329 ? -30.686 -17.471 23.079 1.00 82.38 329 ARG A CA 1
ATOM 2521 C C . ARG A 1 329 ? -29.742 -18.515 23.686 1.00 82.38 329 ARG A C 1
ATOM 2523 O O . ARG A 1 329 ? -30.106 -19.189 24.647 1.00 82.38 329 ARG A O 1
ATOM 2530 N N . ARG A 1 330 ? -28.525 -18.672 23.146 1.00 70.19 330 ARG A N 1
ATOM 2531 C CA . ARG A 1 330 ? -27.502 -19.570 23.721 1.00 70.19 330 ARG A CA 1
ATOM 2532 C C . ARG A 1 330 ? -26.883 -19.015 25.002 1.00 70.19 330 ARG A C 1
ATOM 2534 O O . ARG A 1 330 ? -26.587 -19.803 25.895 1.00 70.19 330 ARG A O 1
ATOM 2541 N N . ALA A 1 331 ? -26.682 -17.704 25.098 1.00 68.38 331 ALA A N 1
ATOM 2542 C CA . ALA A 1 331 ? -26.174 -17.054 26.302 1.00 68.38 331 ALA A CA 1
ATOM 2543 C C . ALA A 1 331 ? -27.196 -17.139 27.446 1.00 68.38 331 ALA A C 1
ATOM 2545 O O . ALA A 1 331 ? -26.826 -17.487 28.563 1.00 68.38 331 ALA A O 1
ATOM 2546 N N . GLU A 1 332 ? -28.481 -16.941 27.149 1.00 78.88 332 GLU A N 1
ATOM 2547 C CA . GLU A 1 332 ? -29.582 -17.121 28.102 1.00 78.88 332 GLU A CA 1
ATOM 2548 C C . GLU A 1 332 ? -29.707 -18.580 28.567 1.00 78.88 332 GLU A C 1
ATOM 2550 O O . GLU A 1 332 ? -29.821 -18.839 29.764 1.00 78.88 332 GLU A O 1
ATOM 2555 N N . HIS A 1 333 ? -29.602 -19.552 27.650 1.00 73.81 333 HIS A N 1
ATOM 2556 C CA . HIS A 1 333 ? -29.577 -20.974 28.020 1.00 73.81 333 HIS A CA 1
ATOM 2557 C C . HIS A 1 333 ? -28.342 -21.356 28.849 1.00 73.81 333 HIS A C 1
ATOM 2559 O O . HIS A 1 333 ? -28.446 -22.186 29.750 1.00 73.81 333 HIS A O 1
ATOM 2565 N N . GLY A 1 334 ? -27.181 -20.757 28.570 1.00 62.22 334 GLY A N 1
ATOM 2566 C CA . GLY A 1 334 ? -25.960 -20.964 29.350 1.00 62.22 334 GLY A CA 1
ATOM 2567 C C . GLY A 1 334 ? -26.058 -20.377 30.759 1.00 62.22 334 GLY A C 1
ATOM 2568 O O . GLY A 1 334 ? -25.674 -21.036 31.722 1.00 62.22 334 GLY A O 1
ATOM 2569 N N . ALA A 1 335 ? -26.636 -19.181 30.899 1.00 57.97 335 ALA A N 1
ATOM 2570 C CA . ALA A 1 335 ? -26.860 -18.534 32.191 1.00 57.97 335 ALA A CA 1
ATOM 2571 C C . ALA A 1 335 ? -27.881 -19.296 33.056 1.00 57.97 335 ALA A C 1
ATOM 2573 O O . ALA A 1 335 ? -27.677 -19.442 34.260 1.00 57.97 335 ALA A O 1
ATOM 2574 N N . ALA A 1 336 ? -28.923 -19.869 32.444 1.00 57.19 336 ALA A N 1
ATOM 2575 C CA . ALA A 1 336 ? -29.907 -20.701 33.140 1.00 57.19 336 ALA A CA 1
ATOM 2576 C C . ALA A 1 336 ? -29.330 -22.030 33.672 1.00 57.19 336 ALA A C 1
ATOM 2578 O O . ALA A 1 336 ? -29.920 -22.651 34.556 1.00 57.19 336 ALA A O 1
ATOM 2579 N N . MET A 1 337 ? -28.177 -22.474 33.159 1.00 51.69 337 MET A N 1
ATOM 2580 C CA . MET A 1 337 ? -27.539 -23.723 33.581 1.00 51.69 337 MET A CA 1
ATOM 2581 C C . MET A 1 337 ? -26.560 -23.547 34.757 1.00 51.69 337 MET A C 1
ATOM 2583 O O . MET A 1 337 ? -26.167 -24.540 35.364 1.00 51.69 337 MET A O 1
ATOM 2587 N N . VAL A 1 338 ? -26.200 -22.305 35.110 1.00 51.12 338 VAL A N 1
ATOM 2588 C CA . VAL A 1 338 ? -25.222 -21.985 36.172 1.00 51.12 338 VAL A CA 1
ATOM 2589 C C . VAL A 1 338 ? -25.886 -21.677 37.525 1.00 51.12 338 VAL A C 1
ATOM 2591 O O . VAL A 1 338 ? -25.216 -21.668 38.548 1.00 51.12 338 VAL A O 1
ATOM 2594 N N . THR A 1 339 ? -27.211 -21.523 37.597 1.00 45.84 339 THR A N 1
ATOM 2595 C CA . THR A 1 339 ? -27.921 -21.198 38.854 1.00 45.84 339 THR A CA 1
ATOM 2596 C C . THR A 1 339 ? -28.438 -22.418 39.629 1.00 45.84 339 THR A C 1
ATOM 2598 O O . THR A 1 339 ? -29.462 -22.335 40.308 1.00 45.84 339 THR A O 1
ATOM 2601 N N . ARG A 1 340 ? -27.768 -23.572 39.544 1.00 43.75 340 ARG A N 1
ATOM 2602 C CA . ARG A 1 340 ? -28.041 -24.717 40.429 1.00 43.75 340 ARG A CA 1
ATOM 2603 C C . ARG A 1 340 ? -26.859 -24.950 41.364 1.00 43.75 340 ARG A C 1
ATOM 2605 O O . ARG A 1 340 ? -26.032 -25.820 41.114 1.00 43.75 340 ARG A O 1
ATOM 2612 N N . ASP A 1 341 ? -26.834 -24.187 42.452 1.00 42.09 341 ASP A N 1
ATOM 2613 C CA . ASP A 1 341 ? -26.056 -24.523 43.645 1.00 42.09 341 ASP A CA 1
ATOM 2614 C C . ASP A 1 341 ? -26.749 -25.655 44.421 1.00 42.09 341 ASP A C 1
ATOM 2616 O O . ASP A 1 341 ? -27.943 -25.555 44.728 1.00 42.09 341 ASP A O 1
ATOM 2620 N N . PRO A 1 342 ? -26.027 -26.723 44.792 1.00 49.31 342 PRO A N 1
ATOM 2621 C CA . PRO A 1 342 ? -26.361 -27.534 45.947 1.00 49.31 342 PRO A CA 1
ATOM 2622 C C . PRO A 1 342 ? -25.657 -26.969 47.200 1.00 49.31 342 PRO A C 1
ATOM 2624 O O . PRO A 1 342 ? -24.487 -26.610 47.146 1.00 49.31 342 PRO A O 1
ATOM 2627 N N . HIS A 1 343 ? -26.405 -26.901 48.307 1.00 42.81 343 HIS A N 1
ATOM 2628 C CA . HIS A 1 343 ? -26.007 -26.762 49.726 1.00 42.81 343 HIS A CA 1
ATOM 2629 C C . HIS A 1 343 ? -24.499 -26.854 50.074 1.00 42.81 343 HIS A C 1
ATOM 2631 O O . HIS A 1 343 ? -23.812 -27.746 49.594 1.00 42.81 343 HIS A O 1
ATOM 2637 N N . GLY A 1 344 ? -23.930 -26.103 51.022 1.00 35.78 344 GLY A N 1
ATOM 2638 C CA . GLY A 1 344 ? -24.474 -25.249 52.078 1.00 35.78 344 GLY A CA 1
ATOM 2639 C C . GLY A 1 344 ? -23.374 -24.877 53.099 1.00 35.78 344 GLY A C 1
ATOM 2640 O O . GLY A 1 344 ? -22.301 -25.472 53.096 1.00 35.78 344 GLY A O 1
ATOM 2641 N N . ASP A 1 345 ? -23.693 -23.882 53.932 1.00 37.78 345 ASP A N 1
ATOM 2642 C CA . ASP A 1 345 ? -23.218 -23.559 55.292 1.00 37.78 345 ASP A CA 1
ATOM 2643 C C . ASP A 1 345 ? -21.718 -23.578 55.663 1.00 37.78 345 ASP A C 1
ATOM 2645 O O . ASP A 1 345 ? -21.094 -24.629 55.774 1.00 37.78 345 ASP A O 1
ATOM 2649 N N . ALA A 1 346 ? -21.199 -22.415 56.090 1.00 34.72 346 ALA A N 1
ATOM 2650 C CA . ALA A 1 346 ? -20.806 -22.178 57.492 1.00 34.72 346 ALA A CA 1
ATOM 2651 C C . ALA A 1 346 ? -20.378 -20.716 57.743 1.00 34.72 346 ALA A C 1
ATOM 2653 O O . ALA A 1 346 ? -19.762 -20.057 56.911 1.00 34.72 346 ALA A O 1
ATOM 2654 N N . ALA A 1 347 ? -20.744 -20.233 58.930 1.00 40.28 347 ALA A N 1
ATOM 2655 C CA . ALA A 1 347 ? -20.670 -18.863 59.421 1.00 40.28 347 ALA A CA 1
ATOM 2656 C C . ALA A 1 347 ? -19.259 -18.359 59.792 1.00 40.28 347 ALA A C 1
ATOM 2658 O O . ALA A 1 347 ? -18.362 -19.139 60.100 1.00 40.28 347 ALA A O 1
ATOM 2659 N N . GLY A 1 348 ? -19.115 -17.031 59.888 1.00 32.16 348 GLY A N 1
ATOM 2660 C CA . GLY A 1 348 ? -17.954 -16.384 60.505 1.00 32.16 348 GLY A CA 1
ATOM 2661 C C . GLY A 1 348 ? -18.005 -14.856 60.453 1.00 32.16 348 GLY A C 1
ATOM 2662 O O . GLY A 1 348 ? -17.453 -14.242 59.550 1.00 32.16 348 GLY A O 1
ATOM 2663 N N . SER A 1 349 ? -18.677 -14.247 61.429 1.00 40.81 349 SER A N 1
ATOM 2664 C CA . SER A 1 349 ? -18.719 -12.805 61.701 1.00 40.81 349 SER A CA 1
ATOM 2665 C C . SER A 1 349 ? -17.431 -12.298 62.360 1.00 40.81 349 SER A C 1
ATOM 2667 O O . SER A 1 349 ? -17.083 -12.839 63.406 1.00 40.81 349 SER A O 1
ATOM 2669 N N . VAL A 1 350 ? -16.822 -11.208 61.871 1.00 37.12 350 VAL A N 1
ATOM 2670 C CA . VAL A 1 350 ? -16.056 -10.254 62.706 1.00 37.12 350 VAL A CA 1
ATOM 2671 C C . VAL A 1 350 ? -16.127 -8.843 62.100 1.00 37.12 350 VAL A C 1
ATOM 2673 O O . VAL A 1 350 ? -15.873 -8.633 60.919 1.00 37.12 350 VAL A O 1
ATOM 2676 N N . SER A 1 351 ? -16.504 -7.899 62.954 1.00 40.44 351 SER A N 1
ATOM 2677 C CA . SER A 1 351 ? -16.532 -6.437 62.836 1.00 40.44 351 SER A CA 1
ATOM 2678 C C . SER A 1 351 ? -15.150 -5.782 62.965 1.00 40.44 351 SER A C 1
ATOM 2680 O O . SER A 1 351 ? -14.358 -6.276 63.762 1.00 40.44 351 SER A O 1
ATOM 2682 N N . ALA A 1 352 ? -14.923 -4.622 62.332 1.00 34.03 352 ALA A N 1
ATOM 2683 C CA . ALA A 1 352 ? -14.349 -3.415 62.967 1.00 34.03 352 ALA A CA 1
ATOM 2684 C C . ALA A 1 352 ? -14.077 -2.288 61.947 1.00 34.03 352 ALA A C 1
ATOM 2686 O O . ALA A 1 352 ? -13.410 -2.496 60.938 1.00 34.03 352 ALA A O 1
ATOM 2687 N N . ASP A 1 353 ? -14.634 -1.118 62.266 1.00 34.91 353 ASP A N 1
ATOM 2688 C CA . ASP A 1 353 ? -14.142 0.263 62.133 1.00 34.91 353 ASP A CA 1
ATOM 2689 C C . ASP A 1 353 ? -12.860 0.558 61.338 1.00 34.91 353 ASP A C 1
ATOM 2691 O O . ASP A 1 353 ? -11.821 -0.057 61.563 1.00 34.91 353 ASP A O 1
ATOM 2695 N N . SER A 1 354 ? -12.871 1.643 60.549 1.00 34.03 354 SER A N 1
ATOM 2696 C CA . SER A 1 354 ? -12.255 2.940 60.929 1.00 34.03 354 SER A CA 1
ATOM 2697 C C . SER A 1 354 ? -12.096 3.920 59.740 1.00 34.03 354 SER A C 1
ATOM 2699 O O . SER A 1 354 ? -11.676 3.558 58.649 1.00 34.03 354 SER A O 1
ATOM 2701 N N . GLU A 1 355 ? -12.461 5.177 60.020 1.00 32.78 355 GLU A N 1
ATOM 2702 C CA . GLU A 1 355 ? -11.809 6.445 59.636 1.00 32.78 355 GLU A CA 1
ATOM 2703 C C . GLU A 1 355 ? -11.717 6.944 58.174 1.00 32.78 355 GLU A C 1
ATOM 2705 O O . GLU A 1 355 ? -10.978 6.465 57.319 1.00 32.78 355 GLU A O 1
ATOM 2710 N N . ALA A 1 356 ? -12.406 8.074 57.964 1.00 41.53 356 ALA A N 1
ATOM 2711 C CA . ALA A 1 356 ? -12.152 9.076 56.930 1.00 41.53 356 ALA A CA 1
ATOM 2712 C C . ALA A 1 356 ? -10.942 9.965 57.287 1.00 41.53 356 ALA A C 1
ATOM 2714 O O . ALA A 1 356 ? -10.629 10.130 58.468 1.00 41.53 356 ALA A O 1
ATOM 2715 N N . PRO A 1 357 ? -10.369 10.686 56.303 1.00 51.88 357 PRO A N 1
ATOM 2716 C CA . PRO A 1 357 ? -10.228 12.127 56.527 1.00 51.88 357 PRO A CA 1
ATOM 2717 C C . PRO A 1 357 ? -10.483 13.009 55.289 1.00 51.88 357 PRO A C 1
ATOM 2719 O O . PRO A 1 357 ? -9.928 12.830 54.212 1.00 51.88 357 PRO A O 1
ATOM 2722 N N . ASN A 1 358 ? -11.337 14.008 55.510 1.00 37.88 358 ASN A N 1
ATOM 2723 C CA . ASN A 1 358 ? -11.118 15.447 55.321 1.00 37.88 358 ASN A CA 1
ATOM 2724 C C . ASN A 1 358 ? -9.935 15.923 54.436 1.00 37.88 358 ASN A C 1
ATOM 2726 O O . ASN A 1 358 ? -8.782 15.835 54.854 1.00 37.88 358 ASN A O 1
ATOM 2730 N N . THR A 1 359 ? -10.232 16.630 53.336 1.00 37.66 359 THR A N 1
ATOM 2731 C CA . THR A 1 359 ? -9.345 17.671 52.770 1.00 37.66 359 THR A CA 1
ATOM 2732 C C . THR A 1 359 ? -10.146 18.835 52.176 1.00 37.66 359 THR A C 1
ATOM 2734 O O . THR A 1 359 ? -10.951 18.656 51.263 1.00 37.66 359 THR A O 1
ATOM 2737 N N . SER A 1 360 ? -9.879 20.025 52.716 1.00 36.50 360 SER A N 1
ATOM 2738 C CA . SER A 1 360 ? -10.352 21.358 52.312 1.00 36.50 360 SER A CA 1
ATOM 2739 C C . SER A 1 360 ? -9.663 21.894 51.034 1.00 36.50 360 SER A C 1
ATOM 2741 O O . SER A 1 360 ? -8.643 21.340 50.623 1.00 36.50 360 SER A O 1
ATOM 2743 N N . PRO A 1 361 ? -10.175 22.984 50.414 1.00 49.97 361 PRO A N 1
ATOM 2744 C CA . PRO A 1 361 ? -9.807 23.402 49.060 1.00 49.97 361 PRO A CA 1
ATOM 2745 C C . PRO A 1 361 ? -8.628 24.389 49.014 1.00 49.97 361 PRO A C 1
ATOM 2747 O O . PRO A 1 361 ? -8.479 25.261 49.874 1.00 49.97 361 PRO A O 1
ATOM 2750 N N . CYS A 1 362 ? -7.807 24.277 47.966 1.00 37.81 362 CYS A N 1
ATOM 2751 C CA . CYS A 1 362 ? -6.706 25.195 47.686 1.00 37.81 362 CYS A CA 1
ATOM 2752 C C . CYS A 1 362 ? -7.157 26.432 46.894 1.00 37.81 362 CYS A C 1
ATOM 2754 O O . CYS A 1 362 ? -7.937 26.360 45.951 1.00 37.81 362 CYS A O 1
ATOM 2756 N N . ARG A 1 363 ? -6.595 27.552 47.349 1.00 37.72 363 ARG A N 1
ATOM 2757 C CA . ARG A 1 363 ? -6.701 28.951 46.934 1.00 37.72 363 ARG A CA 1
ATOM 2758 C C . ARG A 1 363 ? -6.486 29.240 45.443 1.00 37.72 363 ARG A C 1
ATOM 2760 O O . ARG A 1 363 ? -5.510 28.786 44.853 1.00 37.72 363 ARG A O 1
ATOM 2767 N N . ASP A 1 364 ? -7.309 30.167 44.956 1.00 38.03 364 ASP A N 1
ATOM 2768 C CA . ASP A 1 364 ? -7.028 31.091 43.856 1.00 38.03 364 ASP A CA 1
ATOM 2769 C C . ASP A 1 364 ? -5.801 31.968 44.150 1.00 38.03 364 ASP A C 1
ATOM 2771 O O . ASP A 1 364 ? -5.667 32.553 45.230 1.00 38.03 364 ASP A O 1
ATOM 2775 N N . GLY A 1 365 ? -4.932 32.105 43.151 1.00 36.41 365 GLY A N 1
ATOM 2776 C CA . GLY A 1 365 ? -3.819 33.046 43.134 1.00 36.41 365 GLY A CA 1
ATOM 2777 C C . GLY A 1 365 ? -3.587 33.532 41.709 1.00 36.41 365 GLY A C 1
ATOM 2778 O O . GLY A 1 365 ? -3.123 32.777 40.860 1.00 36.41 365 GLY A O 1
ATOM 2779 N N . GLY A 1 366 ? -3.947 34.788 41.445 1.00 34.41 366 GLY A N 1
ATOM 2780 C CA . GLY A 1 366 ? -3.717 35.451 40.166 1.00 34.41 366 GLY A CA 1
ATOM 2781 C C . GLY A 1 366 ? -2.302 36.010 40.015 1.00 34.41 366 GLY A C 1
ATOM 2782 O O . GLY A 1 366 ? -1.668 36.362 41.003 1.00 34.41 366 GLY A O 1
ATOM 2783 N N . MET A 1 367 ? -1.863 36.159 38.763 1.00 34.47 367 MET A N 1
ATOM 2784 C CA . MET A 1 367 ? -0.831 37.092 38.279 1.00 34.47 367 MET A CA 1
ATOM 2785 C C . MET A 1 367 ? -1.131 37.338 36.787 1.00 34.47 367 MET A C 1
ATOM 2787 O O . MET A 1 367 ? -1.235 36.392 36.016 1.00 34.47 367 MET A O 1
ATOM 2791 N N . MET A 1 368 ? -1.602 38.524 36.389 1.00 37.34 368 MET A N 1
ATOM 2792 C CA . MET A 1 368 ? -0.808 39.652 35.869 1.00 37.34 368 MET A CA 1
ATOM 2793 C C . MET A 1 368 ? 0.230 39.270 34.799 1.00 37.34 368 MET A C 1
ATOM 2795 O O . MET A 1 368 ? 1.287 38.745 35.128 1.00 37.34 368 MET A O 1
ATOM 2799 N N . ASN A 1 369 ? -0.050 39.606 33.532 1.00 33.50 369 ASN A N 1
ATOM 2800 C CA . ASN A 1 369 ? 0.756 40.567 32.763 1.00 33.50 369 ASN A CA 1
ATOM 2801 C C . ASN A 1 369 ? 0.123 40.865 31.393 1.00 33.50 369 ASN A C 1
ATOM 2803 O O . ASN A 1 369 ? 0.014 40.004 30.524 1.00 33.50 369 ASN A O 1
ATOM 2807 N N . ALA A 1 370 ? -0.268 42.125 31.219 1.00 36.47 370 ALA A N 1
ATOM 2808 C CA . ALA A 1 370 ? -0.591 42.769 29.953 1.00 36.47 370 ALA A CA 1
ATOM 2809 C C . ALA A 1 370 ? 0.377 43.952 29.762 1.00 36.47 370 ALA A C 1
ATOM 2811 O O . ALA A 1 370 ? 0.900 44.465 30.750 1.00 36.47 370 ALA A O 1
ATOM 2812 N N . HIS A 1 371 ? 0.534 44.394 28.508 1.00 32.62 371 HIS A N 1
ATOM 2813 C CA . HIS A 1 371 ? 1.505 45.365 27.958 1.00 32.62 371 HIS A CA 1
ATOM 2814 C C . HIS A 1 371 ? 2.812 44.706 27.462 1.00 32.62 371 HIS A C 1
ATOM 2816 O O . HIS A 1 371 ? 3.367 43.850 28.131 1.00 32.62 371 HIS A O 1
ATOM 2822 N N . ALA A 1 372 ? 3.364 45.017 26.286 1.00 32.78 372 ALA A N 1
ATOM 2823 C CA . ALA A 1 372 ? 3.180 46.181 25.427 1.00 32.78 372 ALA A CA 1
ATOM 2824 C C . ALA A 1 372 ? 3.435 45.840 23.944 1.00 32.78 372 ALA A C 1
ATOM 2826 O O . ALA A 1 372 ? 4.365 45.110 23.609 1.00 32.78 372 ALA A O 1
ATOM 2827 N N . SER A 1 373 ? 2.625 46.437 23.065 1.00 37.53 373 SER A N 1
ATOM 2828 C CA . SER A 1 373 ? 2.973 46.685 21.663 1.00 37.53 373 SER A CA 1
ATOM 2829 C C . SER A 1 373 ? 4.048 47.766 21.583 1.00 37.53 373 SER A C 1
ATOM 2831 O O . SER A 1 373 ? 3.942 48.790 22.255 1.00 37.53 373 SER A O 1
ATOM 2833 N N . GLY A 1 374 ? 5.032 47.569 20.711 1.00 31.55 374 GLY A N 1
ATOM 2834 C CA . GLY A 1 374 ? 6.036 48.574 20.379 1.00 31.55 374 GLY A CA 1
ATOM 2835 C C . GLY A 1 374 ? 6.832 48.148 19.153 1.00 31.55 374 GLY A C 1
ATOM 2836 O O . GLY A 1 374 ? 7.831 47.449 19.273 1.00 31.55 374 GLY A O 1
ATOM 2837 N N . ALA A 1 375 ? 6.368 48.552 17.972 1.00 43.66 375 ALA A N 1
ATOM 2838 C CA . ALA A 1 375 ? 7.167 48.536 16.751 1.00 43.66 375 ALA A CA 1
ATOM 2839 C C . ALA A 1 375 ? 8.266 49.609 16.830 1.00 43.66 375 ALA A C 1
ATOM 2841 O O . ALA A 1 375 ? 8.029 50.674 17.408 1.00 43.66 375 ALA A O 1
ATOM 2842 N N . PRO A 1 376 ? 9.412 49.392 16.165 1.00 44.34 376 PRO A N 1
ATOM 2843 C CA . PRO A 1 376 ? 9.984 50.517 15.437 1.00 44.34 376 PRO A CA 1
ATOM 2844 C C . PRO A 1 376 ? 10.511 50.170 14.036 1.00 44.34 376 PRO A C 1
ATOM 2846 O O . PRO A 1 376 ? 11.237 49.208 13.817 1.00 44.34 376 PRO A O 1
ATOM 2849 N N . ALA A 1 377 ? 10.081 51.034 13.116 1.00 36.22 377 ALA A N 1
ATOM 2850 C CA . ALA A 1 377 ? 10.826 51.761 12.091 1.00 36.22 377 ALA A CA 1
ATOM 2851 C C . ALA A 1 377 ? 12.051 51.129 11.401 1.00 36.22 377 ALA A C 1
ATOM 2853 O O . ALA A 1 377 ? 13.079 50.809 11.993 1.00 36.22 377 ALA A O 1
ATOM 2854 N N . ALA A 1 378 ? 11.932 51.133 10.075 1.00 44.16 378 ALA A N 1
ATOM 2855 C CA . ALA A 1 378 ? 12.958 50.905 9.080 1.00 44.16 378 ALA A CA 1
ATOM 2856 C C . ALA A 1 378 ? 14.111 51.921 9.144 1.00 44.16 378 ALA A C 1
ATOM 2858 O O . ALA A 1 378 ? 13.886 53.130 9.188 1.00 44.16 378 ALA A O 1
ATOM 2859 N N . HIS A 1 379 ? 15.337 51.415 8.997 1.00 38.91 379 HIS A N 1
ATOM 2860 C CA . HIS A 1 379 ? 16.486 52.187 8.541 1.00 38.91 379 HIS A CA 1
ATOM 2861 C C . HIS A 1 379 ? 17.202 51.428 7.421 1.00 38.91 379 HIS A C 1
ATOM 2863 O O . HIS A 1 379 ? 17.797 50.374 7.632 1.00 38.91 379 HIS A O 1
ATOM 2869 N N . SER A 1 380 ? 17.120 51.996 6.217 1.00 45.94 380 SER A N 1
ATOM 2870 C CA . SER A 1 380 ? 17.947 51.655 5.065 1.00 45.94 380 SER A CA 1
ATOM 2871 C C . SER A 1 380 ? 19.364 52.182 5.281 1.00 45.94 380 SER A C 1
ATOM 2873 O O . SER A 1 380 ? 19.561 53.390 5.396 1.00 45.94 380 SER A O 1
ATOM 2875 N N . ALA A 1 381 ? 20.346 51.286 5.272 1.00 40.50 381 ALA A N 1
ATOM 2876 C CA . ALA A 1 381 ? 21.749 51.623 5.082 1.00 40.50 381 ALA A CA 1
ATOM 2877 C C . ALA A 1 381 ? 22.331 50.637 4.061 1.00 40.50 381 ALA A C 1
ATOM 2879 O O . ALA A 1 381 ? 22.576 49.471 4.367 1.00 40.50 381 ALA A O 1
ATOM 2880 N N . ALA A 1 382 ? 22.483 51.105 2.822 1.00 46.56 382 ALA A N 1
ATOM 2881 C CA . ALA A 1 382 ? 23.199 50.404 1.769 1.00 46.56 382 ALA A CA 1
ATOM 2882 C C . ALA A 1 382 ? 24.702 50.500 2.068 1.00 46.56 382 ALA A C 1
ATOM 2884 O O . ALA A 1 382 ? 25.322 51.536 1.840 1.00 46.56 382 ALA A O 1
ATOM 2885 N N . GLY A 1 383 ? 25.260 49.438 2.647 1.00 38.84 383 GLY A N 1
ATOM 2886 C CA . GLY A 1 383 ? 26.700 49.218 2.701 1.00 38.84 383 GLY A CA 1
ATOM 2887 C C . GLY A 1 383 ? 27.119 48.364 1.511 1.00 38.84 383 GLY A C 1
ATOM 2888 O O . GLY A 1 383 ? 26.601 47.260 1.346 1.00 38.84 383 GLY A O 1
ATOM 2889 N N . ASP A 1 384 ? 28.041 48.871 0.693 1.00 47.56 384 ASP A N 1
ATOM 2890 C CA . ASP A 1 384 ? 28.727 48.103 -0.346 1.00 47.56 384 ASP A CA 1
ATOM 2891 C C . ASP A 1 384 ? 29.473 46.929 0.300 1.00 47.56 384 ASP A C 1
ATOM 2893 O O . ASP A 1 384 ? 30.517 47.087 0.938 1.00 47.56 384 ASP A O 1
ATOM 2897 N N . VAL A 1 385 ? 28.902 45.732 0.159 1.00 49.44 385 VAL A N 1
ATOM 2898 C CA . VAL A 1 385 ? 29.540 44.478 0.555 1.00 49.44 385 VAL A CA 1
ATOM 2899 C C . VAL A 1 385 ? 30.601 44.153 -0.502 1.00 49.44 385 VAL A C 1
ATOM 2901 O O . VAL A 1 385 ? 30.260 44.068 -1.684 1.00 49.44 385 VAL A O 1
ATOM 2904 N N . PRO A 1 386 ? 31.878 43.956 -0.125 1.00 50.81 386 PRO A N 1
ATOM 2905 C CA . PRO A 1 386 ? 32.926 43.614 -1.075 1.00 50.81 386 PRO A CA 1
ATOM 2906 C C . PRO A 1 386 ? 32.554 42.320 -1.805 1.00 50.81 386 PRO A C 1
ATOM 2908 O O . PRO A 1 386 ? 32.346 41.278 -1.180 1.00 50.81 386 PRO A O 1
ATOM 2911 N N . SER A 1 387 ? 32.443 42.423 -3.133 1.00 53.81 387 SER A N 1
ATOM 2912 C CA . SER A 1 387 ? 32.128 41.317 -4.037 1.00 53.81 387 SER A CA 1
ATOM 2913 C C . SER A 1 387 ? 33.052 40.131 -3.729 1.00 53.81 387 SER A C 1
ATOM 2915 O O . SER A 1 387 ? 34.273 40.269 -3.868 1.00 53.81 387 SER A O 1
ATOM 2917 N N . PRO A 1 388 ? 32.523 38.993 -3.240 1.00 63.06 388 PRO A N 1
ATOM 2918 C CA . PRO A 1 388 ? 33.350 37.866 -2.844 1.00 63.06 388 PRO A CA 1
ATOM 2919 C C . PRO A 1 388 ? 34.118 37.360 -4.065 1.00 63.06 388 PRO A C 1
ATOM 2921 O O . PRO A 1 388 ? 33.533 37.143 -5.127 1.00 63.06 388 PRO A O 1
ATOM 2924 N N . ALA A 1 389 ? 35.433 37.183 -3.904 1.00 62.84 389 ALA A N 1
ATOM 2925 C CA . ALA A 1 389 ? 36.312 36.647 -4.937 1.00 62.84 389 ALA A CA 1
ATOM 2926 C C . ALA A 1 389 ? 35.688 35.393 -5.587 1.00 62.84 389 ALA A C 1
ATOM 2928 O O . ALA A 1 389 ? 35.049 34.600 -4.882 1.00 62.84 389 ALA A O 1
ATOM 2929 N N . PRO A 1 390 ? 35.835 35.212 -6.915 1.00 65.75 390 PRO A N 1
ATOM 2930 C CA . PRO A 1 390 ? 35.215 34.106 -7.631 1.00 65.75 390 PRO A CA 1
ATOM 2931 C C . PRO A 1 390 ? 35.647 32.786 -6.994 1.00 65.75 390 PRO A C 1
ATOM 2933 O O . PRO A 1 390 ? 36.821 32.425 -7.011 1.00 65.75 390 PRO A O 1
ATOM 2936 N N . ARG A 1 391 ? 34.686 32.085 -6.387 1.00 80.31 391 ARG A N 1
ATOM 2937 C CA . ARG A 1 391 ? 34.922 30.758 -5.825 1.00 80.31 391 ARG A CA 1
ATOM 2938 C C . ARG A 1 391 ? 35.165 29.802 -6.987 1.00 80.31 391 ARG A C 1
ATOM 2940 O O . ARG A 1 391 ? 34.384 29.789 -7.938 1.00 80.31 391 ARG A O 1
ATOM 2947 N N . SER A 1 392 ? 36.254 29.046 -6.912 1.00 90.50 392 SER A N 1
ATOM 2948 C CA . SER A 1 392 ? 36.523 27.945 -7.832 1.00 90.50 392 SER A CA 1
ATOM 2949 C C . SER A 1 392 ? 35.336 26.971 -7.835 1.00 90.50 392 SER A C 1
ATOM 2951 O O . SER A 1 392 ? 34.747 26.751 -6.768 1.00 90.50 392 SER A O 1
ATOM 2953 N N . PRO A 1 393 ? 34.969 26.398 -8.995 1.00 94.75 393 PRO A N 1
ATOM 2954 C CA . PRO A 1 393 ? 33.916 25.393 -9.058 1.00 94.75 393 PRO A CA 1
ATOM 2955 C C . PRO A 1 393 ? 34.250 24.212 -8.137 1.00 94.75 393 PRO A C 1
ATOM 2957 O O . PRO A 1 393 ? 35.411 23.838 -7.969 1.00 94.75 393 PRO A O 1
ATOM 2960 N N . VAL A 1 394 ? 33.223 23.660 -7.498 1.00 96.81 394 VAL A N 1
ATOM 2961 C CA . VAL A 1 394 ? 33.336 22.544 -6.553 1.00 96.81 394 VAL A CA 1
ATOM 2962 C C . VAL A 1 394 ? 33.136 21.233 -7.308 1.00 96.81 394 VAL A C 1
ATOM 2964 O O . VAL A 1 394 ? 32.281 21.149 -8.187 1.00 96.81 394 VAL A O 1
ATOM 2967 N N . GLN A 1 395 ? 33.881 20.186 -6.962 1.00 97.69 395 GLN A N 1
ATOM 2968 C CA . GLN A 1 395 ? 33.616 18.857 -7.510 1.00 97.69 395 GLN A CA 1
ATOM 2969 C C . GLN A 1 395 ? 32.338 18.278 -6.876 1.00 97.69 395 GLN A C 1
ATOM 2971 O O . GLN A 1 395 ? 32.267 18.189 -5.648 1.00 97.69 395 GLN A O 1
ATOM 2976 N N . PRO A 1 396 ? 31.309 17.910 -7.663 1.00 97.75 396 PRO A N 1
ATOM 2977 C CA . PRO A 1 396 ? 30.089 17.329 -7.118 1.00 97.75 396 PRO A CA 1
ATOM 2978 C C . PRO A 1 396 ? 30.331 15.905 -6.598 1.00 97.75 396 PRO A C 1
ATOM 2980 O O . PRO A 1 396 ? 31.176 15.163 -7.112 1.00 97.75 396 PRO A O 1
ATOM 2983 N N . GLU A 1 397 ? 29.540 15.504 -5.601 1.00 98.06 397 GLU A N 1
ATOM 2984 C CA . GLU A 1 397 ? 29.481 14.111 -5.157 1.00 98.06 397 GLU A CA 1
ATOM 2985 C C . GLU A 1 397 ? 28.961 13.236 -6.304 1.00 98.06 397 GLU A C 1
ATOM 2987 O O . GLU A 1 397 ? 28.012 13.601 -7.008 1.00 98.06 397 GLU A O 1
ATOM 2992 N N . HIS A 1 398 ? 29.597 12.088 -6.518 1.00 98.50 398 HIS A N 1
ATOM 2993 C CA . HIS A 1 398 ? 29.274 11.197 -7.622 1.00 98.50 398 HIS A CA 1
ATOM 2994 C C . HIS A 1 398 ? 29.5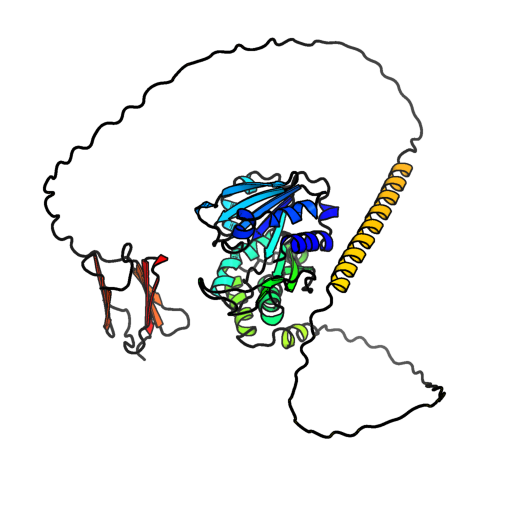52 9.736 -7.267 1.00 98.50 398 HIS A C 1
ATOM 2996 O O . HIS A 1 398 ? 30.331 9.426 -6.367 1.00 98.50 398 HIS A O 1
ATOM 3002 N N . LYS A 1 399 ? 28.898 8.829 -7.992 1.00 98.12 399 LYS A N 1
ATOM 3003 C CA . LYS A 1 399 ? 29.062 7.382 -7.861 1.00 98.12 399 LYS A CA 1
ATOM 3004 C C . LYS A 1 399 ? 29.004 6.741 -9.239 1.00 98.12 399 LYS A C 1
ATOM 3006 O O . LYS A 1 399 ? 28.063 6.999 -9.986 1.00 98.12 399 LYS A O 1
ATOM 3011 N N . LEU A 1 400 ? 29.982 5.895 -9.535 1.00 98.19 400 LEU A N 1
ATOM 3012 C CA . LEU A 1 400 ? 30.039 5.083 -10.744 1.00 98.19 400 LEU A CA 1
ATOM 3013 C C . LEU A 1 400 ? 29.821 3.614 -10.356 1.00 98.19 400 LEU A C 1
ATOM 3015 O O . LEU A 1 400 ? 30.451 3.138 -9.410 1.00 98.19 400 LEU A O 1
ATOM 3019 N N . VAL A 1 401 ? 28.886 2.927 -11.012 1.00 97.81 401 VAL A N 1
ATOM 3020 C CA . VAL A 1 401 ? 28.503 1.542 -10.686 1.00 97.81 401 VAL A CA 1
ATOM 3021 C C . VAL A 1 401 ? 28.270 0.751 -11.967 1.00 97.81 401 VAL A C 1
ATOM 3023 O O . VAL A 1 401 ? 27.556 1.225 -12.848 1.00 97.81 401 VAL A O 1
ATOM 3026 N N . ASP A 1 402 ? 28.812 -0.462 -12.050 1.00 97.50 402 ASP A N 1
ATOM 3027 C CA . ASP A 1 402 ? 28.451 -1.416 -13.102 1.00 97.50 402 ASP A CA 1
ATOM 3028 C C . ASP A 1 402 ? 27.030 -1.933 -12.869 1.00 97.50 402 ASP A C 1
ATOM 3030 O O . ASP A 1 402 ? 26.688 -2.381 -11.769 1.00 97.50 402 ASP A O 1
ATOM 3034 N N . LEU A 1 403 ? 26.182 -1.872 -13.892 1.00 92.94 403 LEU A N 1
ATOM 3035 C CA . LEU A 1 403 ? 24.816 -2.366 -13.778 1.00 92.94 403 LEU A CA 1
ATOM 3036 C C . LEU A 1 403 ? 24.805 -3.897 -13.943 1.00 92.94 403 LEU A C 1
ATOM 3038 O O . LEU A 1 403 ? 25.099 -4.400 -15.030 1.00 92.94 403 LEU A O 1
ATOM 3042 N N . PRO A 1 404 ? 24.463 -4.665 -12.889 1.00 89.56 404 PRO A N 1
ATOM 3043 C CA . PRO A 1 404 ? 24.590 -6.117 -12.908 1.00 89.56 404 PRO A CA 1
ATOM 3044 C C . PRO A 1 404 ? 23.694 -6.742 -13.979 1.00 89.56 404 PRO A C 1
ATOM 3046 O O . PRO A 1 404 ? 22.498 -6.459 -14.053 1.00 89.56 404 PRO A O 1
ATOM 3049 N N . GLY A 1 405 ? 24.282 -7.623 -14.790 1.00 88.69 405 GLY A N 1
ATOM 3050 C CA . GLY A 1 405 ? 23.582 -8.292 -15.889 1.00 88.69 405 GLY A CA 1
ATOM 3051 C C . GLY A 1 405 ? 23.354 -7.411 -17.120 1.00 88.69 405 GLY A C 1
ATOM 3052 O O . GLY A 1 405 ? 22.549 -7.776 -17.975 1.00 88.69 405 GLY A O 1
ATOM 3053 N N . SER A 1 406 ? 24.039 -6.271 -17.218 1.00 90.56 406 SER A N 1
ATOM 3054 C CA . SER A 1 406 ? 24.039 -5.429 -18.413 1.00 90.56 406 SER A CA 1
ATOM 3055 C C . SER A 1 406 ? 25.450 -4.974 -18.772 1.00 90.56 406 SER A C 1
ATOM 3057 O O . SER A 1 406 ? 26.279 -4.773 -17.889 1.00 90.56 406 SER A O 1
ATOM 3059 N N . ASP A 1 407 ? 25.694 -4.753 -20.061 1.00 96.06 407 ASP A N 1
ATOM 3060 C CA . ASP A 1 407 ? 26.965 -4.235 -20.580 1.00 96.06 407 ASP A CA 1
ATOM 3061 C C . ASP A 1 407 ? 27.008 -2.697 -20.491 1.00 96.06 407 ASP A C 1
ATOM 3063 O O . ASP A 1 407 ? 27.191 -1.996 -21.489 1.00 96.06 407 ASP A O 1
ATOM 3067 N N . GLN A 1 408 ? 26.713 -2.153 -19.304 1.00 97.19 408 GLN A N 1
ATOM 3068 C CA . GLN A 1 408 ? 26.547 -0.715 -19.087 1.00 97.19 408 GLN A CA 1
ATOM 3069 C C . GLN A 1 408 ? 27.062 -0.268 -17.714 1.00 97.19 408 GLN A C 1
ATOM 3071 O O . GLN A 1 408 ? 26.835 -0.916 -16.690 1.00 97.19 408 GLN A O 1
ATOM 3076 N N . LEU A 1 409 ? 27.665 0.918 -17.692 1.00 97.94 409 LEU A N 1
ATOM 3077 C CA . LEU A 1 409 ? 27.995 1.689 -16.498 1.00 97.94 409 LEU A CA 1
ATOM 3078 C C . LEU A 1 409 ? 26.892 2.703 -16.181 1.00 97.94 409 LEU A C 1
ATOM 3080 O O . LEU A 1 409 ? 26.308 3.320 -17.073 1.00 97.94 409 LEU A O 1
ATOM 3084 N N . GLU A 1 410 ? 26.653 2.943 -14.897 1.00 98.25 410 GLU A N 1
ATOM 3085 C CA . GLU A 1 410 ? 25.815 4.036 -14.413 1.00 98.25 410 GLU A CA 1
ATOM 3086 C C . GLU A 1 410 ? 26.649 5.046 -13.619 1.00 98.25 410 GLU A C 1
ATOM 3088 O O . GLU A 1 410 ? 27.182 4.729 -12.554 1.00 98.25 410 GLU A O 1
ATOM 3093 N N . LEU A 1 411 ? 26.695 6.290 -14.101 1.00 98.44 411 LEU A N 1
ATOM 3094 C CA . LEU A 1 411 ? 27.221 7.440 -13.369 1.00 98.44 411 LEU A CA 1
ATOM 3095 C C . LEU A 1 411 ? 26.062 8.235 -12.757 1.00 98.44 411 LEU A C 1
ATOM 3097 O O . LEU A 1 411 ? 25.206 8.775 -13.458 1.00 98.44 411 LEU A O 1
ATOM 3101 N N . THR A 1 412 ? 26.057 8.355 -11.434 1.00 98.38 412 THR A N 1
ATOM 3102 C CA . THR A 1 412 ? 25.138 9.221 -10.692 1.00 98.38 412 THR A CA 1
ATOM 3103 C C . THR A 1 412 ? 25.895 10.415 -10.124 1.00 98.38 412 THR A C 1
ATOM 3105 O O . THR A 1 412 ? 26.888 10.225 -9.430 1.00 98.38 412 THR A O 1
ATOM 3108 N N . VAL A 1 413 ? 25.414 11.635 -10.376 1.00 98.50 413 VAL A N 1
ATOM 3109 C CA . VAL A 1 413 ? 26.015 12.894 -9.899 1.00 98.50 413 VAL A CA 1
ATOM 3110 C C . VAL A 1 413 ? 24.983 13.697 -9.104 1.00 98.50 413 VAL A C 1
ATOM 3112 O O . VAL A 1 413 ? 23.875 13.947 -9.592 1.00 98.50 413 VAL A O 1
ATOM 3115 N N . TRP A 1 414 ? 25.335 14.119 -7.888 1.00 98.31 414 TRP A N 1
ATOM 3116 C CA . TRP A 1 414 ? 24.498 14.945 -7.014 1.00 98.31 414 TRP A CA 1
ATOM 3117 C C . TRP A 1 414 ? 24.944 16.407 -7.079 1.00 98.31 414 TRP A C 1
ATOM 3119 O O . TRP A 1 414 ? 26.086 16.739 -6.771 1.00 98.31 414 TRP A O 1
ATOM 3129 N N . MET A 1 415 ? 24.024 17.297 -7.457 1.00 97.94 415 MET A N 1
ATOM 3130 C CA . MET A 1 415 ? 24.292 18.727 -7.651 1.00 97.94 415 MET A CA 1
ATOM 3131 C C . MET A 1 415 ? 23.265 19.598 -6.907 1.00 97.94 415 MET A C 1
ATOM 3133 O O . MET A 1 415 ? 22.393 20.210 -7.535 1.00 97.94 415 MET A O 1
ATOM 3137 N N . PRO A 1 416 ? 23.312 19.661 -5.562 1.00 96.19 416 PRO A N 1
ATOM 3138 C CA . PRO A 1 416 ? 22.398 20.491 -4.785 1.00 96.19 416 PRO A CA 1
ATOM 3139 C C . PRO A 1 416 ? 22.372 21.953 -5.261 1.00 96.19 416 PRO A C 1
ATOM 3141 O O . PRO A 1 416 ? 23.401 22.581 -5.496 1.00 96.19 416 PRO A O 1
ATOM 3144 N N . GLY A 1 417 ? 21.173 22.517 -5.405 1.00 93.56 417 GLY A N 1
ATOM 3145 C CA . GLY A 1 417 ? 20.992 23.900 -5.859 1.00 93.56 417 GLY A CA 1
ATOM 3146 C C . GLY A 1 417 ? 21.043 24.103 -7.378 1.00 93.56 417 GLY A C 1
ATOM 3147 O O . GLY A 1 417 ? 20.952 25.248 -7.819 1.00 93.56 417 GLY A O 1
ATOM 3148 N N . VAL A 1 418 ? 21.166 23.039 -8.178 1.00 96.38 418 VAL A N 1
ATOM 3149 C CA . VAL A 1 418 ? 20.890 23.069 -9.623 1.00 96.38 418 VAL A CA 1
ATOM 3150 C C . VAL A 1 418 ? 19.409 22.738 -9.836 1.00 96.38 418 VAL A C 1
ATOM 3152 O O . VAL A 1 418 ? 18.966 21.619 -9.604 1.00 96.38 418 VAL A O 1
ATOM 3155 N N . GLU A 1 419 ? 18.589 23.707 -10.238 1.00 93.06 419 GLU A N 1
ATOM 3156 C CA . GLU A 1 419 ? 17.130 23.505 -10.328 1.00 93.06 419 GLU A CA 1
ATOM 3157 C C . GLU A 1 419 ? 16.655 22.976 -11.690 1.00 93.06 419 GLU A C 1
ATOM 3159 O O . GLU A 1 419 ? 15.533 22.471 -11.809 1.00 93.06 419 GLU A O 1
ATOM 3164 N N . SER A 1 420 ? 17.491 23.086 -12.721 1.00 95.69 420 SER A N 1
ATOM 3165 C CA . SER A 1 420 ? 17.227 22.635 -14.089 1.00 95.69 420 SER A CA 1
ATOM 3166 C C . SER A 1 420 ? 18.538 22.239 -14.781 1.00 95.69 420 SER A C 1
ATOM 3168 O O . SER A 1 420 ? 19.619 22.550 -14.291 1.00 95.69 420 SER A O 1
ATOM 3170 N N . MET A 1 421 ? 18.445 21.561 -15.929 1.00 97.31 421 MET A N 1
ATOM 3171 C CA . MET A 1 421 ? 19.608 21.262 -16.784 1.00 97.31 421 MET A CA 1
ATOM 3172 C C . MET A 1 421 ? 20.045 22.463 -17.640 1.00 97.31 421 MET A C 1
ATOM 3174 O O . MET A 1 421 ? 20.922 22.333 -18.489 1.00 97.31 421 MET A O 1
ATOM 3178 N N . GLU A 1 422 ? 19.429 23.631 -17.453 1.00 95.94 422 GLU A N 1
ATOM 3179 C CA . GLU A 1 422 ? 19.797 24.838 -18.185 1.00 95.94 422 GLU A CA 1
ATOM 3180 C C . GLU A 1 422 ? 21.197 25.297 -17.756 1.00 95.94 422 GLU A C 1
ATOM 3182 O O . GLU A 1 422 ? 21.449 25.547 -16.578 1.00 95.94 422 GLU A O 1
ATOM 3187 N N . GLY A 1 423 ? 22.127 25.365 -18.711 1.00 94.88 423 GLY A N 1
ATOM 3188 C CA . GLY A 1 423 ? 23.530 25.693 -18.439 1.00 94.88 423 GLY A CA 1
ATOM 3189 C C . GLY A 1 423 ? 24.357 24.548 -17.840 1.00 94.88 423 GLY A C 1
ATOM 3190 O O . GLY A 1 423 ? 25.484 24.793 -17.407 1.00 94.88 423 GLY A O 1
ATOM 3191 N N . VAL A 1 424 ? 23.820 23.321 -17.813 1.00 97.50 424 VAL A N 1
ATOM 3192 C CA . VAL A 1 424 ? 24.597 22.109 -17.529 1.00 97.50 424 VAL A CA 1
ATOM 3193 C C . VAL A 1 424 ? 25.114 21.539 -18.846 1.00 97.50 424 VAL A C 1
ATOM 3195 O O . VAL A 1 424 ? 24.329 21.195 -19.728 1.00 97.50 424 VAL A O 1
ATOM 3198 N N . VAL A 1 425 ? 26.432 21.427 -18.970 1.00 98.12 425 VAL A N 1
ATOM 3199 C CA . VAL A 1 425 ? 27.121 20.813 -20.105 1.00 98.12 425 VAL A CA 1
ATOM 3200 C C . VAL A 1 425 ? 27.647 19.457 -19.651 1.00 98.12 425 VAL A C 1
ATOM 3202 O O . VAL A 1 425 ? 28.349 19.370 -18.647 1.00 98.12 425 VAL A O 1
ATOM 3205 N N . LEU A 1 426 ? 27.274 18.399 -20.368 1.00 98.25 426 LEU A N 1
ATOM 3206 C CA . LEU A 1 426 ? 27.774 17.041 -20.171 1.00 98.25 426 LEU A CA 1
ATOM 3207 C C . LEU A 1 426 ? 28.478 16.623 -21.460 1.00 98.25 426 LEU A C 1
ATOM 3209 O O . LEU A 1 426 ? 27.842 16.589 -22.512 1.00 98.25 426 LEU A O 1
ATOM 3213 N N . ASP A 1 427 ? 29.761 16.314 -21.353 1.00 98.31 427 ASP A N 1
ATOM 3214 C CA . ASP A 1 427 ? 30.596 15.820 -22.439 1.00 98.31 427 ASP A CA 1
ATOM 3215 C C . ASP A 1 427 ? 31.067 14.406 -22.089 1.00 98.31 427 ASP A C 1
ATOM 3217 O O . ASP A 1 427 ? 31.519 14.147 -20.970 1.00 98.31 427 ASP A O 1
ATOM 3221 N N . VAL A 1 428 ? 30.886 13.472 -23.016 1.00 98.25 428 VAL A N 1
ATOM 3222 C CA . VAL A 1 428 ? 31.196 12.055 -22.814 1.00 98.25 428 VAL A CA 1
ATOM 3223 C C . VAL A 1 428 ? 32.033 11.589 -23.988 1.00 98.25 428 VAL A C 1
ATOM 3225 O O . VAL A 1 428 ? 31.543 11.495 -25.113 1.00 98.25 428 VAL A O 1
ATOM 3228 N N . ASP A 1 429 ? 33.288 11.274 -23.698 1.00 98.19 429 ASP A N 1
ATOM 3229 C CA . ASP A 1 429 ? 34.215 10.642 -24.624 1.00 98.19 429 ASP A CA 1
ATOM 3230 C C . ASP A 1 429 ? 34.324 9.142 -24.297 1.00 98.19 429 ASP A C 1
ATOM 3232 O O . ASP A 1 429 ? 33.807 8.657 -23.287 1.00 98.19 429 ASP A O 1
ATOM 3236 N N . ALA A 1 430 ? 35.022 8.386 -25.139 1.00 96.94 430 ALA A N 1
ATOM 3237 C CA . ALA A 1 430 ? 35.170 6.948 -25.001 1.00 96.94 430 ALA A CA 1
ATOM 3238 C C . ALA A 1 430 ? 35.759 6.545 -23.643 1.00 96.94 430 ALA A C 1
ATOM 3240 O O . ALA A 1 430 ? 35.420 5.479 -23.157 1.00 96.94 430 ALA A O 1
ATOM 3241 N N . GLY A 1 431 ? 36.631 7.349 -23.029 1.00 97.44 431 GLY A N 1
ATOM 3242 C CA . GLY A 1 431 ? 37.283 7.021 -21.753 1.00 97.44 431 GLY A CA 1
ATOM 3243 C C . GLY A 1 431 ? 37.142 8.085 -20.669 1.00 97.44 431 GLY A C 1
ATOM 3244 O O . GLY A 1 431 ? 37.785 7.961 -19.632 1.00 97.44 431 GLY A O 1
ATOM 3245 N N . GLU A 1 432 ? 36.351 9.133 -20.890 1.00 98.25 432 GLU A N 1
ATOM 3246 C CA . GLU A 1 432 ? 36.253 10.256 -19.957 1.00 98.25 432 GLU A CA 1
ATOM 3247 C C . GLU A 1 432 ? 34.839 10.843 -19.954 1.00 98.25 432 GLU A C 1
ATOM 3249 O O . GLU A 1 432 ? 34.198 10.959 -20.997 1.00 98.25 432 GLU A O 1
ATOM 3254 N N . VAL A 1 433 ? 34.360 11.253 -18.780 1.00 98.44 433 VAL A N 1
ATOM 3255 C CA . VAL A 1 433 ? 33.142 12.057 -18.631 1.00 98.44 433 VAL A CA 1
ATOM 3256 C C . VAL A 1 433 ? 33.497 13.393 -18.003 1.00 98.44 433 VAL A C 1
ATOM 3258 O O . VAL A 1 433 ? 34.074 13.439 -16.914 1.00 98.44 433 VAL A O 1
ATOM 3261 N N . ARG A 1 434 ? 33.083 14.482 -18.651 1.00 98.50 434 ARG A N 1
ATOM 3262 C CA . ARG A 1 434 ? 33.177 15.842 -18.120 1.00 98.50 434 ARG A CA 1
ATOM 3263 C C . ARG A 1 434 ? 31.793 16.436 -17.925 1.00 98.50 434 ARG A C 1
ATOM 3265 O O . ARG A 1 434 ? 30.915 16.310 -18.773 1.00 98.50 434 ARG A O 1
ATOM 3272 N N . LEU A 1 435 ? 31.592 17.104 -16.800 1.00 98.44 435 LEU A N 1
ATOM 3273 C CA . LEU A 1 435 ? 30.359 17.809 -16.489 1.00 98.44 435 LEU A CA 1
ATOM 3274 C C . LEU A 1 435 ? 30.669 19.188 -15.921 1.00 98.44 435 LEU A C 1
ATOM 3276 O O . LEU A 1 435 ? 31.458 19.327 -14.988 1.00 98.44 435 LEU A O 1
ATOM 3280 N N . GLU A 1 436 ? 29.980 20.198 -16.441 1.00 98.12 436 GLU A N 1
ATOM 3281 C CA . GLU A 1 436 ? 30.045 21.578 -15.969 1.00 98.12 436 GLU A CA 1
ATOM 3282 C C . GLU A 1 436 ? 28.631 22.100 -15.720 1.00 98.12 436 GLU A C 1
ATOM 3284 O O . GLU A 1 436 ? 27.777 22.045 -16.600 1.00 98.12 436 GLU A O 1
ATOM 3289 N N . ALA A 1 437 ? 28.362 22.620 -14.522 1.00 96.88 437 ALA A N 1
ATOM 3290 C CA . ALA A 1 437 ? 27.082 23.243 -14.184 1.00 96.88 437 ALA A CA 1
ATOM 3291 C C . ALA A 1 437 ? 27.316 24.699 -13.763 1.00 96.88 437 ALA A C 1
ATOM 3293 O O . ALA A 1 437 ? 27.471 25.029 -12.576 1.00 96.88 437 ALA A O 1
ATOM 3294 N N . GLY A 1 438 ? 27.381 25.580 -14.766 1.00 92.88 438 GLY A N 1
ATOM 3295 C CA . GLY A 1 438 ? 27.754 26.982 -14.591 1.00 92.88 438 GLY A CA 1
ATOM 3296 C C . GLY A 1 438 ? 29.114 27.139 -13.900 1.00 92.88 438 GLY A C 1
ATOM 3297 O O . GLY A 1 438 ? 30.073 26.450 -14.217 1.00 92.88 438 GLY A O 1
ATOM 3298 N N . ARG A 1 439 ? 29.205 28.047 -12.918 1.00 93.31 439 ARG A N 1
ATOM 3299 C CA . ARG A 1 439 ? 30.422 28.244 -12.097 1.00 93.31 439 ARG A CA 1
ATOM 3300 C C . ARG A 1 439 ? 30.414 27.448 -10.788 1.00 93.31 439 ARG A C 1
ATOM 3302 O O . ARG A 1 439 ? 31.296 27.640 -9.958 1.00 93.31 439 ARG A O 1
ATOM 3309 N N . ARG A 1 440 ? 29.376 26.636 -10.549 1.00 94.56 440 ARG A N 1
ATOM 3310 C CA . ARG A 1 440 ? 29.176 25.961 -9.257 1.00 94.56 440 ARG A CA 1
ATOM 3311 C C . ARG A 1 440 ? 29.848 24.605 -9.214 1.00 94.56 440 ARG A C 1
ATOM 3313 O O . ARG A 1 440 ? 30.527 24.327 -8.230 1.00 94.56 440 ARG A O 1
ATOM 3320 N N . TYR A 1 441 ? 29.657 23.800 -10.257 1.00 97.75 441 TYR A N 1
ATOM 3321 C CA . TYR A 1 441 ? 30.168 22.437 -10.296 1.00 97.75 441 TYR A CA 1
ATOM 3322 C C . TYR A 1 441 ? 31.004 22.175 -11.537 1.00 97.75 441 TYR A C 1
ATOM 3324 O O . TYR A 1 441 ? 30.623 22.583 -12.634 1.00 97.75 441 TYR A O 1
ATOM 3332 N N . GLN A 1 442 ? 32.108 21.460 -11.337 1.00 98.19 442 GLN A N 1
ATOM 3333 C CA . GLN A 1 442 ? 32.940 20.915 -12.401 1.00 98.19 442 GLN A CA 1
ATOM 3334 C C . GLN A 1 442 ? 33.382 19.505 -12.007 1.00 98.19 442 GLN A C 1
ATOM 3336 O O . GLN A 1 442 ? 33.847 19.281 -10.891 1.00 98.19 442 GLN A O 1
ATOM 3341 N N . LEU A 1 443 ? 33.200 18.548 -12.909 1.00 98.25 443 LEU A N 1
ATOM 3342 C CA . LEU A 1 443 ? 33.562 17.148 -12.732 1.00 98.25 443 LEU A CA 1
ATOM 3343 C C . LEU A 1 443 ? 34.297 16.679 -13.985 1.00 98.25 443 LEU A C 1
ATOM 3345 O O . LEU A 1 443 ? 33.805 16.891 -15.087 1.00 98.25 443 LEU A O 1
ATOM 3349 N N . ALA A 1 444 ? 35.436 16.021 -13.808 1.00 98.25 444 ALA A N 1
ATOM 3350 C CA . ALA A 1 444 ? 36.134 15.287 -14.856 1.00 98.25 444 ALA A CA 1
ATOM 3351 C C . ALA A 1 444 ? 36.494 13.914 -14.285 1.00 98.25 444 ALA A C 1
ATOM 3353 O O . ALA A 1 444 ? 37.068 13.834 -13.195 1.00 98.25 444 ALA A O 1
ATOM 3354 N N . LEU A 1 445 ? 36.083 12.849 -14.966 1.00 98.25 445 LEU A N 1
ATOM 3355 C CA . LEU A 1 445 ? 36.258 11.470 -14.522 1.00 98.25 445 LEU A CA 1
ATOM 3356 C C . LEU A 1 445 ? 36.805 10.617 -15.653 1.00 98.25 445 LEU A C 1
ATOM 3358 O O . LEU A 1 445 ? 36.170 10.510 -16.699 1.00 98.25 445 LEU A O 1
ATOM 3362 N N . GLU A 1 446 ? 37.926 9.951 -15.401 1.00 98.31 446 GLU A N 1
ATOM 3363 C CA . GLU A 1 446 ? 38.407 8.863 -16.247 1.00 98.31 446 GLU A CA 1
ATOM 3364 C C . GLU A 1 446 ? 37.560 7.610 -15.991 1.00 98.31 446 GLU A C 1
ATOM 3366 O O . GLU A 1 446 ? 37.329 7.212 -14.845 1.00 98.31 446 GLU A O 1
ATOM 3371 N N . LEU A 1 447 ? 37.061 7.002 -17.065 1.00 97.88 447 LEU A N 1
ATOM 3372 C CA . LEU A 1 447 ? 36.236 5.804 -17.002 1.00 97.88 447 LEU A CA 1
ATOM 3373 C C . LEU A 1 447 ? 37.115 4.545 -16.940 1.00 97.88 447 LEU A C 1
ATOM 3375 O O . LEU A 1 447 ? 38.155 4.481 -17.596 1.00 97.88 447 LEU A O 1
ATOM 3379 N N . PRO A 1 448 ? 36.687 3.498 -16.210 1.00 97.31 448 PRO A N 1
ATOM 3380 C CA . PRO A 1 448 ? 37.458 2.260 -16.076 1.00 97.31 448 PRO A CA 1
ATOM 3381 C C . PRO A 1 448 ? 37.513 1.429 -17.370 1.00 97.31 448 PRO A C 1
ATOM 3383 O O . PRO A 1 448 ? 38.293 0.483 -17.469 1.00 97.31 448 PRO A O 1
ATOM 3386 N N . CYS A 1 449 ? 36.690 1.757 -18.364 1.00 96.44 449 CYS A N 1
ATOM 3387 C CA . CYS A 1 449 ? 36.606 1.070 -19.645 1.00 96.44 449 CYS A CA 1
ATOM 3388 C C . CYS A 1 449 ? 36.113 2.024 -20.735 1.00 96.44 449 CYS A C 1
ATOM 3390 O O . CYS A 1 449 ? 35.615 3.115 -20.446 1.00 96.44 449 CYS A O 1
ATOM 3392 N N . LYS A 1 450 ? 36.214 1.585 -21.995 1.00 97.81 450 LYS A N 1
ATOM 3393 C CA . LYS A 1 450 ? 35.689 2.357 -23.118 1.00 97.81 450 LYS A CA 1
ATOM 3394 C C . LYS A 1 450 ? 34.168 2.266 -23.201 1.00 97.81 450 LYS A C 1
ATOM 3396 O O . LYS A 1 450 ? 33.615 1.182 -23.022 1.00 97.81 450 LYS A O 1
ATOM 3401 N N . VAL A 1 451 ? 33.512 3.377 -23.513 1.00 98.00 451 VAL A N 1
ATOM 3402 C CA . VAL A 1 451 ? 32.052 3.463 -23.650 1.00 98.00 451 VAL A CA 1
ATOM 3403 C C . VAL A 1 451 ? 31.643 3.869 -25.064 1.00 98.00 451 VAL A C 1
ATOM 3405 O O . VAL A 1 451 ? 32.367 4.593 -25.748 1.00 98.00 451 VAL A O 1
ATOM 3408 N N . ASP A 1 452 ? 30.488 3.383 -25.514 1.00 97.94 452 ASP A N 1
ATOM 3409 C CA . ASP A 1 452 ? 29.871 3.788 -26.775 1.00 97.94 452 ASP A CA 1
ATOM 3410 C C . ASP A 1 452 ? 29.143 5.123 -26.586 1.00 97.94 452 ASP A C 1
ATOM 3412 O O . ASP A 1 452 ? 28.039 5.197 -26.036 1.00 97.94 452 ASP A O 1
ATOM 3416 N N . THR A 1 453 ? 29.774 6.192 -27.067 1.00 97.62 453 THR A N 1
ATOM 3417 C CA . THR A 1 453 ? 29.265 7.561 -26.952 1.00 97.62 453 THR A CA 1
ATOM 3418 C C . THR A 1 453 ? 27.983 7.791 -27.756 1.00 97.62 453 THR A C 1
ATOM 3420 O O . THR A 1 453 ? 27.225 8.707 -27.439 1.00 97.62 453 THR A O 1
ATOM 3423 N N . SER A 1 454 ? 27.681 6.946 -28.752 1.00 96.44 454 SER A N 1
ATOM 3424 C CA . SER A 1 454 ? 26.483 7.089 -29.589 1.00 96.44 454 SER A CA 1
ATOM 3425 C C . SER A 1 454 ? 25.187 6.664 -28.886 1.00 96.44 454 SER A C 1
ATOM 3427 O O . SER A 1 454 ? 24.103 7.115 -29.266 1.00 96.44 454 SER A O 1
ATOM 3429 N N . CYS A 1 455 ? 25.296 5.864 -27.819 1.00 95.38 455 CYS A N 1
ATOM 3430 C CA . CYS A 1 455 ? 24.165 5.305 -27.074 1.00 95.38 455 CYS A CA 1
ATOM 3431 C C . CYS A 1 455 ? 24.011 5.878 -25.650 1.00 95.38 455 CYS A C 1
ATOM 3433 O O . CYS A 1 455 ? 23.271 5.322 -24.833 1.00 95.38 455 CYS A O 1
ATOM 3435 N N . VAL A 1 456 ? 24.699 6.974 -25.320 1.00 97.75 456 VAL A N 1
ATOM 3436 C CA . VAL A 1 456 ? 24.667 7.559 -23.970 1.00 97.75 456 VAL A CA 1
ATOM 3437 C C . VAL A 1 456 ? 23.291 8.144 -23.649 1.00 97.75 456 VAL A C 1
ATOM 3439 O O . VAL A 1 456 ? 22.741 8.960 -24.389 1.00 97.75 456 VAL A O 1
ATOM 3442 N N . GLY A 1 457 ? 22.742 7.760 -22.494 1.00 96.62 457 GLY A N 1
ATOM 3443 C CA . GLY A 1 457 ? 21.460 8.256 -21.996 1.00 96.62 457 GLY A CA 1
ATOM 3444 C C . GLY A 1 457 ? 21.621 9.047 -20.703 1.00 96.62 457 GLY A C 1
ATOM 3445 O O . GLY A 1 457 ? 22.138 8.520 -19.725 1.00 96.62 457 GLY A O 1
ATOM 3446 N N . ALA A 1 458 ? 21.121 10.282 -20.648 1.00 97.94 458 ALA A N 1
ATOM 3447 C CA . ALA A 1 458 ? 21.158 11.109 -19.440 1.00 97.94 458 ALA A CA 1
ATOM 3448 C C . ALA A 1 458 ? 19.749 11.518 -18.985 1.00 97.94 458 ALA A C 1
ATOM 3450 O O . ALA A 1 458 ? 18.906 11.919 -19.789 1.00 97.94 458 ALA A O 1
ATOM 3451 N N . LYS A 1 459 ? 19.478 11.440 -17.676 1.00 97.81 459 LYS A N 1
ATOM 3452 C CA . LYS A 1 459 ? 18.201 11.858 -17.078 1.00 97.81 459 LYS A CA 1
ATOM 3453 C C . LYS A 1 459 ? 18.416 12.608 -15.768 1.00 97.81 459 LYS A C 1
ATOM 3455 O O . LYS A 1 459 ? 19.010 12.079 -14.829 1.00 97.81 459 LYS A O 1
ATOM 3460 N N . TYR A 1 460 ? 17.864 13.817 -15.684 1.00 98.00 460 TYR A N 1
ATOM 3461 C CA . TYR A 1 460 ? 17.916 14.648 -14.482 1.00 98.00 460 TYR A CA 1
ATOM 3462 C C . TYR A 1 460 ? 16.642 14.538 -13.639 1.00 98.00 460 TYR A C 1
ATOM 3464 O O . TYR A 1 460 ? 15.529 14.644 -14.158 1.00 98.00 460 TYR A O 1
ATOM 3472 N N . ASN A 1 461 ? 16.790 14.361 -12.325 1.00 96.44 461 ASN A N 1
ATOM 3473 C CA . ASN A 1 461 ? 15.692 14.412 -11.364 1.00 96.44 461 ASN A CA 1
ATOM 3474 C C . ASN A 1 461 ? 15.753 15.714 -10.555 1.00 96.44 461 ASN A C 1
ATOM 3476 O O . ASN A 1 461 ? 16.505 15.814 -9.585 1.00 96.44 461 ASN A O 1
ATOM 3480 N N . LYS A 1 462 ? 14.886 16.674 -10.906 1.00 95.44 462 LYS A N 1
ATOM 3481 C CA . LYS A 1 462 ? 14.778 17.983 -10.240 1.00 95.44 462 LYS A CA 1
ATOM 3482 C C . LYS A 1 462 ? 14.498 17.889 -8.736 1.00 95.44 462 LYS A C 1
ATOM 3484 O O . LYS A 1 462 ? 14.996 18.708 -7.979 1.00 95.44 462 LYS A O 1
ATOM 3489 N N . LYS A 1 463 ? 13.723 16.896 -8.279 1.00 91.94 463 LYS A N 1
ATOM 3490 C CA . LYS A 1 463 ? 13.378 16.756 -6.849 1.00 91.94 463 LYS A CA 1
ATOM 3491 C C . LYS A 1 463 ? 14.557 16.279 -6.003 1.00 91.94 463 LYS A C 1
ATOM 3493 O O . LYS A 1 463 ? 14.611 16.586 -4.820 1.00 91.94 463 LYS A O 1
ATOM 3498 N N . GLN A 1 464 ? 15.455 15.495 -6.596 1.00 93.00 464 GLN A N 1
ATOM 3499 C CA . GLN A 1 464 ? 16.621 14.922 -5.916 1.00 93.00 464 GLN A CA 1
ATOM 3500 C C . GLN A 1 464 ? 17.918 15.672 -6.236 1.00 93.00 464 GLN A C 1
ATOM 3502 O O . GLN A 1 464 ? 18.965 15.295 -5.721 1.00 93.00 464 GLN A O 1
ATOM 3507 N N . CYS A 1 465 ? 17.858 16.686 -7.104 1.00 96.88 465 CYS A N 1
ATOM 3508 C CA . CYS A 1 465 ? 19.015 17.388 -7.655 1.00 96.88 465 CYS A CA 1
ATOM 3509 C C . CYS A 1 465 ? 20.096 16.424 -8.175 1.00 96.88 465 CYS A C 1
ATOM 3511 O O . CYS A 1 465 ? 21.275 16.542 -7.839 1.00 96.88 465 CYS A O 1
ATOM 3513 N N . ARG A 1 466 ? 19.668 15.408 -8.938 1.00 97.81 466 ARG A N 1
ATOM 3514 C CA . ARG A 1 466 ? 20.492 14.244 -9.292 1.00 97.81 466 ARG A CA 1
ATOM 3515 C C . ARG A 1 466 ? 20.463 13.965 -10.788 1.00 97.81 466 ARG A C 1
ATOM 3517 O O . ARG A 1 466 ? 19.383 13.773 -11.350 1.00 97.81 466 ARG A O 1
ATOM 3524 N N . LEU A 1 467 ? 21.638 13.895 -11.407 1.00 98.19 467 LEU A N 1
ATOM 3525 C CA . LEU A 1 467 ? 21.824 13.471 -12.792 1.00 98.19 467 LEU A CA 1
ATOM 3526 C C . LEU A 1 467 ? 22.236 11.998 -12.826 1.00 98.19 467 LEU A C 1
ATOM 3528 O O . LEU A 1 467 ? 23.178 11.607 -12.145 1.00 98.19 467 LEU A O 1
ATOM 3532 N N . ARG A 1 468 ? 21.527 11.192 -13.617 1.00 98.38 468 ARG A N 1
ATOM 3533 C CA . ARG A 1 468 ? 21.864 9.791 -13.893 1.00 98.38 468 ARG A CA 1
ATOM 3534 C C . ARG A 1 468 ? 22.266 9.665 -15.357 1.00 98.38 468 ARG A C 1
ATOM 3536 O O . ARG A 1 468 ? 21.475 10.043 -16.222 1.00 98.38 468 ARG A O 1
ATOM 3543 N N . VAL A 1 469 ? 23.459 9.143 -15.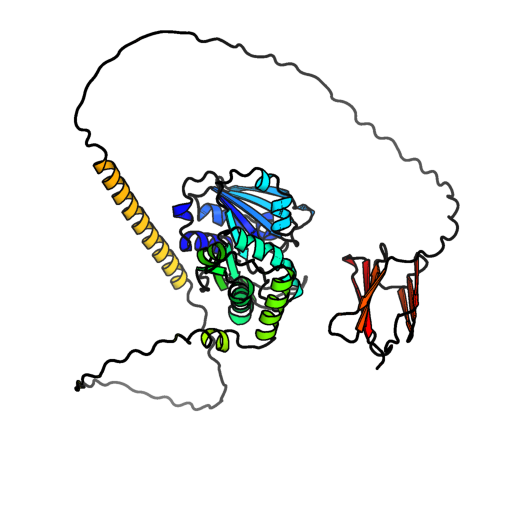615 1.00 98.50 469 VAL A N 1
ATOM 3544 C CA . VAL A 1 469 ? 24.026 8.918 -16.949 1.00 98.50 469 VAL A CA 1
ATOM 3545 C C . VAL A 1 469 ? 24.285 7.424 -17.120 1.00 98.50 469 VAL A C 1
ATOM 3547 O O . VAL A 1 469 ? 24.924 6.806 -16.274 1.00 98.50 469 VAL A O 1
ATOM 3550 N N . ILE A 1 470 ? 23.753 6.850 -18.193 1.00 98.25 470 ILE A N 1
ATOM 3551 C CA . ILE A 1 470 ? 23.945 5.459 -18.594 1.00 98.25 470 ILE A CA 1
ATOM 3552 C C . ILE A 1 470 ? 24.958 5.434 -19.729 1.00 98.25 470 ILE A C 1
ATOM 3554 O O . ILE A 1 470 ? 24.781 6.131 -20.730 1.00 98.25 470 ILE A O 1
ATOM 3558 N N . LEU A 1 471 ? 26.006 4.642 -19.541 1.00 98.25 471 LEU A N 1
ATOM 3559 C CA . LEU A 1 471 ? 27.202 4.588 -20.368 1.00 98.25 471 LEU A CA 1
ATOM 3560 C C . LEU A 1 471 ? 27.402 3.141 -20.856 1.00 98.25 471 LEU A C 1
ATOM 3562 O O . LEU A 1 471 ? 27.983 2.330 -20.132 1.00 98.25 471 LEU A O 1
ATOM 3566 N N . PRO A 1 472 ? 26.888 2.771 -22.039 1.00 97.81 472 PRO A N 1
ATOM 3567 C CA . PRO A 1 472 ? 27.081 1.431 -22.591 1.00 97.81 472 PRO A CA 1
ATOM 3568 C C . PRO A 1 472 ? 28.553 1.159 -22.888 1.00 97.81 472 PRO A C 1
ATOM 3570 O O . PRO A 1 472 ? 29.253 2.059 -23.350 1.00 97.81 472 PRO A O 1
ATOM 3573 N N . TYR A 1 473 ? 29.036 -0.059 -22.650 1.00 97.56 473 TYR A N 1
ATOM 3574 C CA . TYR A 1 473 ? 30.403 -0.417 -23.024 1.00 97.56 473 TYR A CA 1
ATOM 3575 C C . TYR A 1 473 ? 30.575 -0.391 -24.544 1.00 97.56 473 TYR A C 1
ATOM 3577 O O . TYR A 1 473 ? 29.681 -0.787 -25.293 1.00 97.56 473 TYR A O 1
ATOM 3585 N N . ALA A 1 474 ? 31.741 0.061 -24.999 1.00 94.56 474 ALA A N 1
ATOM 3586 C CA . ALA A 1 474 ? 32.130 -0.108 -26.390 1.00 94.56 474 ALA A CA 1
ATOM 3587 C C . ALA A 1 474 ? 32.465 -1.589 -26.632 1.00 94.56 474 ALA A C 1
ATOM 3589 O O . ALA A 1 474 ? 33.305 -2.151 -25.926 1.00 94.56 474 ALA A O 1
ATOM 3590 N N . SER A 1 475 ? 31.786 -2.200 -27.606 1.00 84.38 475 SER A N 1
ATOM 3591 C CA . SER A 1 475 ? 31.993 -3.590 -28.041 1.00 84.38 475 SER A CA 1
ATOM 3592 C C . SER A 1 475 ? 33.345 -3.831 -28.698 1.00 84.38 475 SER A C 1
ATOM 3594 O O . SER A 1 475 ? 33.778 -2.929 -29.457 1.00 84.38 475 SER A O 1
#

Foldseek 3Di:
DQVLVLVLVLCVLLVVLVVCQPPPEAEEEAFLAAQVPNVCCVPVHLNNLVNCVSNVRHQYEYEREELRHDPVQAQPKADSDPRYIYHYHNDGPVCCCVPDPPNVVDPPPHAYAYEYWQSVLLALPLVSVLSCLVVVQVQQVVQHKYKYFHQDCFGRVLSVVLLCCFLFQWAWPFHKDFDLRKDWDDDDDVVDDPPDITITRGIMTITTYHPPNVVCVVVVPDRQDSVSSSVRSVVSSVCSPPDHRSPPPPVVPPPDDDDDDDDDDDDDDDDDDDDDDDDDDDDDDDDDDDDDDDDDDDDDDDDDDPVVSVVVVVVSVVVVVVVVVVVVVVVVVVVVVPPDDDDDDDDDDDDDDDDDDDDDDDDDDDDDDDDDDDDDDDDDDDDPDPDPDQDAADAFDWDWDDDPPAQKIKIKTADPPQQDCVQWDWDDAQFWIWIDRDRHHTDIDGHPAGFDPVPKDWDADNVRSMIMIMTGGDD

Sequence (475 aa):
MSFPLTLALVFYKLRLVVTLRGTSQILVLIVGAAARTEERLLMESNYWQEAGHLLPQLSLKLCFIGPEISKENHGKEMTLSANMSAVLHRGTLLGFLEDSAECQREDPRRPVVVMGFNPGFGNTNRNLTYQWLPDLLHIAERRLPAAFACANDYQDLAGETAIWKNCFKARYIMEGQRNPFRAITTAHAPGERETGWYTANSYIYAIQGYENDLELRDKGLELPSPVQLGELTERVLQRLGPGGDPMGSALAATNEAPCAASLPPADRKLTAEASKQKPLNSGLPQTVGQGAAKSASGGAAGPRPAVQQLREVEELSQDLGELAATRERRAEHGAAMVTRDPHGDAAGSVSADSEAPNTSPCRDGGMMNAHASGAPAAHSAAGDVPSPAPRSPVQPEHKLVDLPGSDQLELTVWMPGVESMEGVVLDVDAGEVRLEAGRRYQLALELPCKVDTSCVGAKYNKKQCRLRVILPYAS

Organism: NCBI:txid36881

Radius of gyration: 34.14 Å; chains: 1; bounding box: 91×105×108 Å